Protein AF-A0A7Z9PX44-F1 (afdb_monomer)

Mean predicted aligned error: 16.2 Å

Sequence (503 aa):
MRRGNQVLIKTTQQSLFLELEQALRPFGLQAVREADWPVAGLIDFRFEVEEDLQFICPTVAVVKNSLQDRRHALERGCTLAVTEADAAALAACLAEMVINLELEPERIVIVRTKEELSPELALMNDIGWNVKHAKGIQHCLELMETFRPDLLFLDLLSEEDSNALCRVVRADPRWRKLVVVTLAESQEVEEIALEAGSDDVVRKGACAGRILQRLADRMQRFRPFRLQERDTLTGCLVRRHAAPFLDRLVRLAIRKDKTFSVGMVDIDHFKGLNDTYGHAAGDEVLARLGTVLRRAFRQEDVVARWGGEEFLIALYDSSKENAAKRLCQLADLVRKLTFDFNPDLQITFSAGVAELGADGYNLVELIQLADQALYRSKDAGRDQVSLAIAPDRNEDVVLVEDDSRLAELITKLAKMQGLTVKHYPTGEEALKSLTTSPPKVLILDYHLPGMSGLEVIQHIPRECHTKVILVSGAEPVRELRQAILHGGHHFLAKPFPVERLID

Structure (mmCIF, N/CA/C/O backbone):
data_AF-A0A7Z9PX44-F1
#
_entry.id   AF-A0A7Z9PX44-F1
#
loop_
_atom_site.group_PDB
_atom_site.id
_atom_site.type_symbol
_atom_site.label_atom_id
_atom_site.label_alt_id
_atom_site.label_comp_id
_atom_site.label_asym_id
_atom_site.label_entity_id
_atom_site.label_seq_id
_atom_site.pdbx_PDB_ins_code
_atom_site.Cartn_x
_atom_site.Cartn_y
_atom_site.Cartn_z
_atom_site.occupancy
_atom_site.B_iso_or_equiv
_atom_site.auth_seq_id
_atom_site.auth_comp_id
_atom_site.auth_asym_id
_atom_site.auth_atom_id
_atom_site.pdbx_PDB_model_num
ATOM 1 N N . MET A 1 1 ? 12.653 24.092 12.475 1.00 51.34 1 MET A N 1
ATOM 2 C CA . MET A 1 1 ? 11.310 23.701 11.966 1.00 51.34 1 MET A CA 1
ATOM 3 C C . MET A 1 1 ? 11.380 23.362 10.481 1.00 51.34 1 MET A C 1
ATOM 5 O O . MET A 1 1 ? 12.282 23.888 9.849 1.00 51.34 1 MET A O 1
ATOM 9 N N . ARG A 1 2 ? 10.492 22.528 9.906 1.00 48.19 2 ARG A N 1
ATOM 10 C CA . ARG A 1 2 ? 10.455 22.263 8.446 1.00 48.19 2 ARG A CA 1
ATOM 11 C C . ARG A 1 2 ? 9.063 22.483 7.845 1.00 48.19 2 ARG A C 1
ATOM 13 O O . ARG A 1 2 ? 8.074 22.071 8.435 1.00 48.19 2 ARG A O 1
ATOM 20 N N . ARG A 1 3 ? 9.001 23.081 6.650 1.00 50.28 3 ARG A N 1
ATOM 21 C CA . ARG A 1 3 ? 7.807 23.209 5.793 1.00 50.28 3 ARG A CA 1
ATOM 22 C C . ARG A 1 3 ? 8.244 22.964 4.348 1.00 50.28 3 ARG A C 1
ATOM 24 O O . ARG A 1 3 ? 9.026 23.735 3.803 1.00 50.28 3 ARG A O 1
ATOM 31 N N . GLY A 1 4 ? 7.796 21.877 3.720 1.00 57.38 4 GLY A N 1
ATOM 32 C CA . GLY A 1 4 ? 8.261 21.523 2.370 1.00 57.38 4 GLY A CA 1
ATOM 33 C C . GLY A 1 4 ? 9.755 21.176 2.350 1.00 57.38 4 GLY A C 1
ATOM 34 O O . GLY A 1 4 ? 10.168 20.258 3.045 1.00 57.38 4 GLY A O 1
ATOM 35 N N . ASN A 1 5 ? 10.581 21.878 1.577 1.00 60.06 5 ASN A N 1
ATOM 36 C CA . ASN A 1 5 ? 12.048 21.738 1.578 1.00 60.06 5 ASN A CA 1
ATOM 37 C C . ASN A 1 5 ? 12.758 22.756 2.492 1.00 60.06 5 ASN A C 1
ATOM 39 O O . ASN A 1 5 ? 13.983 22.770 2.552 1.00 60.06 5 ASN A O 1
ATOM 43 N N . GLN A 1 6 ? 12.015 23.605 3.199 1.00 65.81 6 GLN A N 1
ATOM 44 C CA . GLN A 1 6 ? 12.579 24.688 3.996 1.00 65.81 6 GLN A CA 1
ATOM 45 C C . GLN A 1 6 ? 12.846 24.254 5.436 1.00 65.81 6 GLN A C 1
ATOM 47 O O . GLN A 1 6 ? 11.970 23.660 6.058 1.00 65.81 6 GLN A O 1
ATOM 52 N N . VAL A 1 7 ? 14.016 24.589 5.981 1.00 67.44 7 VAL A N 1
ATOM 53 C CA . VAL A 1 7 ? 14.455 24.346 7.359 1.00 67.44 7 VAL A CA 1
ATOM 54 C C . VAL A 1 7 ? 14.663 25.692 8.050 1.00 67.44 7 VAL A C 1
ATOM 56 O O . VAL A 1 7 ? 15.586 26.429 7.722 1.00 67.44 7 VAL A O 1
ATOM 59 N N . LEU A 1 8 ? 13.818 26.019 9.025 1.00 69.06 8 LEU A N 1
ATOM 60 C CA . LEU A 1 8 ? 13.999 27.184 9.885 1.00 69.06 8 LEU A CA 1
ATOM 61 C C . LEU A 1 8 ? 15.254 27.004 10.746 1.00 69.06 8 LEU A C 1
ATOM 63 O O . LEU A 1 8 ? 15.286 26.103 11.592 1.00 69.06 8 LEU A O 1
ATOM 67 N N . ILE A 1 9 ? 16.225 27.898 10.569 1.00 72.12 9 ILE A N 1
ATOM 68 C CA . ILE A 1 9 ? 17.439 27.989 11.381 1.00 72.12 9 ILE A CA 1
ATOM 69 C C . ILE A 1 9 ? 17.395 29.296 12.164 1.00 72.12 9 ILE A C 1
ATOM 71 O O . ILE A 1 9 ? 17.465 30.387 11.595 1.00 72.12 9 ILE A O 1
ATOM 75 N N . LYS A 1 10 ? 17.314 29.181 13.490 1.00 67.38 10 LYS A N 1
ATOM 76 C CA . LYS A 1 10 ? 17.381 30.316 14.408 1.00 67.38 10 LYS A CA 1
ATOM 77 C C . LYS A 1 10 ? 18.733 30.305 15.115 1.00 67.38 10 LYS A C 1
ATOM 79 O O . LYS A 1 10 ? 18.985 29.466 15.971 1.00 67.38 10 LYS A O 1
ATOM 84 N N . THR A 1 11 ? 19.616 31.219 14.725 1.00 67.62 11 THR A N 1
ATOM 85 C CA . THR A 1 11 ? 20.958 31.378 15.301 1.00 67.62 11 THR A CA 1
ATOM 86 C C . THR A 1 11 ? 21.303 32.859 15.428 1.00 67.62 11 THR A C 1
ATOM 88 O O . THR A 1 11 ? 20.928 33.661 14.574 1.00 67.62 11 THR A O 1
ATOM 91 N N . THR A 1 12 ? 22.027 33.231 16.486 1.00 67.75 12 THR A N 1
ATOM 92 C CA . THR A 1 12 ? 22.633 34.568 16.636 1.00 67.75 12 THR A CA 1
ATOM 93 C C . THR A 1 12 ? 23.928 34.717 15.838 1.00 67.75 12 THR A C 1
ATOM 95 O O . THR A 1 12 ? 24.416 35.832 15.668 1.00 67.75 12 THR A O 1
ATOM 98 N N . GLN A 1 13 ? 24.492 33.615 15.335 1.00 73.25 13 GLN A N 1
ATOM 99 C CA . GLN A 1 13 ? 25.738 33.603 14.575 1.00 73.25 13 GLN A CA 1
ATOM 100 C C . GLN A 1 13 ? 25.456 33.581 13.072 1.00 73.25 13 GLN A C 1
ATOM 102 O O . GLN A 1 13 ? 25.065 32.562 12.503 1.00 73.25 13 GLN A O 1
ATOM 107 N N . GLN A 1 14 ? 25.700 34.715 12.414 1.00 76.94 14 GLN A N 1
ATOM 108 C CA . GLN A 1 14 ? 25.494 34.865 10.972 1.00 76.94 14 GLN A CA 1
ATOM 109 C C . GLN A 1 14 ? 26.362 33.903 10.142 1.00 76.94 14 GLN A C 1
ATOM 111 O O . GLN A 1 14 ? 25.895 33.396 9.125 1.00 76.94 14 GLN A O 1
ATOM 116 N N . SER A 1 15 ? 27.597 33.635 10.583 1.00 76.12 15 SER A N 1
ATOM 117 C CA . SER A 1 15 ? 28.515 32.687 9.935 1.00 76.12 15 SER A CA 1
ATOM 118 C C . SER A 1 15 ? 27.961 31.263 9.948 1.00 76.12 15 SER A C 1
ATOM 120 O O . SER A 1 15 ? 27.871 30.638 8.898 1.00 76.12 15 SER A O 1
ATOM 122 N N . LEU A 1 16 ? 27.474 30.800 11.103 1.00 73.38 16 LEU A N 1
ATOM 123 C CA . LEU A 1 16 ? 26.894 29.465 11.257 1.00 73.38 16 LEU A CA 1
ATOM 124 C C . LEU A 1 16 ? 25.654 29.264 10.374 1.00 73.38 16 LEU A C 1
ATOM 126 O O . LEU A 1 16 ? 25.465 28.186 9.821 1.00 73.38 16 LEU A O 1
ATOM 130 N N . PHE A 1 17 ? 24.812 30.293 10.209 1.00 81.25 17 PHE A N 1
ATOM 131 C CA . PHE A 1 17 ? 23.670 30.208 9.291 1.00 81.25 17 PHE A CA 1
ATOM 132 C C . PHE A 1 17 ? 24.128 29.948 7.852 1.00 81.25 17 PHE A C 1
ATOM 134 O O . PHE A 1 17 ? 23.575 29.077 7.190 1.00 81.25 17 PHE A O 1
ATOM 141 N N . LEU A 1 18 ? 25.126 30.697 7.373 1.00 79.69 18 LEU A N 1
ATOM 142 C CA . LEU A 1 18 ? 25.637 30.568 6.005 1.00 79.69 18 LEU A CA 1
ATOM 143 C C . LEU A 1 18 ? 26.310 29.209 5.779 1.00 79.69 18 LEU A C 1
ATOM 145 O O . LEU A 1 18 ? 26.118 28.598 4.730 1.00 79.69 18 LEU A O 1
ATOM 149 N N . GLU A 1 19 ? 27.059 28.721 6.767 1.00 77.81 19 GLU A N 1
ATOM 150 C CA . GLU A 1 19 ? 27.681 27.397 6.717 1.00 77.81 19 GLU A CA 1
ATOM 151 C C . GLU A 1 19 ? 26.627 26.281 6.678 1.00 77.81 19 GLU A C 1
ATOM 153 O O . GLU A 1 19 ? 26.715 25.378 5.847 1.00 77.81 19 GLU A O 1
ATOM 158 N N . LEU A 1 20 ? 25.582 26.369 7.509 1.00 73.19 20 LEU A N 1
ATOM 159 C CA . LEU A 1 20 ? 24.468 25.420 7.489 1.00 73.19 20 LEU A CA 1
ATOM 160 C C . LEU A 1 20 ? 23.659 25.499 6.194 1.00 73.19 20 LEU A C 1
ATOM 162 O O . LEU A 1 20 ? 23.269 24.468 5.657 1.00 73.19 20 LEU A O 1
ATOM 166 N N . GLU A 1 21 ? 23.423 26.695 5.659 1.00 81.44 21 GLU A N 1
ATOM 167 C CA . GLU A 1 21 ? 22.744 26.866 4.375 1.00 81.44 21 GLU A CA 1
ATOM 168 C C . GLU A 1 21 ? 23.511 26.166 3.247 1.00 81.44 21 GLU A C 1
ATOM 170 O O . GLU A 1 21 ? 22.908 25.448 2.450 1.00 81.44 21 GLU A O 1
ATOM 175 N N . GLN A 1 22 ? 24.837 26.325 3.190 1.00 72.12 22 GLN A N 1
ATOM 176 C CA . GLN A 1 22 ? 25.673 25.633 2.208 1.00 72.12 22 GLN A CA 1
ATOM 177 C C . GLN A 1 22 ? 25.672 24.119 2.421 1.00 72.12 22 GLN A C 1
ATOM 179 O O . GLN A 1 22 ? 25.528 23.371 1.456 1.00 72.12 22 GLN A O 1
ATOM 184 N N . ALA A 1 23 ? 25.784 23.669 3.670 1.00 68.69 23 ALA A N 1
ATOM 185 C CA . ALA A 1 23 ? 25.843 22.253 4.003 1.00 68.69 23 ALA A CA 1
ATOM 186 C C . ALA A 1 23 ? 24.495 21.522 3.830 1.00 68.69 23 ALA A C 1
ATOM 188 O O . ALA A 1 23 ? 24.482 20.309 3.643 1.00 68.69 23 ALA A O 1
ATOM 189 N N . LEU A 1 24 ? 23.363 22.236 3.838 1.00 67.00 24 LEU A N 1
ATOM 190 C CA . LEU A 1 24 ? 22.026 21.672 3.606 1.00 67.00 24 LEU A CA 1
ATOM 191 C C . LEU A 1 24 ? 21.655 21.533 2.116 1.00 67.00 24 LEU A C 1
ATOM 193 O O . LEU A 1 24 ? 20.826 20.685 1.775 1.00 67.00 24 LEU A O 1
ATOM 197 N N . ARG A 1 25 ? 22.276 22.313 1.216 1.00 69.56 25 ARG A N 1
ATOM 198 C CA . ARG A 1 25 ? 21.990 22.282 -0.236 1.00 69.56 25 ARG A CA 1
ATOM 199 C C . ARG A 1 25 ? 22.141 20.903 -0.892 1.00 69.56 25 ARG A C 1
ATOM 201 O O . ARG A 1 25 ? 21.245 20.562 -1.664 1.00 69.56 25 ARG A O 1
ATOM 208 N N . PRO A 1 26 ? 23.184 20.093 -0.607 1.00 61.16 26 PRO A N 1
ATOM 209 C CA . PRO A 1 26 ? 23.321 18.749 -1.179 1.00 61.16 26 PRO A CA 1
ATOM 210 C C . PRO A 1 26 ? 22.139 17.828 -0.847 1.00 61.16 26 PRO A C 1
ATOM 212 O O . PRO A 1 26 ? 21.815 16.925 -1.609 1.00 61.16 26 PRO A O 1
ATOM 215 N N . PHE A 1 27 ? 21.446 18.094 0.264 1.00 56.41 27 PHE A N 1
ATOM 216 C CA . PHE A 1 27 ? 20.258 17.354 0.688 1.00 56.41 27 PHE A CA 1
ATOM 217 C C . PHE A 1 27 ? 18.951 17.915 0.096 1.00 56.41 27 PHE A C 1
ATOM 219 O O . PHE A 1 27 ? 17.867 17.451 0.443 1.00 56.41 27 PHE A O 1
ATOM 226 N N . GLY A 1 28 ? 19.019 18.929 -0.776 1.00 60.91 28 GLY A N 1
ATOM 227 C CA . GLY A 1 28 ? 17.846 19.594 -1.353 1.00 60.91 28 GLY A CA 1
ATOM 228 C C . GLY A 1 28 ? 17.051 20.437 -0.349 1.00 60.91 28 GLY A C 1
ATOM 229 O O . GLY A 1 28 ? 15.884 20.746 -0.597 1.00 60.91 28 GLY A O 1
ATOM 230 N N . LEU A 1 29 ? 17.662 20.792 0.787 1.00 67.56 29 LEU A N 1
ATOM 231 C CA . LEU A 1 29 ? 17.038 21.552 1.868 1.00 67.56 29 LEU A CA 1
ATOM 232 C C . LEU A 1 29 ? 17.454 23.027 1.813 1.00 67.56 29 LEU A C 1
ATOM 234 O O . LEU A 1 29 ? 18.615 23.353 1.574 1.00 67.56 29 LEU A O 1
ATOM 238 N N . GLN A 1 30 ? 16.502 23.925 2.059 1.00 75.31 30 GLN A N 1
ATOM 239 C CA . GLN A 1 30 ? 16.707 25.371 2.063 1.00 75.31 30 GLN A CA 1
ATOM 240 C C . GLN A 1 30 ? 16.671 25.905 3.495 1.00 75.31 30 GLN A C 1
ATOM 242 O O . GLN A 1 30 ? 15.642 25.810 4.156 1.00 75.31 30 GLN A O 1
ATOM 247 N N . ALA A 1 31 ? 17.753 26.517 3.974 1.00 78.25 31 ALA A N 1
ATOM 248 C CA . ALA A 1 31 ? 17.727 27.232 5.248 1.00 78.25 31 ALA A CA 1
ATOM 249 C C . ALA A 1 31 ? 16.852 28.494 5.143 1.00 78.25 31 ALA A C 1
ATOM 251 O O . ALA A 1 31 ? 16.996 29.278 4.207 1.00 78.25 31 ALA A O 1
ATOM 252 N N . VAL A 1 32 ? 15.961 28.707 6.109 1.00 77.25 32 VAL A N 1
ATOM 253 C CA . VAL A 1 32 ? 15.087 29.887 6.186 1.00 77.25 32 VAL A CA 1
ATOM 254 C C . VAL A 1 32 ? 15.270 30.562 7.537 1.00 77.25 32 VAL A C 1
ATOM 256 O O . VAL A 1 32 ? 15.473 29.897 8.556 1.00 77.25 32 VAL A O 1
ATOM 259 N N . ARG A 1 33 ? 15.236 31.894 7.544 1.00 76.44 33 ARG A N 1
ATOM 260 C CA . ARG A 1 33 ? 15.310 32.694 8.768 1.00 76.44 33 ARG A CA 1
ATOM 261 C C . ARG A 1 33 ? 13.930 32.862 9.372 1.00 76.44 33 ARG A C 1
ATOM 263 O O . ARG A 1 33 ? 12.917 32.800 8.690 1.00 76.44 33 ARG A O 1
ATOM 270 N N . GLU A 1 34 ? 13.906 33.132 10.667 1.00 65.62 34 GLU A N 1
ATOM 271 C CA . GLU A 1 34 ? 12.668 33.363 11.410 1.00 65.62 34 GLU A CA 1
ATOM 272 C C . GLU A 1 34 ? 11.798 34.476 10.821 1.00 65.62 34 GLU A C 1
ATOM 274 O O . GLU A 1 34 ? 10.590 34.293 10.709 1.00 65.62 34 GLU A O 1
ATOM 279 N N . ALA A 1 35 ? 12.407 35.588 10.399 1.00 63.78 35 ALA A N 1
ATOM 280 C CA . ALA A 1 35 ? 11.693 36.721 9.807 1.00 63.78 35 ALA A CA 1
ATOM 281 C C . ALA A 1 35 ? 10.933 36.355 8.518 1.00 63.78 35 ALA A C 1
ATOM 283 O O . ALA A 1 35 ? 9.941 36.996 8.189 1.00 63.78 35 ALA A O 1
ATOM 284 N N . ASP A 1 36 ? 11.384 35.309 7.825 1.00 63.59 36 ASP A N 1
ATOM 285 C CA . ASP A 1 36 ? 10.837 34.844 6.551 1.00 63.59 36 ASP A CA 1
ATOM 286 C C . ASP A 1 36 ? 9.943 33.600 6.729 1.00 63.59 36 ASP A C 1
ATOM 288 O O . ASP A 1 36 ? 9.464 33.018 5.753 1.00 63.59 36 ASP A O 1
ATOM 292 N N . TRP A 1 37 ? 9.719 33.160 7.976 1.00 59.94 37 TRP A N 1
ATOM 293 C CA . TRP A 1 37 ? 8.864 32.019 8.284 1.00 59.94 37 TRP A CA 1
ATOM 294 C C . TRP A 1 37 ? 7.398 32.469 8.432 1.00 59.94 37 TRP A C 1
ATOM 296 O O . TRP A 1 37 ? 7.137 33.482 9.078 1.00 59.94 37 TRP A O 1
ATOM 306 N N . PRO A 1 38 ? 6.408 31.711 7.920 1.00 46.12 38 PRO A N 1
ATOM 307 C CA . PRO A 1 38 ? 4.994 32.121 7.888 1.00 46.12 38 PRO A CA 1
ATOM 308 C C . PRO A 1 38 ? 4.337 32.390 9.253 1.00 46.12 38 PRO A C 1
ATOM 310 O O . PRO A 1 38 ? 3.195 32.834 9.293 1.00 46.12 38 PRO A O 1
ATOM 313 N N . VAL A 1 39 ? 5.030 32.084 10.353 1.00 49.69 39 VAL A N 1
ATOM 314 C CA . VAL A 1 39 ? 4.569 32.257 11.739 1.00 49.69 39 VAL A CA 1
ATOM 315 C C . VAL A 1 39 ? 5.547 33.127 12.558 1.00 49.69 39 VAL A C 1
ATOM 317 O O . VAL A 1 39 ? 5.731 32.927 13.757 1.00 49.69 39 VAL A O 1
ATOM 320 N N . ALA A 1 40 ? 6.225 34.076 11.900 1.00 38.25 40 ALA A N 1
ATOM 321 C CA . ALA A 1 40 ? 7.174 35.003 12.521 1.00 38.25 40 ALA A CA 1
ATOM 322 C C . ALA A 1 40 ? 6.561 35.719 13.746 1.00 38.25 40 ALA A C 1
ATOM 324 O O . ALA A 1 40 ? 5.561 36.424 13.619 1.00 38.25 40 ALA A O 1
ATOM 325 N N . GLY A 1 41 ? 7.165 35.529 14.928 1.00 40.25 41 GLY A N 1
ATOM 326 C CA . GLY A 1 41 ? 6.717 36.110 16.207 1.00 40.25 41 GLY A CA 1
ATOM 327 C C . GLY A 1 41 ? 6.370 35.102 17.311 1.00 40.25 41 GLY A C 1
ATOM 328 O O . GLY A 1 41 ? 6.187 35.504 18.450 1.00 40.25 41 GLY A O 1
ATOM 329 N N . LEU A 1 42 ? 6.324 33.806 17.000 1.00 37.59 42 LEU A N 1
ATOM 330 C CA . LEU A 1 42 ? 5.941 32.736 17.937 1.00 37.59 42 LEU A CA 1
ATOM 331 C C . LEU A 1 42 ? 7.126 32.031 18.623 1.00 37.59 42 LEU A C 1
ATOM 333 O O . LEU A 1 42 ? 6.957 31.055 19.343 1.00 37.59 42 LEU A O 1
ATOM 337 N N . ILE A 1 43 ? 8.356 32.482 18.389 1.00 39.50 43 ILE A N 1
ATOM 338 C CA . ILE A 1 43 ? 9.557 31.840 18.927 1.00 39.50 43 ILE A CA 1
ATOM 339 C C . ILE A 1 43 ? 10.389 32.946 19.575 1.00 39.50 43 ILE A C 1
ATOM 341 O O . ILE A 1 43 ? 10.879 33.816 18.870 1.00 39.50 43 ILE A O 1
ATOM 345 N N . ASP A 1 44 ? 10.608 32.937 20.890 1.00 38.16 44 ASP A N 1
ATOM 346 C CA . ASP A 1 44 ? 11.513 33.897 21.548 1.00 38.16 44 ASP A CA 1
ATOM 347 C C . ASP A 1 44 ? 12.744 33.196 22.154 1.00 38.16 44 ASP A C 1
ATOM 349 O O . ASP A 1 44 ? 12.729 32.022 22.516 1.00 38.16 44 ASP A O 1
ATOM 353 N N . PHE A 1 45 ? 13.863 33.920 22.190 1.00 35.84 45 PHE A N 1
ATOM 354 C CA . PHE A 1 45 ? 15.237 33.474 22.441 1.00 35.84 45 PHE A CA 1
ATOM 355 C C . PHE A 1 45 ? 15.524 33.061 23.897 1.00 35.84 45 PHE A C 1
ATOM 357 O O . PHE A 1 45 ? 16.669 32.766 24.239 1.00 35.84 45 PHE A O 1
ATOM 364 N N . ARG A 1 46 ? 14.534 33.082 24.793 1.00 36.19 46 ARG A N 1
ATOM 365 C CA . ARG A 1 46 ? 14.771 33.040 26.243 1.00 36.19 46 ARG A CA 1
ATOM 366 C C . ARG A 1 46 ? 14.246 31.792 26.924 1.00 36.19 46 ARG A C 1
ATOM 368 O O . ARG A 1 46 ? 13.608 31.917 27.951 1.00 36.19 46 ARG A O 1
ATOM 375 N N . PHE A 1 47 ? 14.535 30.593 26.421 1.00 36.97 47 PHE A N 1
ATOM 376 C CA . PHE A 1 47 ? 14.256 29.324 27.132 1.00 36.97 47 PHE A CA 1
ATOM 377 C C . PHE A 1 47 ? 12.788 29.081 27.571 1.00 36.97 47 PHE A C 1
ATOM 379 O O . PHE A 1 47 ? 12.478 28.014 28.099 1.00 36.97 47 PHE A O 1
ATOM 386 N N . GLU A 1 48 ? 11.895 30.027 27.317 1.00 35.12 48 GLU A N 1
ATOM 387 C CA . GLU A 1 48 ? 10.449 29.981 27.373 1.00 35.12 48 GLU A CA 1
ATOM 388 C C . GLU A 1 48 ? 10.009 29.964 25.916 1.00 35.12 48 GLU A C 1
ATOM 390 O O . GLU A 1 48 ? 9.686 30.976 25.303 1.00 35.12 48 GLU A O 1
ATOM 395 N N . VAL A 1 49 ? 10.095 28.779 25.320 1.00 37.75 49 VAL A N 1
ATOM 396 C CA . VAL A 1 49 ? 9.142 28.458 24.265 1.00 37.75 49 VAL A CA 1
ATOM 397 C C . VAL A 1 49 ? 7.795 28.499 24.981 1.00 37.75 49 VAL A C 1
ATOM 399 O O . VAL A 1 49 ? 7.663 27.798 25.989 1.00 37.75 49 VAL A O 1
ATOM 402 N N . GLU A 1 50 ? 6.853 29.342 24.545 1.00 38.06 50 GLU A N 1
ATOM 403 C CA . GLU A 1 50 ? 5.469 29.248 25.029 1.00 38.06 50 GLU A CA 1
ATOM 404 C C . GLU A 1 50 ? 5.070 27.765 25.031 1.00 38.06 50 GLU A C 1
ATOM 406 O O . GLU A 1 50 ? 5.422 27.029 24.101 1.00 38.06 50 GLU A O 1
ATOM 411 N N . GLU A 1 51 ? 4.396 27.311 26.095 1.00 41.69 51 GLU A N 1
ATOM 412 C CA . GLU A 1 51 ? 4.049 25.895 26.324 1.00 41.69 51 GLU A CA 1
ATOM 413 C C . GLU A 1 51 ? 3.339 25.236 25.125 1.00 41.69 51 GLU A C 1
ATOM 415 O O . GLU A 1 51 ? 3.276 24.013 25.046 1.00 41.69 51 GLU A O 1
ATOM 420 N N . ASP A 1 52 ? 2.866 26.018 24.156 1.00 37.69 52 ASP A N 1
ATOM 421 C CA . ASP A 1 52 ? 2.141 25.566 22.977 1.00 37.69 52 ASP A CA 1
ATOM 422 C C . ASP A 1 52 ? 3.019 25.219 21.754 1.00 37.69 52 ASP A C 1
ATOM 424 O O . ASP A 1 52 ? 2.514 24.623 20.801 1.00 37.69 52 ASP A O 1
ATOM 428 N N . LEU A 1 53 ? 4.330 25.520 21.745 1.00 38.19 53 LEU A N 1
ATOM 429 C CA . LEU A 1 53 ? 5.151 25.462 20.514 1.00 38.19 53 LEU A CA 1
ATOM 430 C C . LEU A 1 53 ? 6.383 24.558 20.518 1.00 38.19 53 LEU A C 1
ATOM 432 O O . LEU A 1 53 ? 7.068 24.448 19.497 1.00 38.19 53 LEU A O 1
ATOM 436 N N . GLN A 1 54 ? 6.644 23.828 21.598 1.00 40.81 54 GLN A N 1
ATOM 437 C CA . GLN A 1 54 ? 7.749 22.858 21.631 1.00 40.81 54 GLN A CA 1
ATOM 438 C C . GLN A 1 54 ? 7.545 21.655 20.678 1.00 40.81 54 GLN A C 1
ATOM 440 O O . GLN A 1 54 ? 8.452 20.844 20.511 1.00 40.81 54 GLN A O 1
ATOM 445 N N . PHE A 1 55 ? 6.379 21.519 20.031 1.00 46.84 55 PHE A N 1
ATOM 446 C CA . PHE A 1 55 ? 5.861 20.200 19.638 1.00 46.84 55 PHE A CA 1
ATOM 447 C C . PHE A 1 55 ? 5.720 19.921 18.144 1.00 46.84 55 PHE A C 1
ATOM 449 O O . PHE A 1 55 ? 5.259 18.847 17.769 1.00 46.84 55 PHE A O 1
ATOM 456 N N . ILE A 1 56 ? 6.143 20.837 17.273 1.00 44.81 56 ILE A N 1
ATOM 457 C CA . ILE A 1 56 ? 5.873 20.702 15.830 1.00 44.81 56 ILE A CA 1
ATOM 458 C C . ILE A 1 56 ? 7.108 20.222 15.053 1.00 44.81 56 ILE A C 1
ATOM 460 O O . ILE A 1 56 ? 6.985 19.722 13.938 1.00 44.81 56 ILE A O 1
ATOM 464 N N . CYS A 1 57 ? 8.323 20.335 15.602 1.00 48.78 57 CYS A N 1
ATOM 465 C CA . CYS A 1 57 ? 9.547 20.049 14.851 1.00 48.78 57 CYS A CA 1
ATOM 466 C C . CYS A 1 57 ? 10.680 19.504 15.726 1.00 48.78 57 CYS A C 1
ATOM 468 O O . CYS A 1 57 ? 10.867 19.998 16.839 1.00 48.78 57 CYS A O 1
ATOM 470 N N . PRO A 1 58 ? 11.507 18.574 15.205 1.00 52.03 58 PRO A N 1
ATOM 471 C CA . PRO A 1 58 ? 12.707 18.171 15.904 1.00 52.03 58 PRO A CA 1
ATOM 472 C C . PRO A 1 58 ? 13.602 19.381 16.158 1.00 52.03 58 PRO A C 1
ATOM 474 O O . PRO A 1 58 ? 13.963 20.110 15.229 1.00 52.03 58 PRO A O 1
ATOM 477 N N . THR A 1 59 ? 13.927 19.596 17.427 1.00 58.38 59 THR A N 1
ATOM 478 C CA . THR A 1 59 ? 14.744 20.725 17.874 1.00 58.38 59 THR A CA 1
ATOM 479 C C . THR A 1 59 ? 16.113 20.206 18.278 1.00 58.38 59 THR A C 1
ATOM 481 O O . THR A 1 59 ? 16.219 19.289 19.093 1.00 58.38 59 THR A O 1
ATOM 484 N N . VAL A 1 60 ? 17.159 20.773 17.681 1.00 62.06 60 VAL A N 1
ATOM 485 C CA . VAL A 1 60 ? 18.548 20.407 17.954 1.00 62.06 60 VAL A CA 1
ATOM 486 C C . VAL A 1 60 ? 19.198 21.544 18.730 1.00 62.06 60 VAL A C 1
ATOM 488 O O . VAL A 1 60 ? 19.334 22.650 18.211 1.00 62.06 60 VAL A O 1
ATOM 491 N N . ALA A 1 61 ? 19.593 21.276 19.971 1.00 67.19 61 ALA A N 1
ATOM 492 C CA . ALA A 1 61 ? 20.370 22.209 20.774 1.00 67.19 61 ALA A CA 1
ATOM 493 C C . ALA A 1 61 ? 21.865 21.955 20.574 1.00 67.19 61 ALA A C 1
ATOM 495 O O . ALA A 1 61 ? 22.329 20.826 20.737 1.00 67.19 61 ALA A O 1
ATOM 496 N N . VAL A 1 62 ? 22.621 23.010 20.270 1.00 67.56 62 VAL A N 1
ATOM 497 C CA . VAL A 1 62 ? 24.088 22.985 20.304 1.00 67.56 62 VAL A CA 1
ATOM 498 C C . VAL A 1 62 ? 24.530 23.438 21.692 1.00 67.56 62 VAL A C 1
ATOM 500 O O . VAL A 1 62 ? 24.275 24.575 22.086 1.00 67.56 62 VAL A O 1
ATOM 503 N N . VAL A 1 63 ? 25.153 22.541 22.455 1.00 71.00 63 VAL A N 1
ATOM 504 C CA . VAL A 1 63 ? 25.528 22.774 23.858 1.00 71.00 63 VAL A CA 1
ATOM 505 C C . VAL A 1 63 ? 27.035 22.660 24.083 1.00 71.00 63 VAL A C 1
ATOM 507 O O . VAL A 1 63 ? 27.742 21.931 23.385 1.00 71.00 63 VAL A O 1
ATOM 510 N N . LYS A 1 64 ? 27.539 23.337 25.119 1.00 64.62 64 LYS A N 1
ATOM 511 C CA . LYS A 1 64 ? 28.963 23.358 25.493 1.00 64.62 64 LYS A CA 1
ATOM 512 C C . LYS A 1 64 ? 29.378 22.102 26.267 1.00 64.62 64 LYS A C 1
ATOM 514 O O . LYS A 1 64 ? 29.815 22.181 27.403 1.00 64.62 64 LYS A O 1
ATOM 519 N N . ASN A 1 65 ? 29.187 20.928 25.663 1.00 65.12 65 ASN A N 1
ATOM 520 C CA . ASN A 1 65 ? 29.700 19.614 26.091 1.00 65.12 65 ASN A CA 1
ATOM 521 C C . ASN A 1 65 ? 29.728 19.305 27.600 1.00 65.12 65 ASN A C 1
ATOM 523 O O . ASN A 1 65 ? 30.603 18.582 28.072 1.00 65.12 65 ASN A O 1
ATOM 527 N N . SER A 1 66 ? 28.744 19.790 28.355 1.00 69.00 66 SER A N 1
ATOM 528 C CA . SER A 1 66 ? 28.515 19.375 29.732 1.00 69.00 66 SER A CA 1
ATOM 529 C C . SER A 1 66 ? 27.264 18.498 29.795 1.00 69.00 66 SER A C 1
ATOM 531 O O . SER A 1 66 ? 26.272 18.731 29.096 1.00 69.00 66 SER A O 1
ATOM 533 N N . LEU A 1 67 ? 27.299 17.461 30.637 1.00 69.38 67 LEU A N 1
ATOM 534 C CA . LEU A 1 67 ? 26.127 16.622 30.916 1.00 69.38 67 LEU A CA 1
ATOM 535 C C . LEU A 1 67 ? 24.942 17.480 31.394 1.00 69.38 67 LEU A C 1
ATOM 537 O O . LEU A 1 67 ? 23.795 17.185 31.075 1.00 69.38 67 LEU A O 1
ATOM 541 N N . GLN A 1 68 ? 25.236 18.556 32.127 1.00 73.56 68 GLN A N 1
ATOM 542 C CA . GLN A 1 68 ? 24.251 19.473 32.683 1.00 73.56 68 GLN A CA 1
ATOM 543 C C . GLN A 1 68 ? 23.538 20.285 31.595 1.00 73.56 68 GLN A C 1
ATOM 545 O O . GLN A 1 68 ? 22.313 20.368 31.628 1.00 73.56 68 GLN A O 1
ATOM 550 N N . ASP A 1 69 ? 24.264 20.791 30.595 1.00 65.81 69 ASP A N 1
ATOM 551 C CA . ASP A 1 69 ? 23.669 21.530 29.474 1.00 65.81 69 ASP A CA 1
ATOM 552 C C . ASP A 1 69 ? 22.868 20.606 28.555 1.00 65.81 69 ASP A C 1
ATOM 554 O O . ASP A 1 69 ? 21.779 20.964 28.108 1.00 65.81 69 ASP A O 1
ATOM 558 N N . ARG A 1 70 ? 23.366 19.383 28.314 1.00 65.00 70 ARG A N 1
ATOM 559 C CA . ARG A 1 70 ? 22.622 18.355 27.568 1.00 65.00 70 ARG A CA 1
ATOM 560 C C . ARG A 1 70 ? 21.319 17.998 28.277 1.00 65.00 70 ARG A C 1
ATOM 562 O O . ARG A 1 70 ? 20.270 17.970 27.641 1.00 65.00 70 ARG A O 1
ATOM 569 N N . ARG A 1 71 ? 21.373 17.758 29.592 1.00 62.50 71 ARG A N 1
ATOM 570 C CA . ARG A 1 71 ? 20.185 17.464 30.403 1.00 62.50 71 ARG A CA 1
ATOM 571 C C . ARG A 1 71 ? 19.194 18.624 30.357 1.00 62.50 71 ARG A C 1
ATOM 573 O O . ARG A 1 71 ? 18.022 18.391 30.097 1.00 62.50 71 ARG A O 1
ATOM 580 N N . HIS A 1 72 ? 19.670 19.856 30.533 1.00 64.62 72 HIS A N 1
ATOM 581 C CA . HIS A 1 72 ? 18.825 21.047 30.506 1.00 64.62 72 HIS A CA 1
ATOM 582 C C . HIS A 1 72 ? 18.138 21.251 29.148 1.00 64.62 72 HIS A C 1
ATOM 584 O O . HIS A 1 72 ? 16.957 21.580 29.104 1.00 64.62 72 HIS A O 1
ATOM 590 N N . ALA A 1 73 ? 18.846 21.010 28.040 1.00 59.78 73 ALA A N 1
ATOM 591 C CA . ALA A 1 73 ? 18.269 21.084 26.700 1.00 59.78 73 ALA A CA 1
ATOM 592 C C . ALA A 1 73 ? 17.167 20.031 26.475 1.00 59.78 73 ALA A C 1
ATOM 594 O O . ALA A 1 73 ? 16.105 20.356 25.945 1.00 59.78 73 ALA A O 1
ATOM 595 N N . LEU A 1 74 ? 17.394 18.785 26.905 1.00 58.47 74 LEU A N 1
ATOM 596 C CA . LEU A 1 74 ? 16.418 17.696 26.772 1.00 58.47 74 LEU A CA 1
ATOM 597 C C . LEU A 1 74 ? 15.192 17.894 27.682 1.00 58.47 74 LEU A C 1
ATOM 599 O O . LEU A 1 74 ? 14.067 17.711 27.232 1.00 58.47 74 LEU A O 1
ATOM 603 N N . GLU A 1 75 ? 15.386 18.334 28.932 1.00 55.34 75 GLU A N 1
ATOM 604 C CA . GLU A 1 75 ? 14.296 18.670 29.873 1.00 55.34 75 GLU A CA 1
ATOM 605 C C . GLU A 1 75 ? 13.381 19.791 29.348 1.00 55.34 75 GLU A C 1
ATOM 607 O O . GLU A 1 75 ? 12.236 19.909 29.775 1.00 55.34 75 GLU A O 1
ATOM 612 N N . ARG A 1 76 ? 13.876 20.605 28.409 1.00 56.38 76 ARG A N 1
ATOM 613 C CA . ARG A 1 76 ? 13.152 21.706 27.755 1.00 56.38 76 ARG A CA 1
ATOM 614 C C . ARG A 1 76 ? 12.551 21.317 26.396 1.00 56.38 76 ARG A C 1
ATOM 616 O O . ARG A 1 76 ? 12.153 22.198 25.642 1.00 56.38 76 ARG A O 1
ATOM 623 N N . GLY A 1 77 ? 12.514 20.023 26.065 1.00 49.16 77 GLY A N 1
ATOM 624 C CA . GLY A 1 77 ? 11.846 19.512 24.863 1.00 49.16 77 GLY A CA 1
ATOM 625 C C . GLY A 1 77 ? 12.705 19.490 23.594 1.00 49.16 77 GLY A C 1
ATOM 626 O O . GLY A 1 77 ? 12.176 19.252 22.508 1.00 49.16 77 GLY A O 1
ATOM 627 N N . CYS A 1 78 ? 14.027 19.702 23.682 1.00 55.28 78 CYS A N 1
ATOM 628 C CA . CYS A 1 78 ? 14.894 19.472 22.524 1.00 55.28 78 CYS A CA 1
ATOM 629 C C . CYS A 1 78 ? 14.913 17.980 22.172 1.00 55.28 78 CYS A C 1
ATOM 631 O O . CYS A 1 78 ? 15.103 17.127 23.033 1.00 55.28 78 CYS A O 1
ATOM 633 N N . THR A 1 79 ? 14.774 17.662 20.889 1.00 55.50 79 THR A N 1
ATOM 634 C CA . THR A 1 79 ? 14.837 16.283 20.382 1.00 55.50 79 THR A CA 1
ATOM 635 C C . THR A 1 79 ? 16.251 15.723 20.446 1.00 55.50 79 THR A C 1
ATOM 637 O O . THR A 1 79 ? 16.440 14.528 20.651 1.00 55.50 79 THR A O 1
ATOM 640 N N . LEU A 1 80 ? 17.252 16.585 20.268 1.00 63.44 80 LEU A N 1
ATOM 641 C CA . LEU A 1 80 ? 18.654 16.209 20.335 1.00 63.44 80 LEU A CA 1
ATOM 642 C C . LEU A 1 80 ? 19.480 17.343 20.942 1.00 63.44 80 LEU A C 1
ATOM 644 O O . LEU A 1 80 ? 19.261 18.513 20.638 1.00 63.44 80 LEU A O 1
ATOM 648 N N . ALA A 1 81 ? 20.464 16.988 21.765 1.00 66.12 81 ALA A N 1
ATOM 649 C CA . ALA A 1 81 ? 21.495 17.904 22.235 1.00 66.12 81 ALA A CA 1
ATOM 650 C C . ALA A 1 81 ? 22.852 17.435 21.700 1.00 66.12 81 ALA A C 1
ATOM 652 O O . ALA A 1 81 ? 23.395 16.421 22.149 1.00 66.12 81 ALA A O 1
ATOM 653 N N . VAL A 1 82 ? 23.385 18.165 20.726 1.00 67.81 82 VAL A N 1
ATOM 654 C CA . VAL A 1 82 ? 24.713 17.939 20.149 1.00 67.81 82 VAL A CA 1
ATOM 655 C C . VAL A 1 82 ? 25.701 18.908 20.757 1.00 67.81 82 VAL A C 1
ATOM 657 O O . VAL A 1 82 ? 25.373 20.020 21.162 1.00 67.81 82 VAL A O 1
ATOM 660 N N . THR A 1 83 ? 26.937 18.464 20.856 1.00 68.00 83 THR A N 1
ATOM 661 C CA . THR A 1 83 ? 28.029 19.323 21.300 1.00 68.00 83 THR A CA 1
ATOM 662 C C . THR A 1 83 ? 28.515 20.187 20.170 1.00 68.00 83 THR A C 1
ATOM 664 O O . THR A 1 83 ? 28.225 19.842 19.031 1.00 68.00 83 THR A O 1
ATOM 667 N N . GLU A 1 84 ? 29.231 21.274 20.479 1.00 64.25 84 GLU A N 1
ATOM 668 C CA . GLU A 1 84 ? 29.934 22.082 19.473 1.00 64.25 84 GLU A CA 1
ATOM 669 C C . GLU A 1 84 ? 30.591 21.155 18.436 1.00 64.25 84 GLU A C 1
ATOM 671 O O . GLU A 1 84 ? 31.573 20.466 18.709 1.00 64.25 84 GLU A O 1
ATOM 676 N N . ALA A 1 85 ? 29.936 21.073 17.284 1.00 59.53 85 ALA A N 1
ATOM 677 C CA . ALA A 1 85 ? 30.268 20.261 16.133 1.00 59.53 85 ALA A CA 1
ATOM 678 C C . ALA A 1 85 ? 30.382 21.240 14.969 1.00 59.53 85 ALA A C 1
ATOM 680 O O . ALA A 1 85 ? 29.716 22.282 14.974 1.00 59.53 85 ALA A O 1
ATOM 681 N N . ASP A 1 86 ? 31.236 20.943 13.995 1.00 62.59 86 ASP A N 1
ATOM 682 C CA . ASP A 1 86 ? 31.305 21.779 12.804 1.00 62.59 86 ASP A CA 1
ATOM 683 C C . ASP A 1 86 ? 29.958 21.783 12.056 1.00 62.59 86 ASP A C 1
ATOM 685 O O . ASP A 1 86 ? 29.083 20.927 12.250 1.00 62.59 86 ASP A O 1
ATOM 689 N N . ALA A 1 87 ? 29.762 22.791 11.208 1.00 63.00 87 ALA A N 1
ATOM 690 C CA . ALA A 1 87 ? 28.518 22.945 10.468 1.00 63.00 87 ALA A CA 1
ATOM 691 C C . ALA A 1 87 ? 28.203 21.733 9.574 1.00 63.00 87 ALA A C 1
ATOM 693 O O . ALA A 1 87 ? 27.030 21.465 9.326 1.00 63.00 87 ALA A O 1
ATOM 694 N N . ALA A 1 88 ? 29.213 20.975 9.132 1.00 60.22 88 ALA A N 1
ATOM 695 C CA . ALA A 1 88 ? 29.032 19.782 8.311 1.00 60.22 88 ALA A CA 1
ATOM 696 C C . ALA A 1 88 ? 28.428 18.620 9.116 1.00 60.22 88 ALA A C 1
ATOM 698 O O . ALA A 1 88 ? 27.469 17.998 8.664 1.00 60.22 88 ALA A O 1
ATOM 699 N N . ALA A 1 89 ? 28.919 18.361 10.328 1.00 61.81 89 ALA A N 1
ATOM 700 C CA . ALA A 1 89 ? 28.366 17.358 11.232 1.00 61.81 89 ALA A CA 1
ATOM 701 C C . ALA A 1 89 ? 26.957 17.738 11.712 1.00 61.81 89 ALA A C 1
ATOM 703 O O . ALA A 1 89 ? 26.068 16.884 11.780 1.00 61.81 89 ALA A O 1
ATOM 704 N N . LEU A 1 90 ? 26.719 19.024 11.994 1.00 67.31 90 LEU A N 1
ATOM 705 C CA . LEU A 1 90 ? 25.387 19.517 12.343 1.00 67.31 90 LEU A CA 1
ATOM 706 C C . LEU A 1 90 ? 24.421 19.397 11.157 1.00 67.31 90 LEU A C 1
ATOM 708 O O . LEU A 1 90 ? 23.287 18.963 11.341 1.00 67.31 90 LEU A O 1
ATOM 712 N N . ALA A 1 91 ? 24.866 19.716 9.941 1.00 62.75 91 ALA A N 1
ATOM 713 C CA . ALA A 1 91 ? 24.071 19.552 8.731 1.00 62.75 91 ALA A CA 1
ATOM 714 C C . ALA A 1 91 ? 23.803 18.084 8.398 1.00 62.75 91 ALA A C 1
ATOM 716 O O . ALA A 1 91 ? 22.684 17.777 8.016 1.00 62.75 91 ALA A O 1
ATOM 717 N N . ALA A 1 92 ? 24.763 17.176 8.589 1.00 60.19 92 ALA A N 1
ATOM 718 C CA . ALA A 1 92 ? 24.558 15.739 8.415 1.00 60.19 92 ALA A CA 1
ATOM 719 C C . ALA A 1 92 ? 23.535 15.192 9.420 1.00 60.19 92 ALA A C 1
ATOM 721 O O . ALA A 1 92 ? 22.644 14.441 9.043 1.00 60.19 92 ALA A O 1
ATOM 722 N N . CYS A 1 93 ? 23.605 15.632 10.678 1.00 63.38 93 CYS A N 1
ATOM 723 C CA . CYS A 1 93 ? 22.631 15.283 11.709 1.00 63.38 93 CYS A CA 1
ATOM 724 C C . CYS A 1 93 ? 21.237 15.855 11.399 1.00 63.38 93 CYS A C 1
ATOM 726 O O . CYS A 1 93 ? 20.236 15.141 11.454 1.00 63.38 93 CYS A O 1
ATOM 728 N N . LEU A 1 94 ? 21.157 17.130 11.003 1.00 63.66 94 LEU A N 1
ATOM 729 C CA . LEU A 1 94 ? 19.910 17.750 10.559 1.00 63.66 94 LEU A CA 1
ATOM 730 C C . LEU A 1 94 ? 19.360 17.044 9.323 1.00 63.66 94 LEU A C 1
ATOM 732 O O . LEU A 1 94 ? 18.170 16.771 9.280 1.00 63.66 94 LEU A O 1
ATOM 736 N N . ALA A 1 95 ? 20.204 16.707 8.352 1.00 60.03 95 ALA A N 1
ATOM 737 C CA . ALA A 1 95 ? 19.825 15.960 7.167 1.00 60.03 95 ALA A CA 1
ATOM 738 C C . ALA A 1 95 ? 19.317 14.572 7.543 1.00 60.03 95 ALA A C 1
ATOM 740 O O . ALA A 1 95 ? 18.245 14.214 7.095 1.00 60.03 95 ALA A O 1
ATOM 741 N N . GLU A 1 96 ? 19.983 13.825 8.421 1.00 56.97 96 GLU A N 1
ATOM 742 C CA . GLU A 1 96 ? 19.507 12.526 8.901 1.00 56.97 96 GLU A CA 1
ATOM 743 C C . GLU A 1 96 ? 18.152 12.653 9.615 1.00 56.97 96 GLU A C 1
ATOM 745 O O . GLU A 1 96 ? 17.215 11.917 9.314 1.00 56.97 96 GLU A O 1
ATOM 750 N N . MET A 1 97 ? 17.986 13.631 10.510 1.00 57.19 97 MET A N 1
ATOM 751 C CA . MET A 1 97 ? 16.706 13.893 11.178 1.00 57.19 97 MET A CA 1
ATOM 752 C C . MET A 1 97 ? 15.612 14.304 10.182 1.00 57.19 97 MET A C 1
ATOM 754 O O . MET A 1 97 ? 14.464 13.879 10.312 1.00 57.19 97 MET A O 1
ATOM 758 N N . VAL A 1 98 ? 15.961 15.104 9.176 1.00 54.53 98 VAL A N 1
ATOM 759 C CA . VAL A 1 98 ? 15.051 15.628 8.153 1.00 54.53 98 VAL A CA 1
ATOM 760 C C . VAL A 1 98 ? 14.705 14.582 7.088 1.00 54.53 98 VAL A C 1
ATOM 762 O O . VAL A 1 98 ? 13.557 14.548 6.656 1.00 54.53 98 VAL A O 1
ATOM 765 N N . ILE A 1 99 ? 15.642 13.715 6.709 1.00 49.91 99 ILE A N 1
ATOM 766 C CA . ILE A 1 99 ? 15.472 12.552 5.825 1.00 49.91 99 ILE A CA 1
ATOM 767 C C . ILE A 1 99 ? 14.628 11.499 6.543 1.00 49.91 99 ILE A C 1
ATOM 769 O O . ILE A 1 99 ? 13.687 10.959 5.969 1.00 49.91 99 ILE A O 1
ATOM 773 N N . ASN A 1 100 ? 14.862 11.273 7.837 1.00 46.72 100 ASN A N 1
ATOM 774 C CA . ASN A 1 100 ? 14.009 10.399 8.636 1.00 46.72 100 ASN A CA 1
ATOM 775 C C . ASN A 1 100 ? 12.576 10.954 8.749 1.00 46.72 100 ASN A C 1
ATOM 777 O O . ASN A 1 100 ? 11.619 10.176 8.760 1.00 46.72 100 ASN A O 1
ATOM 781 N N . LEU A 1 101 ? 12.395 12.282 8.800 1.00 49.25 101 LEU A N 1
ATOM 782 C CA . LEU A 1 101 ? 11.087 12.953 8.685 1.00 49.25 101 LEU A CA 1
ATOM 783 C C . LEU A 1 101 ? 10.427 12.800 7.290 1.00 49.25 101 LEU A C 1
ATOM 785 O O . LEU A 1 101 ? 9.246 13.108 7.162 1.00 49.25 101 LEU A O 1
ATOM 789 N N . GLU A 1 102 ? 11.122 12.316 6.251 1.00 47.41 102 GLU A N 1
ATOM 790 C CA . GLU A 1 102 ? 10.561 12.106 4.897 1.00 47.41 102 GLU A CA 1
ATOM 791 C C . GLU A 1 102 ? 9.761 10.806 4.722 1.00 47.41 102 GLU A C 1
ATOM 793 O O . GLU A 1 102 ? 9.384 10.447 3.600 1.00 47.41 102 GLU A O 1
ATOM 798 N N . LEU A 1 103 ? 9.504 10.060 5.793 1.00 49.28 103 LEU A N 1
ATOM 799 C CA . LEU A 1 103 ? 8.998 8.689 5.678 1.00 49.28 103 LEU A CA 1
ATOM 800 C C . LEU A 1 103 ? 7.470 8.539 5.723 1.00 49.28 103 LEU A C 1
ATOM 802 O O . LEU A 1 103 ? 7.005 7.413 5.849 1.00 49.28 103 LEU A O 1
ATOM 806 N N . GLU A 1 104 ? 6.732 9.627 5.481 1.00 56.62 104 GLU A N 1
ATOM 807 C CA . GLU A 1 104 ? 5.266 9.814 5.578 1.00 56.62 104 GLU A CA 1
ATOM 808 C C . GLU A 1 104 ? 4.867 10.541 6.870 1.00 56.62 104 GLU A C 1
ATOM 810 O O . GLU A 1 104 ? 5.447 10.269 7.924 1.00 56.62 104 GLU A O 1
ATOM 815 N N . PRO A 1 105 ? 3.893 11.471 6.811 1.00 64.06 105 PRO A N 1
ATOM 816 C CA . PRO A 1 105 ? 3.351 12.086 8.014 1.00 64.06 105 PRO A CA 1
ATOM 817 C C . PRO A 1 105 ? 2.740 11.011 8.913 1.00 64.06 105 PRO A C 1
ATOM 819 O O . PRO A 1 105 ? 2.228 9.996 8.436 1.00 64.06 105 PRO A O 1
ATOM 822 N N . GLU A 1 106 ? 2.803 11.245 10.217 1.00 77.19 106 GLU A N 1
ATOM 823 C CA . GLU A 1 106 ? 2.269 10.327 11.214 1.00 77.19 106 GLU A CA 1
ATOM 824 C C . GLU A 1 106 ? 0.773 10.083 10.982 1.00 77.19 106 GLU A C 1
ATOM 826 O O . GLU A 1 106 ? -0.004 11.031 10.826 1.00 77.19 106 GLU A O 1
ATOM 831 N N . ARG A 1 107 ? 0.376 8.805 10.909 1.00 83.31 107 ARG A N 1
ATOM 832 C CA . ARG A 1 107 ? -1.001 8.404 10.599 1.00 83.31 107 ARG A CA 1
ATOM 833 C C . ARG A 1 107 ? -1.761 8.166 11.883 1.00 83.31 107 ARG A C 1
ATOM 835 O O . ARG A 1 107 ? -1.454 7.248 12.640 1.00 83.31 107 ARG A O 1
ATOM 842 N N . ILE A 1 108 ? -2.778 8.972 12.117 1.00 88.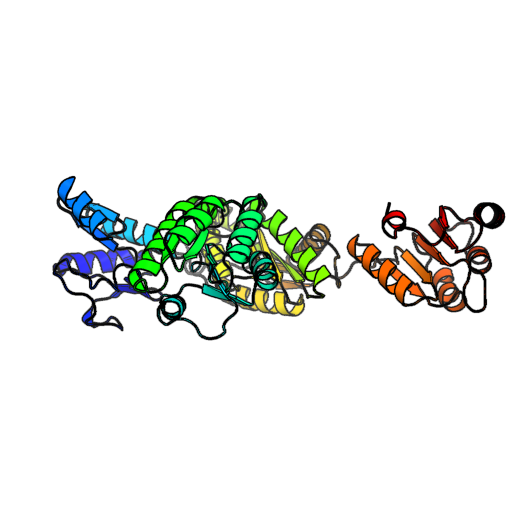50 108 ILE A N 1
ATOM 843 C CA . ILE A 1 108 ? -3.521 8.964 13.368 1.00 88.50 108 ILE A CA 1
ATOM 844 C C . ILE A 1 108 ? -4.971 8.635 13.071 1.00 88.50 108 ILE A C 1
ATOM 846 O O . ILE A 1 108 ? -5.595 9.244 12.205 1.00 88.50 108 ILE A O 1
ATOM 850 N N . VAL A 1 109 ? -5.520 7.669 13.798 1.00 91.25 109 VAL A N 1
ATOM 851 C CA . VAL A 1 109 ? -6.966 7.448 13.823 1.00 91.25 109 VAL A CA 1
ATOM 852 C C . VAL A 1 109 ? -7.496 7.972 15.144 1.00 91.25 109 VAL A C 1
ATOM 854 O O . VAL A 1 109 ? -7.100 7.497 16.203 1.00 91.25 109 VAL A O 1
ATOM 857 N N . ILE A 1 110 ? -8.403 8.941 15.073 1.00 90.00 110 ILE A N 1
ATOM 858 C CA . ILE A 1 110 ? -9.156 9.426 16.228 1.00 90.00 110 ILE A CA 1
ATOM 859 C C . ILE A 1 110 ? -10.502 8.713 16.233 1.00 90.00 110 ILE A C 1
ATOM 861 O O . ILE A 1 110 ? -11.293 8.869 15.300 1.00 90.00 110 ILE A O 1
ATOM 865 N N . VAL A 1 111 ? -10.771 7.939 17.280 1.00 89.12 111 VAL A N 1
ATOM 866 C CA . VAL A 1 111 ? -12.036 7.224 17.454 1.00 89.12 111 VAL A CA 1
ATOM 867 C C . VAL A 1 111 ? -12.951 8.044 18.335 1.00 89.12 111 VAL A C 1
ATOM 869 O O . VAL A 1 111 ? -12.653 8.252 19.505 1.00 89.12 111 VAL A O 1
ATOM 872 N N . ARG A 1 112 ? -14.065 8.499 17.763 1.00 83.75 112 ARG A N 1
ATOM 873 C CA . ARG A 1 112 ? -15.030 9.356 18.450 1.00 83.75 112 ARG A CA 1
ATOM 874 C C . ARG A 1 112 ? -16.425 9.217 17.872 1.00 83.75 112 ARG A C 1
ATOM 876 O O . ARG A 1 112 ? -16.617 8.792 16.737 1.00 83.75 112 ARG A O 1
ATOM 883 N N . THR A 1 113 ? -17.419 9.603 18.651 1.00 69.75 113 THR A N 1
ATOM 884 C CA . THR A 1 113 ? -18.839 9.506 18.267 1.00 69.75 113 THR A CA 1
ATOM 885 C C . THR A 1 113 ? -19.497 10.866 18.025 1.00 69.75 113 THR A C 1
ATOM 887 O O . THR A 1 113 ? -20.507 10.925 17.331 1.00 69.75 113 THR A O 1
ATOM 890 N N . LYS A 1 114 ? -18.941 11.968 18.550 1.00 68.38 114 LYS A N 1
ATOM 891 C CA . LYS A 1 114 ? -19.413 13.342 18.280 1.00 68.38 114 LYS A CA 1
ATOM 892 C C . LYS A 1 114 ? -18.779 13.897 17.002 1.00 68.38 114 LYS A C 1
ATOM 894 O O . LYS A 1 114 ? -17.651 13.531 16.685 1.00 68.38 114 LYS A O 1
ATOM 899 N N . GLU A 1 115 ? -19.417 14.845 16.317 1.00 59.91 115 GLU A N 1
ATOM 900 C CA . GLU A 1 115 ? -18.878 15.423 15.066 1.00 59.91 115 GLU A CA 1
ATOM 901 C C . GLU A 1 115 ? -17.934 16.627 15.269 1.00 59.91 115 GLU A C 1
ATOM 903 O O . GLU A 1 115 ? -17.018 16.807 14.475 1.00 59.91 115 GLU A O 1
ATOM 908 N N . GLU A 1 116 ? -18.063 17.398 16.355 1.00 61.19 116 GLU A N 1
ATOM 909 C CA . GLU A 1 116 ? -17.248 18.610 16.584 1.00 61.19 116 GLU A CA 1
ATOM 910 C C . GLU A 1 116 ? -15.880 18.326 17.218 1.00 61.19 116 GLU A C 1
ATOM 912 O O . GLU A 1 116 ? -15.789 17.948 18.391 1.00 61.19 116 GLU A O 1
ATOM 917 N N . LEU A 1 117 ? -14.802 18.512 16.456 1.00 59.84 117 LEU A N 1
ATOM 918 C CA . LEU A 1 117 ? -13.428 18.461 16.963 1.00 59.84 117 LEU A CA 1
ATOM 919 C C . LEU A 1 117 ? -13.259 19.399 18.162 1.00 59.84 117 LEU A C 1
ATOM 921 O O . LEU A 1 117 ? -13.650 20.563 18.100 1.00 59.84 117 LEU A O 1
ATOM 925 N N . SER A 1 118 ? -12.650 18.899 19.239 1.00 62.72 118 SER A N 1
ATOM 926 C CA . SER A 1 118 ? -12.185 19.812 20.275 1.00 62.72 118 SER A CA 1
ATOM 927 C C . SER A 1 118 ? -11.059 20.677 19.674 1.00 62.72 118 SER A C 1
ATOM 929 O O . SER A 1 118 ? -10.335 20.189 18.793 1.00 62.72 118 SER A O 1
ATOM 931 N N . PRO A 1 119 ? -10.910 21.950 20.081 1.00 60.53 119 PRO A N 1
ATOM 932 C CA . PRO A 1 119 ? -9.893 22.847 19.523 1.00 60.53 119 PRO A CA 1
ATOM 933 C C . PRO A 1 119 ? -8.480 22.245 19.551 1.00 60.53 119 PRO A C 1
ATOM 935 O O . PRO A 1 119 ? -7.686 22.461 18.640 1.00 60.53 119 PRO A O 1
ATOM 938 N N . GLU A 1 120 ? -8.191 21.423 20.560 1.00 60.53 120 GLU A N 1
ATOM 939 C CA . GLU A 1 120 ? -6.907 20.753 20.752 1.00 60.53 120 GLU A CA 1
ATOM 940 C C . GLU A 1 120 ? -6.635 19.678 19.691 1.00 60.53 120 GLU A C 1
ATOM 942 O O . GLU A 1 120 ? -5.501 19.524 19.241 1.00 60.53 120 GLU A O 1
ATOM 947 N N . LEU A 1 121 ? -7.672 18.952 19.260 1.00 62.88 121 LEU A N 1
ATOM 948 C CA . LEU A 1 121 ? -7.568 17.920 18.225 1.00 62.88 121 LEU A CA 1
ATOM 949 C C . LEU A 1 121 ? -7.593 18.519 16.814 1.00 62.88 121 LEU A C 1
ATOM 951 O O . LEU A 1 121 ? -7.048 17.920 15.888 1.00 62.88 121 LEU A O 1
ATOM 955 N N . ALA A 1 122 ? -8.198 19.700 16.636 1.00 65.50 122 ALA A N 1
ATOM 956 C CA . ALA A 1 122 ? -8.179 20.412 15.357 1.00 65.50 122 ALA A CA 1
ATOM 957 C C . ALA A 1 122 ? -6.742 20.786 14.951 1.00 65.50 122 ALA A C 1
ATOM 959 O O . ALA A 1 122 ? -6.369 20.620 13.789 1.00 65.50 122 ALA A O 1
ATOM 960 N N . LEU A 1 123 ? -5.911 21.152 15.935 1.00 63.75 123 LEU A N 1
ATOM 961 C CA . LEU A 1 123 ? -4.502 21.505 15.744 1.00 63.75 123 LEU A CA 1
ATOM 962 C C . LEU A 1 123 ? -3.660 20.353 15.160 1.00 63.75 123 LEU A C 1
ATOM 964 O O . LEU A 1 123 ? -2.647 20.599 14.512 1.00 63.75 123 LEU A O 1
ATOM 968 N N . MET A 1 124 ? -4.076 19.092 15.348 1.00 65.62 124 MET A N 1
ATOM 969 C CA . MET A 1 124 ? -3.362 17.917 14.825 1.00 65.62 124 MET A CA 1
ATOM 970 C C . MET A 1 124 ? -3.323 17.895 13.290 1.00 65.62 124 MET A C 1
ATOM 972 O O . MET A 1 124 ? -2.344 17.434 12.706 1.00 65.62 124 MET A O 1
ATOM 976 N N . ASN A 1 125 ? -4.357 18.422 12.630 1.00 62.94 125 ASN A N 1
ATOM 977 C CA . ASN A 1 125 ? -4.377 18.548 11.171 1.00 62.94 125 ASN A CA 1
ATOM 978 C C . ASN A 1 125 ? -3.457 19.677 10.683 1.00 62.94 125 ASN A C 1
ATOM 980 O O . ASN A 1 125 ? -2.818 19.550 9.637 1.00 62.94 125 ASN A O 1
ATOM 984 N N . ASP A 1 126 ? -3.342 20.754 11.461 1.00 58.25 126 ASP A N 1
ATOM 985 C CA . ASP A 1 126 ? -2.580 21.951 11.089 1.00 58.25 126 ASP A CA 1
ATOM 986 C C . ASP A 1 126 ? -1.059 21.737 11.156 1.00 58.25 126 ASP A C 1
ATOM 988 O O . ASP A 1 126 ? -0.295 22.391 10.443 1.00 58.25 126 ASP A O 1
ATOM 992 N N . ILE A 1 127 ? -0.605 20.771 11.961 1.00 59.22 127 ILE A N 1
ATOM 993 C CA . ILE A 1 127 ? 0.817 20.419 12.123 1.00 59.22 127 ILE A CA 1
ATOM 994 C C . ILE A 1 127 ? 1.322 19.398 11.091 1.00 59.22 127 ILE A C 1
ATOM 996 O O . ILE A 1 127 ? 2.475 18.968 11.152 1.00 59.22 127 ILE A O 1
ATOM 1000 N N . GLY A 1 128 ? 0.482 19.017 10.124 1.00 61.59 128 GLY A N 1
ATOM 1001 C CA . GLY A 1 128 ? 0.857 18.123 9.029 1.00 61.59 128 GLY A CA 1
ATOM 1002 C C . GLY A 1 128 ? 0.827 16.631 9.370 1.00 61.59 128 GLY A C 1
ATOM 1003 O O . GLY A 1 128 ? 1.393 15.842 8.612 1.00 61.59 128 GLY A O 1
ATOM 1004 N N . TRP A 1 129 ? 0.187 16.223 10.472 1.00 76.00 129 TRP A N 1
ATOM 1005 C CA . TRP A 1 129 ? -0.157 14.815 10.706 1.00 76.00 129 TRP A CA 1
ATOM 1006 C C . TRP A 1 129 ? -1.336 14.407 9.824 1.00 76.00 129 TRP A C 1
ATOM 1008 O O . TRP A 1 129 ? -2.196 15.226 9.502 1.00 76.00 129 TRP A O 1
ATOM 1018 N N . ASN A 1 130 ? -1.384 13.138 9.413 1.00 77.25 130 ASN A N 1
ATOM 1019 C CA . ASN A 1 130 ? -2.523 12.632 8.659 1.00 77.25 130 ASN A CA 1
ATOM 1020 C C . ASN A 1 130 ? -3.529 12.004 9.618 1.00 77.25 130 ASN A C 1
ATOM 1022 O O . ASN A 1 130 ? -3.321 10.895 10.115 1.00 77.25 130 ASN A O 1
ATOM 1026 N N . VAL A 1 131 ? -4.619 12.718 9.874 1.00 84.19 131 VAL A N 1
ATOM 1027 C CA . VAL A 1 131 ? -5.636 12.306 10.836 1.00 84.19 131 VAL A CA 1
ATOM 1028 C C . VAL A 1 131 ? -6.886 11.817 10.110 1.00 84.19 131 VAL A C 1
ATOM 1030 O O . VAL A 1 131 ? -7.455 12.510 9.267 1.00 84.19 131 VAL A O 1
ATOM 1033 N N . LYS A 1 132 ? -7.360 10.621 10.470 1.00 87.56 132 LYS A N 1
ATOM 1034 C CA . LYS A 1 132 ? -8.677 10.107 10.077 1.00 87.56 132 LYS A CA 1
ATOM 1035 C C . LYS A 1 132 ? -9.577 9.956 11.294 1.00 87.56 132 LYS A C 1
ATOM 1037 O O . LYS A 1 132 ? -9.143 9.535 12.363 1.00 87.56 132 LYS A O 1
ATOM 1042 N N . HIS A 1 133 ? -10.859 10.253 11.110 1.00 88.31 133 HIS A N 1
ATOM 1043 C CA . HIS A 1 133 ? -11.861 10.162 12.166 1.00 88.31 133 HIS A CA 1
ATOM 1044 C C . HIS A 1 133 ? -12.718 8.909 11.998 1.00 88.31 133 HIS A C 1
ATOM 1046 O O . HIS A 1 133 ? -13.452 8.765 11.017 1.00 88.31 133 HIS A O 1
ATOM 1052 N N . ALA A 1 134 ? -12.647 8.013 12.978 1.00 89.69 134 ALA A N 1
ATOM 1053 C CA . ALA 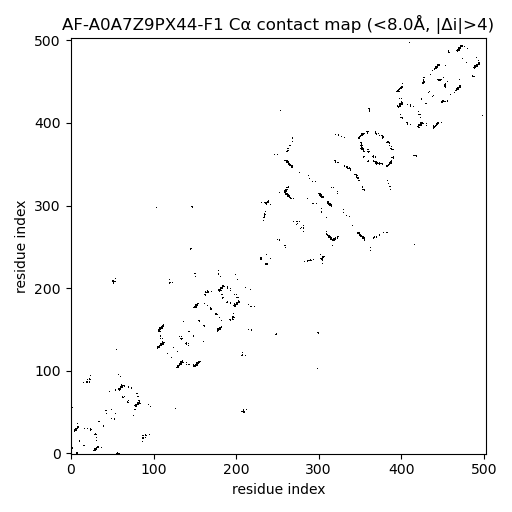A 1 134 ? -13.506 6.846 13.066 1.00 89.69 134 ALA A CA 1
ATOM 1054 C C . ALA A 1 134 ? -14.783 7.193 13.838 1.00 89.69 134 ALA A C 1
ATOM 1056 O O . ALA A 1 134 ? -14.723 7.536 15.018 1.00 89.69 134 ALA A O 1
ATOM 1057 N N . LYS A 1 135 ? -15.939 7.036 13.182 1.00 86.19 135 LYS A N 1
ATOM 1058 C CA . LYS A 1 135 ? -17.283 7.196 13.768 1.00 86.19 135 LYS A CA 1
ATOM 1059 C C . LYS A 1 135 ? -17.692 5.927 14.539 1.00 86.19 135 LYS A C 1
ATOM 1061 O O . LYS A 1 135 ? -18.637 5.243 14.160 1.00 86.19 135 LYS A O 1
ATOM 1066 N N . GLY A 1 136 ? -16.923 5.578 15.572 1.00 84.56 136 GLY A N 1
ATOM 1067 C CA . GLY A 1 136 ? -17.105 4.373 16.394 1.00 84.56 136 GLY A CA 1
ATOM 1068 C C . GLY A 1 136 ? -16.188 3.193 16.039 1.00 84.56 136 GLY A C 1
ATOM 1069 O O . GLY A 1 136 ? -15.371 3.261 15.116 1.00 84.56 136 GLY A O 1
ATOM 1070 N N . ILE A 1 137 ? -16.330 2.094 16.792 1.00 87.38 137 ILE A N 1
ATOM 1071 C CA . ILE A 1 137 ? -15.416 0.935 16.769 1.00 87.38 137 ILE A CA 1
ATOM 1072 C C . ILE A 1 137 ? -15.353 0.271 15.389 1.00 87.38 137 ILE A C 1
ATOM 1074 O O . ILE A 1 137 ? -14.266 0.022 14.877 1.00 87.38 137 ILE A O 1
ATOM 1078 N N . GLN A 1 138 ? -16.498 0.015 14.753 1.00 86.06 138 GLN A N 1
ATOM 1079 C CA . GLN A 1 138 ? -16.518 -0.707 13.478 1.00 86.06 138 GLN A CA 1
ATOM 1080 C C . GLN A 1 138 ? -15.768 0.054 12.375 1.00 86.06 138 GLN A C 1
ATOM 1082 O O . GLN A 1 138 ? -14.943 -0.523 11.671 1.00 86.06 138 GLN A O 1
ATOM 1087 N N . HIS A 1 139 ? -15.999 1.365 12.268 1.00 88.94 139 HIS A N 1
ATOM 1088 C CA . HIS A 1 139 ? -15.276 2.209 11.319 1.00 88.94 139 HIS A CA 1
ATOM 1089 C C . HIS A 1 139 ? -13.785 2.318 11.690 1.00 88.94 139 HIS A C 1
ATOM 1091 O O . HIS A 1 139 ? -12.934 2.321 10.804 1.00 88.94 139 HIS A O 1
ATOM 1097 N N . CYS A 1 140 ? -13.442 2.328 12.984 1.00 91.44 140 CYS A N 1
ATOM 1098 C CA . CYS A 1 140 ? -12.049 2.281 13.430 1.00 91.44 140 CYS A CA 1
ATOM 1099 C C . CYS A 1 140 ? -11.330 1.031 12.917 1.00 91.44 140 CYS A C 1
ATOM 1101 O O . CYS A 1 140 ? -10.252 1.149 12.344 1.00 91.44 140 CYS A O 1
ATOM 1103 N N . LEU A 1 141 ? -11.926 -0.153 13.072 1.00 88.88 141 LEU A N 1
ATOM 1104 C CA . LEU A 1 141 ? -11.327 -1.408 12.606 1.00 88.88 141 LEU A CA 1
ATOM 1105 C C . LEU A 1 141 ? -11.106 -1.411 11.081 1.00 88.88 141 LEU A C 1
ATOM 1107 O O . LEU A 1 141 ? -10.099 -1.926 10.599 1.00 88.88 141 LEU A O 1
ATOM 1111 N N . GLU A 1 142 ? -12.003 -0.789 10.316 1.00 86.19 142 GLU A N 1
ATOM 1112 C CA . GLU A 1 142 ? -11.859 -0.632 8.861 1.00 86.19 142 GLU A CA 1
ATOM 1113 C C . GLU A 1 142 ? -10.738 0.346 8.482 1.00 86.19 142 GLU A C 1
ATOM 1115 O O . GLU A 1 142 ? -9.933 0.070 7.585 1.00 86.19 142 GLU A O 1
ATOM 1120 N N . LEU A 1 143 ? -10.645 1.476 9.189 1.00 90.00 143 LEU A N 1
ATOM 1121 C CA . LEU A 1 143 ? -9.546 2.424 9.021 1.00 90.00 143 LEU A CA 1
ATOM 1122 C C . LEU A 1 143 ? -8.214 1.803 9.430 1.00 90.00 143 LEU A C 1
ATOM 1124 O O . LEU A 1 143 ? -7.214 2.046 8.765 1.00 90.00 143 LEU A O 1
ATOM 1128 N N . MET A 1 144 ? -8.181 0.957 10.458 1.00 90.69 144 MET A N 1
ATOM 1129 C CA . MET A 1 144 ? -6.960 0.255 10.836 1.00 90.69 144 MET A CA 1
ATOM 1130 C C . MET A 1 144 ? -6.412 -0.572 9.671 1.00 90.69 144 MET A C 1
ATOM 1132 O O . MET A 1 144 ? -5.240 -0.437 9.334 1.00 90.69 144 MET A O 1
ATOM 1136 N N . GLU A 1 145 ? -7.257 -1.347 8.988 1.00 86.31 145 GLU A N 1
ATOM 1137 C CA . GLU A 1 145 ? -6.820 -2.160 7.846 1.00 86.31 145 GLU A CA 1
ATOM 1138 C C . GLU A 1 145 ? -6.440 -1.319 6.616 1.00 86.31 145 GLU A C 1
ATOM 1140 O O . GLU A 1 145 ? -5.460 -1.637 5.956 1.00 86.31 145 GLU A O 1
ATOM 1145 N N . THR A 1 146 ? -7.172 -0.251 6.290 1.00 84.38 146 THR A N 1
ATOM 1146 C CA . THR A 1 146 ? -6.936 0.520 5.045 1.00 84.38 146 THR A CA 1
ATOM 1147 C C . THR A 1 146 ? -5.894 1.624 5.187 1.00 84.38 146 THR A C 1
ATOM 1149 O O . THR A 1 146 ? -5.124 1.883 4.269 1.00 84.38 146 THR A O 1
ATOM 1152 N N . PHE A 1 147 ? -5.872 2.299 6.332 1.00 86.69 147 PHE A N 1
ATOM 1153 C CA . PHE A 1 147 ? -5.023 3.458 6.591 1.00 86.69 147 PHE A CA 1
ATOM 1154 C C . PHE A 1 147 ? -3.739 3.090 7.343 1.00 86.69 147 PHE A C 1
ATOM 1156 O O . PHE A 1 147 ? -2.734 3.792 7.220 1.00 86.69 147 PHE A O 1
ATOM 1163 N N . ARG A 1 148 ? -3.753 1.971 8.086 1.00 83.69 148 ARG A N 1
ATOM 1164 C CA . ARG A 1 148 ? -2.670 1.519 8.972 1.00 83.69 148 ARG A CA 1
ATOM 1165 C C . ARG A 1 148 ? -2.198 2.655 9.894 1.00 83.69 148 ARG A C 1
ATOM 1167 O O . ARG A 1 148 ? -1.126 3.193 9.666 1.00 83.69 148 ARG A O 1
ATOM 1174 N N . PRO A 1 149 ? -2.970 3.063 10.907 1.00 89.81 149 PRO A N 1
ATOM 1175 C CA . PRO A 1 149 ? -2.516 4.094 11.826 1.00 89.81 149 PRO A CA 1
ATOM 1176 C C . PRO A 1 149 ? -1.202 3.699 12.498 1.00 89.81 149 PRO A C 1
ATOM 1178 O O . PRO A 1 149 ? -0.931 2.523 12.734 1.00 89.81 149 PRO A O 1
ATOM 1181 N N . ASP A 1 150 ? -0.417 4.711 12.819 1.00 85.56 150 ASP A N 1
ATOM 1182 C CA . ASP A 1 150 ? 0.758 4.639 13.677 1.00 85.56 150 ASP A CA 1
ATOM 1183 C C . ASP A 1 150 ? 0.371 4.967 15.134 1.00 85.56 150 ASP A C 1
ATOM 1185 O O . ASP A 1 150 ? 1.037 4.528 16.075 1.00 85.56 150 ASP A O 1
ATOM 1189 N N . LEU A 1 151 ? -0.752 5.675 15.317 1.00 91.12 151 LEU A N 1
ATOM 1190 C CA . LEU A 1 151 ? -1.375 5.952 16.606 1.00 91.12 151 LEU A CA 1
ATOM 1191 C C . LEU A 1 151 ? -2.905 5.876 16.527 1.00 91.12 151 LEU A C 1
ATOM 1193 O O . LEU A 1 151 ? -3.532 6.366 15.584 1.00 91.12 151 LEU A O 1
ATOM 1197 N N . LEU A 1 152 ? -3.502 5.294 17.561 1.00 93.00 152 LEU A N 1
ATOM 1198 C CA . LEU A 1 152 ? -4.930 5.281 17.821 1.00 93.00 152 LEU A CA 1
ATOM 1199 C C . LEU A 1 152 ? -5.238 6.179 19.020 1.00 93.00 152 LEU A C 1
ATOM 1201 O O . LEU A 1 152 ? -4.763 5.922 20.124 1.00 93.00 152 LEU A O 1
ATOM 1205 N N . PHE A 1 153 ? -6.032 7.220 18.800 1.00 91.44 153 PHE A N 1
ATOM 1206 C CA . PHE A 1 153 ? -6.478 8.134 19.843 1.00 91.44 153 PHE A CA 1
ATOM 1207 C C . PHE A 1 153 ? -7.941 7.843 20.187 1.00 91.44 153 PHE A C 1
ATOM 1209 O O . PHE A 1 153 ? -8.818 7.986 19.331 1.00 91.44 153 PHE A O 1
ATOM 1216 N N . LEU A 1 154 ? -8.208 7.399 21.413 1.00 91.06 154 LEU A N 1
ATOM 1217 C CA . LEU A 1 154 ? -9.531 6.967 21.862 1.00 91.06 154 LEU A CA 1
ATOM 1218 C C . LEU A 1 154 ? -10.246 8.098 22.614 1.00 91.06 154 LEU A C 1
ATOM 1220 O O . LEU A 1 154 ? -9.867 8.432 23.731 1.00 91.06 154 LEU A O 1
ATOM 1224 N N . ASP A 1 155 ? -11.293 8.653 22.002 1.00 86.19 155 ASP A N 1
ATOM 1225 C CA . ASP A 1 155 ? -12.208 9.672 22.548 1.00 86.19 155 ASP A CA 1
ATOM 1226 C C . ASP A 1 155 ? -13.666 9.184 22.382 1.00 86.19 155 ASP A C 1
ATOM 1228 O O . ASP A 1 155 ? -14.488 9.764 21.666 1.00 86.19 155 ASP A O 1
ATOM 1232 N N . LEU A 1 156 ? -13.974 8.016 22.961 1.00 73.88 156 LEU A N 1
ATOM 1233 C CA . LEU A 1 156 ? -15.315 7.421 22.914 1.00 73.88 156 LEU A CA 1
ATOM 1234 C C . LEU A 1 156 ? -16.208 7.931 24.053 1.00 73.88 156 LEU A C 1
ATOM 1236 O O . LEU A 1 156 ? -15.735 8.319 25.114 1.00 73.88 156 LEU A O 1
ATOM 1240 N N . LEU A 1 157 ? -17.528 7.893 23.825 1.00 63.84 157 LEU A N 1
ATOM 1241 C CA . LEU A 1 157 ? -18.543 8.313 24.807 1.00 63.84 157 LEU A CA 1
ATOM 1242 C C . LEU A 1 157 ? -18.590 7.440 26.064 1.00 63.84 157 LEU A C 1
ATOM 1244 O O . LEU A 1 157 ? -19.066 7.924 27.086 1.00 63.84 157 LEU A O 1
ATOM 1248 N N . SER A 1 158 ? -18.173 6.172 25.978 1.00 76.88 158 SER A N 1
ATOM 1249 C CA . SER A 1 158 ? -18.140 5.250 27.112 1.00 76.88 158 SER A CA 1
ATOM 1250 C C . SER A 1 158 ? -16.723 4.713 27.321 1.00 76.88 158 SER A C 1
ATOM 1252 O O . SER A 1 158 ? -16.014 4.365 26.372 1.00 76.88 158 SER A O 1
ATOM 1254 N N . GLU A 1 159 ? -16.310 4.643 28.584 1.00 75.94 159 GLU A N 1
ATOM 1255 C CA . GLU A 1 159 ? -15.017 4.085 28.987 1.00 75.94 159 GLU A CA 1
ATOM 1256 C C . GLU A 1 159 ? -14.917 2.601 28.621 1.00 75.94 159 GLU A C 1
ATOM 1258 O O . GLU A 1 159 ? -13.869 2.122 28.189 1.00 75.94 159 GLU A O 1
ATOM 1263 N N . GLU A 1 160 ? -16.027 1.873 28.747 1.00 82.94 160 GLU A N 1
ATOM 1264 C CA . GLU A 1 160 ? -16.106 0.448 28.445 1.00 82.94 160 GLU A CA 1
ATOM 1265 C C . GLU A 1 160 ? -15.776 0.159 26.976 1.00 82.94 160 GLU A C 1
ATOM 1267 O O . GLU A 1 160 ? -14.972 -0.735 26.702 1.00 82.94 160 GLU A O 1
ATOM 1272 N N . ASP A 1 161 ? -16.285 0.967 26.042 1.00 85.06 161 ASP A N 1
ATOM 1273 C CA . ASP A 1 161 ? -16.001 0.817 24.613 1.00 85.06 161 ASP A CA 1
ATOM 1274 C C . ASP A 1 161 ? -14.525 1.094 24.279 1.00 85.06 161 ASP A C 1
ATOM 1276 O O . ASP A 1 161 ? -13.907 0.330 23.529 1.00 85.06 161 ASP A O 1
ATOM 1280 N N . SER A 1 162 ? -13.929 2.150 24.854 1.00 85.69 162 SER A N 1
ATOM 1281 C CA . SER A 1 162 ? -12.494 2.460 24.686 1.00 85.69 162 SER A CA 1
ATOM 1282 C C . SER A 1 162 ? -11.623 1.315 25.181 1.00 85.69 162 SER A C 1
ATOM 1284 O O . SER A 1 162 ? -10.719 0.851 24.481 1.00 85.69 162 SER A O 1
ATOM 1286 N N . ASN A 1 163 ? -11.933 0.810 26.371 1.00 88.44 163 ASN A N 1
ATOM 1287 C CA . ASN A 1 163 ? -11.180 -0.264 26.999 1.00 88.44 163 ASN A CA 1
ATOM 1288 C C . ASN A 1 163 ? -11.364 -1.597 26.265 1.00 88.44 163 ASN A C 1
ATOM 1290 O O . ASN A 1 163 ? -10.412 -2.371 26.138 1.00 88.44 163 ASN A O 1
ATOM 1294 N N . ALA A 1 164 ? -12.564 -1.880 25.754 1.00 89.00 164 ALA A N 1
ATOM 1295 C CA . ALA A 1 164 ? -12.829 -3.051 24.925 1.00 89.00 164 ALA A CA 1
ATOM 1296 C C . ALA A 1 164 ? -12.035 -2.993 23.612 1.00 89.00 164 ALA A C 1
ATOM 1298 O O . ALA A 1 164 ? -11.348 -3.959 23.271 1.00 89.00 164 ALA A O 1
ATOM 1299 N N . LEU A 1 165 ? -12.051 -1.852 22.915 1.00 90.88 165 LEU A N 1
ATOM 1300 C CA . LEU A 1 165 ? -11.275 -1.662 21.690 1.00 90.88 165 LEU A CA 1
ATOM 1301 C C . LEU A 1 165 ? -9.771 -1.800 21.952 1.00 90.88 165 LEU A C 1
ATOM 1303 O O . LEU A 1 165 ? -9.095 -2.527 21.225 1.00 90.88 165 LEU A O 1
ATOM 1307 N N . CYS A 1 166 ? -9.250 -1.180 23.013 1.00 91.88 166 CYS A N 1
ATOM 1308 C CA . CYS A 1 166 ? -7.844 -1.316 23.388 1.00 91.88 166 CYS A CA 1
ATOM 1309 C C . CYS A 1 166 ? -7.460 -2.787 23.631 1.00 91.88 166 CYS A C 1
ATOM 1311 O O . CYS A 1 166 ? -6.471 -3.273 23.077 1.00 91.88 166 CYS A O 1
ATOM 1313 N N . ARG A 1 167 ? -8.286 -3.550 24.360 1.00 91.50 167 ARG A N 1
ATOM 1314 C CA . ARG A 1 167 ? -8.057 -4.989 24.573 1.00 91.50 167 ARG A CA 1
ATOM 1315 C C . ARG A 1 167 ? -8.052 -5.786 23.268 1.00 91.50 167 ARG A C 1
ATOM 1317 O O . ARG A 1 167 ? -7.183 -6.639 23.091 1.00 91.50 167 ARG A O 1
ATOM 1324 N N . VAL A 1 168 ? -8.960 -5.489 22.336 1.00 91.50 168 VAL A N 1
ATOM 1325 C CA . VAL A 1 168 ? -8.984 -6.115 20.999 1.00 91.50 168 VAL A CA 1
ATOM 1326 C C . VAL A 1 168 ? -7.704 -5.799 20.220 1.00 91.50 168 VAL A C 1
ATOM 1328 O O . VAL A 1 168 ? -7.077 -6.711 19.680 1.00 91.50 168 VAL A O 1
ATOM 1331 N N . VAL A 1 169 ? -7.262 -4.536 20.220 1.00 92.25 169 VAL A N 1
ATOM 1332 C CA . VAL A 1 169 ? -6.006 -4.099 19.579 1.00 92.25 169 VAL A CA 1
ATOM 1333 C C . VAL A 1 169 ? -4.800 -4.845 20.159 1.00 92.25 169 VAL A C 1
ATOM 1335 O O . VAL A 1 169 ? -3.918 -5.270 19.414 1.00 92.25 169 VAL A O 1
ATOM 1338 N N . ARG A 1 170 ? -4.763 -5.056 21.481 1.00 91.62 170 ARG A N 1
ATOM 1339 C CA . ARG A 1 170 ? -3.666 -5.763 22.166 1.00 91.62 170 ARG A CA 1
ATOM 1340 C C . ARG A 1 170 ? -3.684 -7.275 21.978 1.00 91.62 170 ARG A C 1
ATOM 1342 O O . ARG A 1 170 ? -2.613 -7.889 21.977 1.00 91.62 170 ARG A O 1
ATOM 1349 N N . ALA A 1 171 ? -4.865 -7.866 21.822 1.00 90.31 171 ALA A N 1
ATOM 1350 C CA . ALA A 1 171 ? -5.024 -9.289 21.548 1.00 90.31 171 ALA A CA 1
ATOM 1351 C C . ALA A 1 171 ? -4.591 -9.656 20.120 1.00 90.31 171 ALA A C 1
ATOM 1353 O O . ALA A 1 171 ? -4.161 -10.784 19.885 1.00 90.31 171 ALA A O 1
ATOM 1354 N N . ASP A 1 172 ? -4.661 -8.712 19.180 1.00 88.88 172 ASP A N 1
ATOM 1355 C CA . ASP A 1 17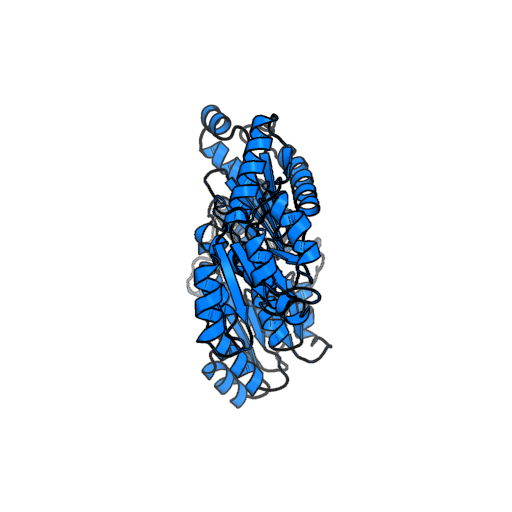2 ? -4.282 -8.930 17.791 1.00 88.88 172 ASP A CA 1
ATOM 1356 C C . ASP A 1 172 ? -2.763 -8.767 17.575 1.00 88.88 172 ASP A C 1
ATOM 1358 O O . ASP A 1 172 ? -2.243 -7.653 17.680 1.00 88.88 172 ASP A O 1
ATOM 1362 N N . PRO A 1 173 ? -2.016 -9.823 17.194 1.00 84.56 173 PRO A N 1
ATOM 1363 C CA . PRO A 1 173 ? -0.574 -9.727 16.948 1.00 84.56 173 PRO A CA 1
ATOM 1364 C C . PRO A 1 173 ? -0.183 -8.683 15.892 1.00 84.56 173 PRO A C 1
ATOM 1366 O O . PRO A 1 173 ? 0.946 -8.192 15.912 1.00 84.56 173 PRO A O 1
ATOM 1369 N N . ARG A 1 174 ? -1.101 -8.338 14.979 1.00 82.56 174 ARG A N 1
ATOM 1370 C CA . ARG A 1 174 ? -0.888 -7.348 13.914 1.00 82.56 174 ARG A CA 1
ATOM 1371 C C . ARG A 1 174 ? -0.850 -5.925 14.458 1.00 82.56 174 ARG A C 1
ATOM 1373 O O . ARG A 1 174 ? -0.080 -5.107 13.965 1.00 82.56 174 ARG A O 1
ATOM 1380 N N . TRP A 1 175 ? -1.673 -5.650 15.467 1.00 89.00 175 TRP A N 1
ATOM 1381 C CA . TRP A 1 175 ? -1.897 -4.310 16.012 1.00 89.00 175 TRP A CA 1
ATOM 1382 C C . TRP A 1 175 ? -1.384 -4.148 17.436 1.00 89.00 175 TRP A C 1
ATOM 1384 O O . TRP A 1 175 ? -1.362 -3.039 17.952 1.00 89.00 175 TRP A O 1
ATOM 1394 N N . ARG A 1 176 ? -0.883 -5.212 18.068 1.00 87.88 176 ARG A N 1
ATOM 1395 C CA . ARG A 1 176 ? -0.406 -5.176 19.453 1.00 87.88 176 ARG A CA 1
ATOM 1396 C C . ARG A 1 176 ? 0.652 -4.102 19.722 1.00 87.88 176 ARG A C 1
ATOM 1398 O O . ARG A 1 176 ? 0.739 -3.634 20.853 1.00 87.88 176 ARG A O 1
ATOM 1405 N N . LYS A 1 177 ? 1.440 -3.717 18.710 1.00 86.56 177 LYS A N 1
ATOM 1406 C CA . LYS A 1 177 ? 2.464 -2.657 18.789 1.00 86.56 177 LYS A CA 1
ATOM 1407 C C . LYS A 1 177 ? 1.963 -1.258 18.398 1.00 86.56 177 LYS A C 1
ATOM 1409 O O . LYS A 1 177 ? 2.754 -0.323 18.436 1.00 86.56 177 LYS A O 1
ATOM 1414 N N . LEU A 1 178 ? 0.705 -1.122 17.976 1.00 89.88 178 LEU A N 1
ATOM 1415 C CA . LEU A 1 178 ? 0.090 0.164 17.656 1.00 89.88 178 LEU A CA 1
ATOM 1416 C C . LEU A 1 178 ? 0.064 1.036 18.908 1.00 89.88 178 LEU A C 1
ATOM 1418 O O . LEU A 1 178 ? -0.346 0.554 19.962 1.00 89.88 178 LEU A O 1
ATOM 1422 N N . VAL A 1 179 ? 0.460 2.301 18.792 1.00 91.12 179 VAL A N 1
ATOM 1423 C CA . VAL A 1 179 ? 0.357 3.229 19.918 1.00 91.12 179 VAL A CA 1
ATOM 1424 C C . VAL A 1 179 ? -1.112 3.511 20.189 1.00 91.12 179 VAL A C 1
ATOM 1426 O O . VAL A 1 179 ? -1.813 3.961 19.289 1.00 91.12 179 VAL A O 1
ATOM 1429 N N . VAL A 1 180 ? -1.581 3.266 21.408 1.00 93.25 180 VAL A N 1
ATOM 1430 C CA . VAL A 1 180 ? -2.949 3.590 21.833 1.00 93.25 180 VAL A CA 1
ATOM 1431 C C . VAL A 1 180 ? -2.885 4.643 22.926 1.00 93.25 180 VAL A C 1
ATOM 1433 O O . VAL A 1 180 ? -2.277 4.414 23.971 1.00 93.25 180 VAL A O 1
ATOM 1436 N N . VAL A 1 181 ? -3.515 5.790 22.688 1.00 91.75 181 VAL A N 1
ATOM 1437 C CA . VAL A 1 181 ? -3.642 6.867 23.672 1.00 91.75 181 VAL A CA 1
ATOM 1438 C C . VAL A 1 181 ? -5.111 7.141 23.931 1.00 91.75 181 VAL A C 1
ATOM 1440 O O . VAL A 1 181 ? -5.874 7.366 22.996 1.00 91.75 181 VAL A O 1
ATOM 1443 N N . THR A 1 182 ? -5.502 7.126 25.199 1.00 91.19 182 THR A N 1
ATOM 1444 C CA . THR A 1 182 ? -6.904 7.289 25.606 1.00 91.19 182 THR A CA 1
ATOM 1445 C C . THR A 1 182 ? -7.135 8.670 26.202 1.00 91.19 182 THR A C 1
ATOM 1447 O O . THR A 1 182 ? -6.296 9.173 26.945 1.00 91.19 182 THR A O 1
ATOM 1450 N N . LEU A 1 183 ? -8.264 9.300 25.885 1.00 87.56 183 LEU A N 1
ATOM 1451 C CA . LEU A 1 183 ? -8.725 10.515 26.545 1.00 87.56 183 LEU A CA 1
ATOM 1452 C C . LEU A 1 183 ? -9.572 10.128 27.767 1.00 87.56 183 LEU A C 1
ATOM 1454 O O . LEU A 1 183 ? -10.565 9.420 27.632 1.00 87.56 183 LEU A O 1
ATOM 1458 N N . ALA A 1 184 ? -9.183 10.589 28.953 1.00 87.38 184 ALA A N 1
ATOM 1459 C CA . ALA A 1 184 ? -9.831 10.269 30.223 1.00 87.38 184 ALA A CA 1
ATOM 1460 C C . ALA A 1 184 ? -10.444 11.507 30.889 1.00 87.38 184 ALA A C 1
ATOM 1462 O O . ALA A 1 184 ? -9.895 12.610 30.817 1.00 87.38 184 ALA A O 1
ATOM 1463 N N . GLU A 1 185 ? -11.575 11.322 31.571 1.00 85.75 185 GLU A N 1
ATOM 1464 C CA . GLU A 1 185 ? -12.282 12.401 32.279 1.00 85.75 185 GLU A CA 1
ATOM 1465 C C . GLU A 1 185 ? -11.905 12.498 33.766 1.00 85.75 185 GLU A C 1
ATOM 1467 O O . GLU A 1 185 ? -11.989 13.578 34.351 1.00 85.75 185 GLU A O 1
ATOM 1472 N N . SER A 1 186 ? -11.442 11.404 34.377 1.00 87.19 186 SER A N 1
ATOM 1473 C CA . SER A 1 186 ? -11.032 11.353 35.783 1.00 87.19 186 SER A CA 1
ATOM 1474 C C . SER A 1 186 ? -9.793 10.470 35.973 1.00 87.19 186 SER A C 1
ATOM 1476 O O . SER A 1 186 ? -9.400 9.729 35.074 1.00 87.19 186 SER A O 1
ATOM 1478 N N . GLN A 1 187 ? -9.180 10.540 37.158 1.00 87.88 187 GLN A N 1
ATOM 1479 C CA . GLN A 1 187 ? -8.033 9.697 37.506 1.00 87.88 187 GLN A CA 1
ATOM 1480 C C . GLN A 1 187 ? -8.383 8.200 37.537 1.00 87.88 187 GLN A C 1
ATOM 1482 O O . GLN A 1 187 ? -7.569 7.380 37.131 1.00 87.88 187 GLN A O 1
ATOM 1487 N N . GLU A 1 188 ? -9.594 7.842 37.965 1.00 88.19 188 GLU A N 1
ATOM 1488 C CA . GLU A 1 188 ? -10.052 6.445 37.987 1.00 88.19 188 GLU A CA 1
ATOM 1489 C C . GLU A 1 188 ? -10.082 5.863 36.563 1.00 88.19 188 GLU A C 1
ATOM 1491 O O . GLU A 1 188 ? -9.616 4.751 36.322 1.00 88.19 188 GLU A O 1
ATOM 1496 N N . VAL A 1 189 ? -10.531 6.662 35.589 1.00 86.56 189 VAL A N 1
ATOM 1497 C CA . VAL A 1 189 ? -10.534 6.288 34.165 1.00 86.56 189 VAL A CA 1
ATOM 1498 C C . VAL A 1 189 ? -9.118 6.129 33.618 1.00 86.56 189 VAL A C 1
ATOM 1500 O O . VAL A 1 189 ? -8.873 5.247 32.795 1.00 86.56 189 VAL A O 1
ATOM 1503 N N . GLU A 1 190 ? -8.175 6.966 34.066 1.00 89.81 190 GLU A N 1
ATOM 1504 C CA . GLU A 1 190 ? -6.769 6.853 33.666 1.00 89.81 190 GLU A CA 1
ATOM 1505 C C . GLU A 1 190 ? -6.183 5.493 34.056 1.00 89.81 190 GLU A C 1
ATOM 1507 O O . GLU A 1 190 ? -5.553 4.834 33.227 1.00 89.81 190 GLU A O 1
ATOM 1512 N N . GLU A 1 191 ? -6.436 5.046 35.286 1.00 89.50 191 GLU A N 1
ATOM 1513 C CA . GLU A 1 191 ? -5.955 3.757 35.790 1.00 89.50 191 GLU A CA 1
ATOM 1514 C C . GLU A 1 191 ? -6.561 2.590 34.996 1.00 89.50 191 GLU A C 1
ATOM 1516 O O . GLU A 1 191 ? -5.825 1.747 34.474 1.00 89.50 191 GLU A O 1
ATOM 1521 N N . ILE A 1 192 ? -7.881 2.598 34.783 1.00 90.81 192 ILE A N 1
ATOM 1522 C CA . ILE A 1 192 ? -8.580 1.544 34.029 1.00 90.81 192 ILE A CA 1
ATOM 1523 C C . ILE A 1 192 ? -8.099 1.483 32.567 1.00 90.81 192 ILE A C 1
ATOM 1525 O O . ILE A 1 192 ? -7.908 0.396 32.012 1.00 90.81 192 ILE A O 1
ATOM 1529 N N . ALA A 1 193 ? -7.876 2.632 31.923 1.00 91.50 193 ALA A N 1
ATOM 1530 C CA . ALA A 1 193 ? -7.418 2.682 30.535 1.00 91.50 193 ALA A CA 1
ATOM 1531 C C . ALA A 1 193 ? -5.997 2.124 30.360 1.00 91.50 193 ALA A C 1
ATOM 1533 O O . ALA A 1 193 ? -5.710 1.453 29.359 1.00 91.50 193 ALA A O 1
ATOM 1534 N N . LEU A 1 194 ? -5.111 2.368 31.329 1.00 92.38 194 LEU A N 1
ATOM 1535 C CA . LEU A 1 194 ? -3.771 1.779 31.355 1.00 92.38 194 LEU A CA 1
ATOM 1536 C C . LEU A 1 194 ? -3.836 0.262 31.575 1.00 92.38 194 LEU A C 1
ATOM 1538 O O . LEU A 1 194 ? -3.162 -0.482 30.863 1.00 92.38 194 LEU A O 1
ATOM 1542 N N . GLU A 1 195 ? -4.695 -0.218 32.479 1.00 92.06 195 GLU A N 1
ATOM 1543 C CA . GLU A 1 195 ? -4.924 -1.655 32.698 1.00 92.06 195 GLU A CA 1
ATOM 1544 C C . GLU A 1 195 ? -5.493 -2.364 31.459 1.00 92.06 195 GLU A C 1
ATOM 1546 O O . GLU A 1 195 ? -5.140 -3.511 31.170 1.00 92.06 195 GLU A O 1
ATOM 1551 N N . ALA A 1 196 ? -6.331 -1.678 30.677 1.00 90.44 196 ALA A N 1
ATOM 1552 C CA . ALA A 1 196 ? -6.832 -2.173 29.394 1.00 90.44 196 ALA A CA 1
ATOM 1553 C C . ALA A 1 196 ? -5.745 -2.242 28.301 1.00 90.44 196 ALA A C 1
ATOM 1555 O O . ALA A 1 196 ? -5.961 -2.852 27.248 1.00 90.44 196 ALA A O 1
ATOM 1556 N N . GLY A 1 197 ? -4.573 -1.648 28.549 1.00 91.44 197 GLY A N 1
ATOM 1557 C CA . GLY A 1 197 ? -3.398 -1.705 27.688 1.00 91.44 197 GLY A CA 1
ATOM 1558 C C . GLY A 1 197 ? -3.110 -0.430 26.897 1.00 91.44 197 GLY A C 1
ATOM 1559 O O . GLY A 1 197 ? -2.369 -0.513 25.914 1.00 91.44 197 GLY A O 1
ATOM 1560 N N . SER A 1 198 ? -3.676 0.722 27.268 1.00 93.06 198 SER A N 1
ATOM 1561 C CA . SER A 1 198 ? -3.299 2.008 26.657 1.00 93.06 198 SER A CA 1
ATOM 1562 C C . SER A 1 198 ? -1.818 2.303 26.933 1.00 93.06 198 SER A C 1
ATOM 1564 O O . SER A 1 198 ? -1.326 2.041 28.028 1.00 93.06 198 SER A O 1
ATOM 1566 N N . ASP A 1 199 ? -1.090 2.842 25.953 1.00 91.81 199 ASP A N 1
ATOM 1567 C CA . ASP A 1 199 ? 0.321 3.231 26.126 1.00 91.81 199 ASP A CA 1
ATOM 1568 C C . ASP A 1 199 ? 0.472 4.568 26.862 1.00 91.81 199 ASP A C 1
ATOM 1570 O O . ASP A 1 199 ? 1.513 4.846 27.467 1.00 91.81 199 ASP A O 1
ATOM 1574 N N . ASP A 1 200 ? -0.551 5.414 26.757 1.00 91.25 200 ASP A N 1
ATOM 1575 C CA . ASP A 1 200 ? -0.669 6.673 27.476 1.00 91.25 200 ASP A CA 1
ATOM 1576 C C . ASP A 1 200 ? -2.141 7.042 27.667 1.00 91.25 200 ASP A C 1
ATOM 1578 O O . ASP A 1 200 ? -3.028 6.548 26.965 1.00 91.25 200 ASP A O 1
ATOM 1582 N N . VAL A 1 201 ? -2.385 7.959 28.594 1.00 90.19 201 VAL A N 1
ATOM 1583 C CA . VAL A 1 201 ? -3.703 8.540 28.823 1.00 90.19 201 VAL A CA 1
ATOM 1584 C C . VAL A 1 201 ? -3.565 10.048 28.941 1.00 90.19 201 VAL A C 1
ATOM 1586 O O . VAL A 1 201 ? -2.661 10.557 29.597 1.00 90.19 201 VAL A O 1
ATOM 1589 N N . VAL A 1 202 ? -4.452 10.786 28.291 1.00 87.06 202 VAL A N 1
ATOM 1590 C CA . VAL A 1 202 ? -4.517 12.245 28.322 1.00 87.06 202 VAL A CA 1
ATOM 1591 C C . VAL A 1 202 ? -5.773 12.649 29.082 1.00 87.06 202 VAL A C 1
ATOM 1593 O O . VAL A 1 202 ? -6.848 12.132 28.808 1.00 87.06 202 VAL A O 1
ATOM 1596 N N . ARG A 1 203 ? -5.663 13.586 30.028 1.00 84.31 203 ARG A N 1
ATOM 1597 C CA . ARG A 1 203 ? -6.833 14.120 30.736 1.00 84.31 203 ARG A CA 1
ATOM 1598 C C . ARG A 1 203 ? -7.572 15.128 29.855 1.00 84.31 203 ARG A C 1
ATOM 1600 O O . ARG A 1 203 ? -6.952 15.991 29.231 1.00 84.31 203 ARG A O 1
ATOM 1607 N N . LYS A 1 204 ? -8.899 15.044 29.823 1.00 81.44 204 LYS A N 1
ATOM 1608 C CA . LYS A 1 204 ? -9.765 15.990 29.115 1.00 81.44 204 LYS A CA 1
ATOM 1609 C C . LYS A 1 204 ? -9.577 17.405 29.670 1.00 81.44 204 LYS A C 1
ATOM 1611 O O . LYS A 1 204 ? -9.558 17.603 30.882 1.00 81.44 204 LYS A O 1
ATOM 1616 N N . GLY A 1 205 ? -9.400 18.379 28.777 1.00 74.69 205 GLY A N 1
ATOM 1617 C CA . GLY A 1 205 ? -9.056 19.761 29.137 1.00 74.69 205 GLY A CA 1
ATOM 1618 C C . GLY A 1 205 ? -7.556 20.029 29.318 1.00 74.69 205 GLY A C 1
ATOM 1619 O O . GLY A 1 205 ? -7.186 21.126 29.729 1.00 74.69 205 GLY A O 1
ATOM 1620 N N . ALA A 1 206 ? -6.678 19.063 29.023 1.00 73.94 206 ALA A N 1
ATOM 1621 C CA . ALA A 1 206 ? -5.249 19.338 28.874 1.00 73.94 206 ALA A CA 1
ATOM 1622 C C . ALA A 1 206 ? -4.993 20.299 27.699 1.00 73.94 206 ALA A C 1
ATOM 1624 O O . ALA A 1 206 ? -5.671 20.219 26.676 1.00 73.94 206 ALA A O 1
ATOM 1625 N N . CYS A 1 207 ? -3.989 21.175 27.825 1.00 69.00 207 CYS A N 1
ATOM 1626 C CA . CYS A 1 207 ? -3.602 22.074 26.738 1.00 69.00 207 CYS A CA 1
ATOM 1627 C C . CYS A 1 207 ? -3.130 21.289 25.504 1.00 69.00 207 CYS A C 1
ATOM 1629 O O . CYS A 1 207 ? -2.468 20.252 25.628 1.00 69.00 207 CYS A O 1
ATOM 1631 N N . ALA A 1 208 ? -3.445 21.803 24.312 1.00 65.62 208 ALA A N 1
ATOM 1632 C CA . ALA A 1 208 ? -3.157 21.146 23.037 1.00 65.62 208 ALA A CA 1
ATOM 1633 C C . ALA A 1 208 ? -1.676 20.764 22.890 1.00 65.62 208 ALA A C 1
ATOM 1635 O O . ALA A 1 208 ? -1.372 19.633 22.508 1.00 65.62 208 ALA A O 1
ATOM 1636 N N . GLY A 1 209 ? -0.756 21.656 23.282 1.00 59.28 209 GLY A N 1
ATOM 1637 C CA . GLY A 1 209 ? 0.684 21.394 23.247 1.00 59.28 209 GLY A CA 1
ATOM 1638 C C . GLY A 1 209 ? 1.081 20.136 24.027 1.00 59.28 209 GLY A C 1
ATOM 1639 O O . GLY A 1 209 ? 1.768 19.265 23.497 1.00 59.28 209 GLY A O 1
ATOM 1640 N N . ARG A 1 210 ? 0.565 19.961 25.250 1.00 67.00 210 ARG A N 1
ATOM 1641 C CA . ARG A 1 210 ? 0.860 18.781 26.080 1.00 67.00 210 ARG A CA 1
ATOM 1642 C C . ARG A 1 210 ? 0.277 17.490 25.503 1.00 67.00 210 ARG A C 1
ATOM 1644 O O . ARG A 1 210 ? 0.892 16.433 25.654 1.00 67.00 210 ARG A O 1
ATOM 1651 N N . ILE A 1 211 ? -0.886 17.553 24.850 1.00 72.12 211 ILE A N 1
ATOM 1652 C CA . ILE A 1 211 ? -1.455 16.397 24.140 1.00 72.12 211 ILE A CA 1
ATOM 1653 C C . ILE A 1 211 ? -0.512 15.999 23.006 1.00 72.12 211 ILE A C 1
ATOM 1655 O O . ILE A 1 211 ? -0.041 14.864 22.969 1.00 72.12 211 ILE A O 1
ATOM 1659 N N . LEU A 1 212 ? -0.172 16.949 22.134 1.00 71.19 212 LEU A N 1
ATOM 1660 C CA . LEU A 1 212 ? 0.716 16.725 20.995 1.00 71.19 212 LEU A CA 1
ATOM 1661 C C . LEU A 1 212 ? 2.084 16.185 21.420 1.00 71.19 212 LEU A C 1
ATOM 1663 O O . LEU A 1 212 ? 2.574 15.243 20.800 1.00 71.19 212 LEU A O 1
ATOM 1667 N N . GLN A 1 213 ? 2.657 16.707 22.508 1.00 67.06 213 GLN A N 1
ATOM 1668 C CA . GLN A 1 213 ? 3.902 16.204 23.089 1.00 67.06 213 GLN A CA 1
ATOM 1669 C C . GLN A 1 213 ? 3.820 14.718 23.412 1.00 67.06 213 GLN A C 1
ATOM 1671 O O . GLN A 1 213 ? 4.660 13.933 22.979 1.00 67.06 213 GLN A O 1
ATOM 1676 N N . ARG A 1 214 ? 2.797 14.330 24.180 1.00 75.69 214 ARG A N 1
ATOM 1677 C CA . ARG A 1 214 ? 2.628 12.942 24.607 1.00 75.69 214 ARG A CA 1
ATOM 1678 C C . ARG A 1 214 ? 2.464 12.028 23.408 1.00 75.69 214 ARG A C 1
ATOM 1680 O O . ARG A 1 214 ? 3.105 10.985 23.350 1.00 75.69 214 ARG A O 1
ATOM 1687 N N . LEU A 1 215 ? 1.660 12.433 22.428 1.00 79.94 215 LEU A N 1
ATOM 1688 C CA . LEU A 1 215 ? 1.488 11.667 21.198 1.00 79.94 215 LEU A CA 1
ATOM 1689 C C . LEU A 1 215 ? 2.824 11.514 20.459 1.00 79.94 215 LEU A C 1
ATOM 1691 O O . LEU A 1 215 ? 3.230 10.387 20.181 1.00 79.94 215 LEU A O 1
ATOM 1695 N N . ALA A 1 216 ? 3.555 12.607 20.233 1.00 72.81 216 ALA A N 1
ATOM 1696 C CA . ALA A 1 216 ? 4.850 12.584 19.559 1.00 72.81 216 ALA A CA 1
ATOM 1697 C C . ALA A 1 216 ? 5.876 11.690 20.282 1.00 72.81 216 ALA A C 1
ATOM 1699 O O . ALA A 1 216 ? 6.511 10.847 19.645 1.00 72.81 216 ALA A O 1
ATOM 1700 N N . ASP A 1 217 ? 5.997 11.809 21.607 1.00 72.00 217 ASP A N 1
ATOM 1701 C CA . ASP A 1 217 ? 6.913 11.008 22.427 1.00 72.00 217 ASP A CA 1
ATOM 1702 C C . ASP A 1 217 ? 6.599 9.513 22.331 1.00 72.00 217 ASP A C 1
ATOM 1704 O O . ASP A 1 217 ? 7.504 8.676 22.228 1.00 72.00 217 ASP A O 1
ATOM 1708 N N . ARG A 1 218 ? 5.311 9.151 22.345 1.00 81.94 218 ARG A N 1
ATOM 1709 C CA . ARG A 1 218 ? 4.898 7.754 22.188 1.00 81.94 218 ARG A CA 1
ATOM 1710 C C . ARG A 1 218 ? 5.217 7.259 20.791 1.00 81.94 218 ARG A C 1
ATOM 1712 O O . ARG A 1 218 ? 5.856 6.221 20.667 1.00 81.94 218 ARG A O 1
ATOM 1719 N N . MET A 1 219 ? 4.873 8.008 19.752 1.00 76.25 219 MET A N 1
ATOM 1720 C CA . MET A 1 219 ? 5.147 7.606 18.370 1.00 76.25 219 MET A CA 1
ATOM 1721 C C . MET A 1 219 ? 6.647 7.427 18.103 1.00 76.25 219 MET A C 1
ATOM 1723 O O . MET A 1 219 ? 7.049 6.427 17.503 1.00 76.25 219 MET A O 1
ATOM 1727 N N . GLN A 1 220 ? 7.499 8.309 18.638 1.00 72.50 220 GLN A N 1
ATOM 1728 C CA . GLN A 1 220 ? 8.956 8.181 18.522 1.00 72.50 220 GLN A CA 1
ATOM 1729 C C . GLN A 1 220 ? 9.488 6.867 19.106 1.00 72.50 220 GLN A C 1
ATOM 1731 O O . GLN A 1 220 ? 10.369 6.251 18.503 1.00 72.50 220 GLN A O 1
ATOM 1736 N N . ARG A 1 221 ? 8.936 6.392 20.230 1.00 70.12 221 ARG A N 1
ATOM 1737 C CA . ARG A 1 221 ? 9.350 5.116 20.846 1.00 70.12 221 ARG A CA 1
ATOM 1738 C C . ARG A 1 221 ? 9.072 3.908 19.955 1.00 70.12 221 ARG A C 1
ATOM 1740 O O . ARG A 1 221 ? 9.825 2.938 20.005 1.00 70.12 221 ARG A O 1
ATOM 1747 N N . PHE A 1 222 ? 8.022 3.959 19.136 1.00 68.94 222 PHE A N 1
ATOM 1748 C CA . PHE A 1 222 ? 7.624 2.845 18.268 1.00 68.94 222 PHE A CA 1
ATOM 1749 C C . PHE A 1 222 ? 8.075 3.008 16.808 1.00 68.94 222 PHE A C 1
ATOM 1751 O O . PHE A 1 222 ? 8.014 2.052 16.030 1.00 68.94 222 PHE A O 1
ATOM 1758 N N . ARG A 1 223 ? 8.641 4.167 16.449 1.00 71.12 223 ARG A N 1
ATOM 1759 C CA . ARG A 1 223 ? 9.231 4.452 15.133 1.00 71.12 223 ARG A CA 1
ATOM 1760 C C . ARG A 1 223 ? 10.266 3.419 14.654 1.00 71.12 223 ARG A C 1
ATOM 1762 O O . ARG A 1 223 ? 10.212 3.073 13.472 1.00 71.12 223 ARG A O 1
ATOM 1769 N N . PRO A 1 224 ? 11.154 2.851 15.503 1.00 68.94 224 PRO A N 1
ATOM 1770 C CA . PRO A 1 224 ? 12.108 1.831 15.059 1.00 68.94 224 PRO A CA 1
ATOM 1771 C C . PRO A 1 224 ? 11.442 0.602 14.430 1.00 68.94 224 PRO A C 1
ATOM 1773 O O . PRO A 1 224 ? 11.999 0.011 13.509 1.00 68.94 224 PRO A O 1
ATOM 1776 N N . PHE A 1 225 ? 10.235 0.232 14.871 1.00 70.19 225 PHE A N 1
ATOM 1777 C CA . PHE A 1 225 ? 9.506 -0.891 14.280 1.00 70.19 225 PHE A CA 1
ATOM 1778 C C . PHE A 1 225 ? 9.025 -0.578 12.861 1.00 70.19 225 PHE A C 1
ATOM 1780 O O . PHE A 1 225 ? 9.116 -1.447 12.000 1.00 70.19 225 PHE A O 1
ATOM 1787 N N . ARG A 1 226 ? 8.595 0.662 12.585 1.00 69.50 226 ARG A N 1
ATOM 1788 C CA . ARG A 1 226 ? 8.219 1.097 11.227 1.00 69.50 226 ARG A CA 1
ATOM 1789 C C . ARG A 1 226 ? 9.411 1.078 10.276 1.00 69.50 226 ARG A C 1
ATOM 1791 O O . ARG A 1 226 ? 9.268 0.690 9.121 1.00 69.50 226 ARG A O 1
ATOM 1798 N N . LEU A 1 227 ? 10.588 1.470 10.763 1.00 68.56 227 LEU A N 1
ATOM 1799 C CA . LEU A 1 227 ? 11.813 1.479 9.960 1.00 68.56 227 LEU A CA 1
ATOM 1800 C C . LEU A 1 227 ? 12.245 0.064 9.547 1.00 68.56 227 LEU A C 1
ATOM 1802 O O . LEU A 1 227 ? 12.752 -0.112 8.446 1.00 68.56 227 LEU A O 1
ATOM 1806 N N . GLN A 1 228 ? 11.977 -0.954 10.371 1.00 75.94 228 GLN A N 1
ATOM 1807 C CA . GLN A 1 228 ? 12.272 -2.357 10.035 1.00 75.94 228 GLN A CA 1
ATOM 1808 C C . GLN A 1 228 ? 11.391 -2.919 8.909 1.00 75.94 228 GLN A C 1
ATOM 1810 O O . GLN A 1 228 ? 11.776 -3.890 8.250 1.00 75.94 228 GLN A O 1
ATOM 1815 N N . GLU A 1 229 ? 10.216 -2.323 8.681 1.00 82.88 229 GLU A N 1
ATOM 1816 C CA . GLU A 1 229 ? 9.316 -2.712 7.592 1.00 82.88 229 GLU A CA 1
ATOM 1817 C C . GLU A 1 229 ? 9.735 -2.145 6.233 1.00 82.88 229 GLU A C 1
ATOM 1819 O O . GLU A 1 229 ? 9.178 -2.541 5.204 1.00 82.88 229 GLU A O 1
ATOM 1824 N N . ARG A 1 230 ? 10.702 -1.222 6.217 1.00 85.19 230 ARG A N 1
ATOM 1825 C CA . ARG A 1 230 ? 11.135 -0.502 5.024 1.00 85.19 230 ARG A CA 1
ATOM 1826 C C . ARG A 1 230 ? 12.508 -0.959 4.554 1.00 85.19 230 ARG A C 1
ATOM 1828 O O . ARG A 1 230 ? 13.352 -1.410 5.323 1.00 85.19 230 ARG A O 1
ATOM 1835 N N . ASP A 1 231 ? 12.701 -0.854 3.251 1.00 86.88 231 ASP A N 1
ATOM 1836 C CA . ASP A 1 231 ? 13.978 -1.057 2.593 1.00 86.88 231 ASP A CA 1
ATOM 1837 C C . ASP A 1 231 ? 14.868 0.158 2.867 1.00 86.88 231 ASP A C 1
ATOM 1839 O O . ASP A 1 231 ? 14.457 1.295 2.633 1.00 86.88 231 ASP A O 1
ATOM 1843 N N . THR A 1 232 ? 16.078 -0.070 3.373 1.00 79.62 232 THR A N 1
ATOM 1844 C CA . THR A 1 232 ? 16.976 1.009 3.817 1.00 79.62 232 THR A CA 1
ATOM 1845 C C . THR A 1 232 ? 17.457 1.898 2.675 1.00 79.62 232 THR A C 1
ATOM 1847 O O . THR A 1 232 ? 17.819 3.041 2.921 1.00 79.62 232 THR A O 1
ATOM 1850 N N . LEU A 1 233 ? 17.461 1.384 1.441 1.00 80.94 233 LEU A N 1
ATOM 1851 C CA . LEU A 1 233 ? 17.907 2.120 0.261 1.00 80.94 233 LEU A CA 1
ATOM 1852 C C . LEU A 1 233 ? 16.786 2.981 -0.335 1.00 80.94 233 LEU A C 1
ATOM 1854 O O . LEU A 1 233 ? 16.981 4.152 -0.637 1.00 80.94 233 LEU A O 1
ATOM 1858 N N . THR A 1 234 ? 15.602 2.399 -0.515 1.00 83.75 234 THR A N 1
ATOM 1859 C CA . THR A 1 234 ? 14.496 3.029 -1.262 1.00 83.75 234 THR A CA 1
ATOM 1860 C C . THR A 1 234 ? 13.446 3.688 -0.361 1.00 83.75 234 THR A C 1
ATOM 1862 O O . THR A 1 234 ? 12.648 4.520 -0.806 1.00 83.75 234 THR A O 1
ATOM 1865 N N . GLY A 1 235 ? 13.396 3.301 0.916 1.00 83.19 235 GLY A N 1
ATOM 1866 C CA . GLY A 1 235 ? 12.348 3.679 1.864 1.00 83.19 235 GLY A CA 1
ATOM 1867 C C . GLY A 1 235 ? 10.984 3.032 1.584 1.00 83.19 235 GLY A C 1
ATOM 1868 O O . GLY A 1 235 ? 10.038 3.251 2.345 1.00 83.19 235 GLY A O 1
ATOM 1869 N N . CYS A 1 236 ? 10.842 2.248 0.512 1.00 88.81 236 CYS A N 1
ATOM 1870 C CA . CYS A 1 236 ? 9.630 1.487 0.206 1.00 88.81 236 CYS A CA 1
ATOM 1871 C C . CYS A 1 236 ? 9.455 0.324 1.192 1.00 88.81 236 CYS A C 1
ATOM 1873 O O . CYS A 1 236 ? 10.410 -0.092 1.845 1.00 88.81 236 CYS A O 1
ATOM 1875 N N . LEU A 1 237 ? 8.247 -0.231 1.309 1.00 90.44 237 LEU A N 1
ATOM 1876 C CA . LEU A 1 237 ? 8.040 -1.423 2.138 1.00 90.44 237 LEU A CA 1
ATOM 1877 C C . LEU A 1 237 ? 8.841 -2.605 1.581 1.00 90.44 237 LEU A C 1
ATOM 1879 O O . LEU A 1 237 ? 8.869 -2.815 0.372 1.00 90.44 237 LEU A O 1
ATOM 1883 N N . VAL A 1 238 ? 9.448 -3.425 2.437 1.00 91.31 238 VAL A N 1
ATOM 1884 C CA . VAL A 1 238 ? 10.044 -4.680 1.955 1.00 91.31 238 VAL A CA 1
ATOM 1885 C C . VAL A 1 238 ? 8.958 -5.728 1.714 1.00 91.31 238 VAL A C 1
ATOM 1887 O O . VAL A 1 238 ? 7.987 -5.835 2.472 1.00 91.31 238 VAL A O 1
ATOM 1890 N N . ARG A 1 239 ? 9.163 -6.580 0.703 1.00 94.38 239 ARG A N 1
ATOM 1891 C CA . ARG A 1 239 ? 8.247 -7.670 0.320 1.00 94.38 239 ARG A CA 1
ATOM 1892 C C . ARG A 1 239 ? 7.670 -8.466 1.495 1.00 94.38 239 ARG A C 1
ATOM 1894 O O . ARG A 1 239 ? 6.462 -8.678 1.551 1.00 94.38 239 ARG A O 1
ATOM 1901 N N . ARG A 1 240 ? 8.508 -8.887 2.452 1.00 90.75 240 ARG A N 1
ATOM 1902 C CA . ARG A 1 240 ? 8.074 -9.703 3.609 1.00 90.75 240 ARG A CA 1
ATOM 1903 C C . ARG A 1 240 ? 7.044 -9.004 4.510 1.00 90.75 240 ARG A C 1
ATOM 1905 O O . ARG A 1 240 ? 6.243 -9.688 5.136 1.00 90.75 240 ARG A O 1
ATOM 1912 N N . HIS A 1 241 ? 7.053 -7.671 4.565 1.00 88.94 241 HIS A N 1
ATOM 1913 C CA . HIS A 1 241 ? 6.091 -6.879 5.338 1.00 88.94 241 HIS A CA 1
ATOM 1914 C C . HIS A 1 241 ? 4.891 -6.448 4.482 1.00 88.94 241 HIS A C 1
ATOM 1916 O O . HIS A 1 241 ? 3.771 -6.382 4.986 1.00 88.94 241 HIS A O 1
ATOM 1922 N N . ALA A 1 242 ? 5.092 -6.235 3.178 1.00 92.12 242 ALA A N 1
ATOM 1923 C CA . ALA A 1 242 ? 4.020 -5.893 2.249 1.00 92.12 242 ALA A CA 1
ATOM 1924 C C . ALA A 1 242 ? 3.075 -7.074 1.950 1.00 92.12 242 ALA A C 1
ATOM 1926 O O . ALA A 1 242 ? 1.861 -6.898 1.960 1.00 92.12 242 ALA A O 1
ATOM 1927 N N . ALA A 1 243 ? 3.590 -8.288 1.721 1.00 90.94 243 ALA A N 1
ATOM 1928 C CA . ALA A 1 243 ? 2.777 -9.412 1.239 1.00 90.94 243 ALA A CA 1
ATOM 1929 C C . ALA A 1 243 ? 1.615 -9.812 2.178 1.00 90.94 243 ALA A C 1
ATOM 1931 O O . ALA A 1 243 ? 0.481 -9.887 1.701 1.00 90.94 243 ALA A O 1
ATOM 1932 N N . PRO A 1 244 ? 1.816 -9.988 3.503 1.00 87.62 244 PRO A N 1
ATOM 1933 C CA . PRO A 1 244 ? 0.707 -10.304 4.407 1.00 87.62 244 PRO A CA 1
ATOM 1934 C C . PRO A 1 244 ? -0.330 -9.182 4.487 1.00 87.62 244 PRO A C 1
ATOM 1936 O O . PRO A 1 244 ? -1.487 -9.427 4.817 1.00 87.62 244 PRO A O 1
ATOM 1939 N N . PHE A 1 245 ? 0.090 -7.938 4.251 1.00 86.88 245 PHE A N 1
ATOM 1940 C CA . PHE A 1 245 ? -0.794 -6.782 4.253 1.00 86.88 245 PHE A CA 1
ATOM 1941 C C . PHE A 1 245 ? -1.653 -6.724 2.986 1.00 86.88 245 PHE A C 1
ATOM 1943 O O . PHE A 1 245 ? -2.871 -6.584 3.081 1.00 86.88 245 PHE A O 1
ATOM 1950 N N . LEU A 1 246 ? -1.043 -6.922 1.821 1.00 93.50 246 LEU A N 1
ATOM 1951 C CA . LEU A 1 246 ? -1.738 -6.987 0.538 1.00 93.50 246 LEU A CA 1
ATOM 1952 C C . LEU A 1 246 ? -2.811 -8.083 0.515 1.00 93.50 246 LEU A C 1
ATOM 1954 O O . LEU A 1 246 ? -3.913 -7.841 0.033 1.00 93.50 246 LEU A O 1
ATOM 1958 N N . ASP A 1 247 ? -2.532 -9.256 1.097 1.00 88.19 247 ASP A N 1
ATOM 1959 C CA . ASP A 1 247 ? -3.508 -10.354 1.168 1.00 88.19 247 ASP A CA 1
ATOM 1960 C C . ASP A 1 247 ? -4.769 -9.936 1.942 1.00 88.19 247 ASP A C 1
ATOM 1962 O O . ASP A 1 247 ? -5.898 -10.232 1.548 1.00 88.19 247 ASP A O 1
ATOM 1966 N N . ARG A 1 248 ? -4.594 -9.157 3.016 1.00 86.75 248 ARG A N 1
ATOM 1967 C CA . ARG A 1 248 ? -5.720 -8.607 3.780 1.00 86.75 248 ARG A CA 1
ATOM 1968 C C . ARG A 1 248 ? -6.496 -7.562 2.998 1.00 86.75 248 ARG A C 1
ATOM 1970 O O . ARG A 1 248 ? -7.723 -7.578 3.069 1.00 86.75 248 ARG A O 1
ATOM 1977 N N . LEU A 1 249 ? -5.815 -6.686 2.258 1.00 90.50 249 LEU A N 1
ATOM 1978 C CA . LEU A 1 249 ? -6.481 -5.698 1.407 1.00 90.50 249 LEU A CA 1
ATOM 1979 C C . LEU A 1 249 ? -7.308 -6.368 0.309 1.00 90.50 249 LEU A C 1
ATOM 1981 O O . LEU A 1 249 ? -8.438 -5.947 0.087 1.00 90.50 249 LEU A O 1
ATOM 1985 N N . VAL A 1 250 ? -6.811 -7.450 -0.297 1.00 87.50 250 VAL A N 1
ATOM 1986 C CA . VAL A 1 250 ? -7.586 -8.264 -1.248 1.00 87.50 250 VAL A CA 1
ATOM 1987 C C . VAL A 1 250 ? -8.846 -8.812 -0.580 1.00 87.50 250 VAL A C 1
ATOM 1989 O O . VAL A 1 250 ? -9.953 -8.576 -1.059 1.00 87.50 250 VAL A O 1
ATOM 1992 N N . ARG A 1 251 ? -8.724 -9.473 0.579 1.00 84.00 251 ARG A N 1
ATOM 1993 C CA . ARG A 1 251 ? -9.895 -9.990 1.316 1.00 84.00 251 ARG A CA 1
ATOM 1994 C C . ARG A 1 251 ? -10.868 -8.883 1.721 1.00 84.00 251 ARG A C 1
ATOM 1996 O O . ARG A 1 251 ? -12.078 -9.101 1.758 1.00 84.00 251 ARG A O 1
ATOM 2003 N N . LEU A 1 252 ? -10.361 -7.706 2.081 1.00 84.69 252 LEU A N 1
ATOM 2004 C CA . LEU A 1 252 ? -11.185 -6.549 2.408 1.00 84.69 252 LEU A CA 1
ATOM 2005 C C . LEU A 1 252 ? -11.938 -6.044 1.174 1.00 84.69 252 LEU A C 1
ATOM 2007 O O . LEU A 1 252 ? -13.145 -5.838 1.272 1.00 84.69 252 LEU A O 1
ATOM 2011 N N . ALA A 1 253 ? -11.256 -5.919 0.036 1.00 86.81 253 ALA A N 1
ATOM 2012 C CA . ALA A 1 253 ? -11.839 -5.496 -1.229 1.00 86.81 253 ALA A CA 1
ATOM 2013 C C . ALA A 1 253 ? -12.966 -6.441 -1.665 1.00 86.81 253 ALA A C 1
ATOM 2015 O O . ALA A 1 253 ? -14.068 -5.977 -1.942 1.00 86.81 253 ALA A O 1
ATOM 2016 N N . ILE A 1 254 ? -12.751 -7.761 -1.576 1.00 82.38 254 ILE A N 1
ATOM 2017 C CA . ILE A 1 254 ? -13.789 -8.771 -1.849 1.00 82.38 254 ILE A CA 1
ATOM 2018 C C . ILE A 1 254 ? -14.998 -8.589 -0.922 1.00 82.38 254 ILE A C 1
ATOM 2020 O O . ILE A 1 254 ? -16.143 -8.571 -1.369 1.00 82.38 254 ILE A O 1
ATOM 2024 N N . ARG A 1 255 ? -14.767 -8.456 0.391 1.00 82.75 255 ARG A N 1
ATOM 2025 C CA . ARG A 1 255 ? -15.861 -8.326 1.372 1.00 82.75 255 ARG A CA 1
ATOM 2026 C C . ARG A 1 255 ? -16.671 -7.044 1.200 1.00 82.75 255 ARG A C 1
ATOM 2028 O O . ARG A 1 255 ? -17.847 -7.036 1.552 1.00 82.75 255 ARG A O 1
ATOM 2035 N N . LYS A 1 256 ? -16.037 -5.971 0.729 1.00 83.81 256 LYS A N 1
ATOM 2036 C CA . LYS A 1 256 ? -16.633 -4.637 0.590 1.00 83.81 256 LYS A CA 1
ATOM 2037 C C . LYS A 1 256 ? -17.054 -4.300 -0.840 1.00 83.81 256 LYS A C 1
ATOM 2039 O O . LYS A 1 256 ? -17.489 -3.174 -1.055 1.00 83.81 256 LYS A O 1
ATOM 2044 N N . ASP A 1 257 ? -16.928 -5.247 -1.768 1.00 82.81 257 ASP A N 1
ATOM 2045 C CA . ASP A 1 257 ? -17.197 -5.050 -3.195 1.00 82.81 257 ASP A CA 1
ATOM 2046 C C . ASP A 1 257 ? -16.461 -3.819 -3.757 1.00 82.81 257 ASP A C 1
ATOM 2048 O O . ASP A 1 257 ? -17.039 -2.902 -4.339 1.00 82.81 257 ASP A O 1
ATOM 2052 N N . LYS A 1 258 ? -15.155 -3.751 -3.475 1.00 91.56 258 LYS A N 1
ATOM 2053 C CA . LYS A 1 258 ? -14.265 -2.676 -3.924 1.00 91.56 258 LYS A CA 1
ATOM 2054 C C . LYS A 1 258 ? -13.293 -3.177 -4.978 1.00 91.56 258 LYS A C 1
ATOM 2056 O O . LYS A 1 258 ? -12.837 -4.317 -4.921 1.00 91.56 258 LYS A O 1
ATOM 2061 N N . THR A 1 259 ? -12.935 -2.292 -5.905 1.00 93.12 259 THR A N 1
ATOM 2062 C CA . THR A 1 259 ? -11.886 -2.572 -6.892 1.00 93.12 259 THR A CA 1
ATOM 2063 C C . THR A 1 259 ? -10.522 -2.618 -6.208 1.00 93.12 259 THR A C 1
ATOM 2065 O O . THR A 1 259 ? -10.282 -1.951 -5.200 1.00 93.12 259 THR A O 1
ATOM 2068 N N . PHE A 1 260 ? -9.614 -3.435 -6.727 1.00 95.50 260 PHE A N 1
ATOM 2069 C CA . PHE A 1 260 ? -8.254 -3.536 -6.212 1.00 95.50 260 PHE A CA 1
ATOM 2070 C C . PHE A 1 260 ? -7.320 -3.900 -7.354 1.00 95.50 260 PHE A C 1
ATOM 2072 O O . PHE A 1 260 ? -7.573 -4.870 -8.065 1.00 95.50 260 PHE A O 1
ATOM 2079 N N . SER A 1 261 ? -6.237 -3.146 -7.512 1.00 97.88 261 SER A N 1
ATOM 2080 C CA . SER A 1 261 ? -5.288 -3.347 -8.608 1.00 97.88 261 SER A CA 1
ATOM 2081 C C . SER A 1 261 ? -3.863 -3.482 -8.107 1.00 97.88 261 SER A C 1
ATOM 2083 O O . SER A 1 261 ? -3.470 -2.814 -7.151 1.00 97.88 261 SER A O 1
ATOM 2085 N N . VAL A 1 262 ? -3.077 -4.314 -8.789 1.00 98.19 262 VAL A N 1
ATOM 2086 C CA . VAL A 1 262 ? -1.651 -4.532 -8.530 1.00 98.19 262 VAL A CA 1
ATOM 2087 C C . VAL A 1 262 ? -0.863 -4.210 -9.793 1.00 98.19 262 VAL A C 1
ATOM 2089 O O . VAL A 1 262 ? -1.167 -4.731 -10.860 1.00 98.19 262 VAL A O 1
ATOM 2092 N N . GLY A 1 263 ? 0.156 -3.366 -9.665 1.00 98.25 263 GLY A N 1
ATOM 2093 C CA . GLY A 1 263 ? 1.153 -3.076 -10.685 1.00 98.25 263 GLY A CA 1
ATOM 2094 C C . GLY A 1 263 ? 2.514 -3.647 -10.296 1.00 98.25 263 GLY A C 1
ATOM 2095 O O . GLY A 1 263 ? 3.008 -3.353 -9.208 1.00 98.25 263 GLY A O 1
ATOM 2096 N N . MET A 1 264 ? 3.125 -4.431 -11.181 1.00 98.50 264 MET A N 1
ATOM 2097 C CA . MET A 1 264 ? 4.540 -4.794 -11.105 1.00 98.50 264 MET A CA 1
ATOM 2098 C C . MET A 1 264 ? 5.345 -3.817 -11.957 1.00 98.50 264 MET A C 1
ATOM 2100 O O . MET A 1 264 ? 4.969 -3.553 -13.097 1.00 98.50 264 MET A O 1
ATOM 2104 N N . VAL A 1 265 ? 6.419 -3.273 -11.400 1.00 98.50 265 VAL A N 1
ATOM 2105 C CA . VAL A 1 265 ? 7.274 -2.247 -12.006 1.00 98.50 265 VAL A CA 1
ATOM 2106 C C . VAL A 1 265 ? 8.718 -2.721 -11.962 1.00 98.50 265 VAL A C 1
ATOM 2108 O O . VAL A 1 265 ? 9.172 -3.185 -10.921 1.00 98.50 265 VAL A O 1
ATOM 2111 N N . ASP A 1 266 ? 9.449 -2.564 -13.057 1.00 98.44 266 ASP A N 1
ATOM 2112 C CA . ASP A 1 266 ? 10.850 -2.969 -13.158 1.00 98.44 266 ASP A CA 1
ATOM 2113 C C . ASP A 1 266 ? 11.642 -1.960 -13.995 1.00 98.44 266 ASP A C 1
ATOM 2115 O O . ASP A 1 266 ? 11.163 -1.487 -15.030 1.00 98.44 266 ASP A O 1
ATOM 2119 N N . ILE A 1 267 ? 12.827 -1.589 -13.505 1.00 98.00 267 ILE A N 1
ATOM 2120 C CA . ILE A 1 267 ? 13.685 -0.586 -14.144 1.00 98.00 267 ILE A CA 1
ATOM 2121 C C . ILE A 1 267 ? 14.301 -1.157 -15.421 1.00 98.00 267 ILE A C 1
ATOM 2123 O O . ILE A 1 267 ? 15.024 -2.153 -15.407 1.00 98.00 267 ILE A O 1
ATOM 2127 N N . ASP A 1 268 ? 14.108 -0.457 -16.534 1.00 97.81 268 ASP A N 1
ATOM 2128 C CA . ASP A 1 268 ? 14.631 -0.907 -17.814 1.00 97.81 268 ASP A CA 1
ATOM 2129 C C . ASP A 1 268 ? 16.161 -0.820 -17.852 1.00 97.81 268 ASP A C 1
ATOM 2131 O O . ASP A 1 268 ? 16.767 0.183 -17.478 1.00 97.81 268 ASP A O 1
ATOM 2135 N N . HIS A 1 269 ? 16.800 -1.879 -18.356 1.00 96.50 269 HIS A N 1
ATOM 2136 C CA . HIS A 1 269 ? 18.252 -1.948 -18.555 1.00 96.50 269 HIS A CA 1
ATOM 2137 C C . HIS A 1 269 ? 19.099 -1.721 -17.283 1.00 96.50 269 HIS A C 1
ATOM 2139 O O . HIS A 1 269 ? 20.281 -1.389 -17.394 1.00 96.50 269 HIS A O 1
ATOM 2145 N N . PHE A 1 270 ? 18.558 -1.969 -16.083 1.00 97.19 270 PHE A N 1
ATOM 2146 C CA . PHE A 1 270 ? 19.250 -1.689 -14.817 1.00 97.19 270 PHE A CA 1
ATOM 2147 C C . PHE A 1 270 ? 20.593 -2.415 -14.667 1.00 97.19 270 PHE A C 1
ATOM 2149 O O . PHE A 1 270 ? 21.584 -1.826 -14.234 1.00 97.19 270 PHE A O 1
ATOM 2156 N N . LYS A 1 271 ? 20.679 -3.678 -15.103 1.00 95.31 271 LYS A N 1
ATOM 2157 C CA . LYS A 1 271 ? 21.961 -4.396 -15.154 1.00 95.31 271 LYS A CA 1
ATOM 2158 C C . LYS A 1 271 ? 22.998 -3.667 -16.017 1.00 95.31 271 LYS A C 1
ATOM 2160 O O . LYS A 1 271 ? 24.129 -3.499 -15.583 1.00 95.31 271 LYS A O 1
ATOM 2165 N N . GLY A 1 272 ? 22.609 -3.197 -17.204 1.00 96.00 272 GLY A N 1
ATOM 2166 C CA . GLY A 1 272 ? 23.508 -2.457 -18.096 1.00 96.00 272 GLY A CA 1
ATOM 2167 C C . GLY A 1 272 ? 23.948 -1.115 -17.506 1.00 96.00 272 GLY A C 1
ATOM 2168 O O . GLY A 1 272 ? 25.101 -0.718 -17.673 1.00 96.00 272 GLY A O 1
ATOM 2169 N N . LEU A 1 273 ? 23.060 -0.451 -16.761 1.00 95.81 273 LEU A N 1
ATOM 2170 C CA . LEU A 1 273 ? 23.387 0.749 -15.993 1.00 95.81 273 LEU A CA 1
ATOM 2171 C C . LEU A 1 273 ? 24.453 0.449 -14.932 1.00 95.81 273 LEU A C 1
ATOM 2173 O O . LEU A 1 273 ? 25.464 1.146 -14.885 1.00 95.81 273 LEU A O 1
ATOM 2177 N N . ASN A 1 274 ? 24.275 -0.613 -14.142 1.00 95.44 274 ASN A N 1
ATOM 2178 C CA . ASN A 1 274 ? 25.264 -1.040 -13.146 1.00 95.44 274 ASN A CA 1
ATOM 2179 C C . ASN A 1 274 ? 26.601 -1.431 -13.774 1.00 95.44 274 ASN A C 1
ATOM 2181 O O . ASN A 1 274 ? 27.649 -1.051 -13.262 1.00 95.44 274 ASN A O 1
ATOM 2185 N N . ASP A 1 275 ? 26.570 -2.159 -14.888 1.00 96.88 275 ASP A N 1
ATOM 2186 C CA . ASP A 1 275 ? 27.779 -2.582 -15.594 1.00 96.88 275 ASP A CA 1
ATOM 2187 C C . ASP A 1 275 ? 28.552 -1.371 -16.163 1.00 96.88 275 ASP A C 1
ATOM 2189 O O . ASP A 1 275 ? 29.775 -1.422 -16.283 1.00 96.88 275 ASP A O 1
ATOM 2193 N N . THR A 1 276 ? 27.859 -0.267 -16.476 1.00 96.69 276 THR A N 1
ATOM 2194 C CA . THR A 1 276 ? 28.456 0.951 -17.058 1.00 96.69 276 THR A CA 1
ATOM 2195 C C . THR A 1 276 ? 28.929 1.954 -16.003 1.00 96.69 276 THR A C 1
ATOM 2197 O O . THR A 1 276 ? 30.024 2.500 -16.122 1.00 96.69 276 THR A O 1
ATOM 2200 N N . TYR A 1 277 ? 28.112 2.219 -14.981 1.00 94.94 277 TYR A N 1
ATOM 2201 C CA . TYR A 1 277 ? 28.335 3.293 -13.999 1.00 94.94 277 TYR A CA 1
ATOM 2202 C C . TYR A 1 277 ? 28.671 2.779 -12.590 1.00 94.94 277 TYR A C 1
ATOM 2204 O O . TYR A 1 277 ? 28.980 3.566 -11.695 1.00 94.94 277 TYR A O 1
ATOM 2212 N N . GLY A 1 278 ? 28.657 1.461 -12.388 1.00 94.06 278 GLY A N 1
ATOM 2213 C CA . GLY A 1 278 ? 28.920 0.810 -11.110 1.00 94.06 278 GLY A CA 1
ATOM 2214 C C . GLY A 1 278 ? 27.694 0.730 -10.198 1.00 94.06 278 GLY A C 1
ATOM 2215 O O . GLY A 1 278 ? 26.705 1.444 -10.356 1.00 94.06 278 GLY A O 1
ATOM 2216 N N . HIS A 1 279 ? 27.778 -0.136 -9.187 1.00 91.44 279 HIS A N 1
ATOM 2217 C CA . HIS A 1 279 ? 26.669 -0.394 -8.261 1.00 91.44 279 HIS A CA 1
ATOM 2218 C C . HIS A 1 279 ? 26.238 0.830 -7.442 1.00 91.44 279 HIS A C 1
ATOM 2220 O O . HIS A 1 279 ? 25.055 0.977 -7.166 1.00 91.44 279 HIS A O 1
ATOM 2226 N N . ALA A 1 280 ? 27.162 1.735 -7.102 1.00 83.69 280 ALA A N 1
ATOM 2227 C CA . ALA A 1 280 ? 26.820 2.957 -6.368 1.00 83.69 280 ALA A CA 1
ATOM 2228 C C . ALA A 1 280 ? 25.855 3.861 -7.162 1.00 83.69 280 ALA A C 1
ATOM 2230 O O . ALA A 1 280 ? 24.945 4.450 -6.584 1.00 83.69 280 ALA A O 1
ATOM 2231 N N . ALA A 1 281 ? 26.015 3.921 -8.489 1.00 87.62 281 ALA A N 1
ATOM 2232 C CA . ALA A 1 281 ? 25.104 4.644 -9.371 1.00 87.62 281 ALA A CA 1
ATOM 2233 C C . ALA A 1 281 ? 23.726 3.964 -9.443 1.00 87.62 281 ALA A C 1
ATOM 2235 O O . ALA A 1 281 ? 22.696 4.635 -9.394 1.00 87.62 281 ALA A O 1
ATOM 2236 N N . GLY A 1 282 ? 23.690 2.627 -9.498 1.00 91.19 282 GLY A N 1
ATOM 2237 C CA . GLY A 1 282 ? 22.438 1.872 -9.413 1.00 91.19 282 GLY A CA 1
ATOM 2238 C C . GLY A 1 282 ? 21.705 2.071 -8.088 1.00 91.19 282 GLY A C 1
ATOM 2239 O O . GLY A 1 282 ? 20.483 2.217 -8.077 1.00 91.19 282 GLY A O 1
ATOM 2240 N N . ASP A 1 283 ? 22.437 2.135 -6.978 1.00 85.44 283 ASP A N 1
ATOM 2241 C CA . ASP A 1 283 ? 21.870 2.415 -5.660 1.00 85.44 283 ASP A CA 1
ATOM 2242 C C . ASP A 1 283 ? 21.259 3.824 -5.594 1.00 85.44 283 ASP A C 1
ATOM 2244 O O . ASP A 1 283 ? 20.140 3.983 -5.098 1.00 85.44 283 ASP A O 1
ATOM 2248 N N . GLU A 1 284 ? 21.928 4.837 -6.158 1.00 86.12 284 GLU A N 1
ATOM 2249 C CA . GLU A 1 284 ? 21.373 6.194 -6.276 1.00 86.12 284 GLU A CA 1
ATOM 2250 C C . GLU A 1 284 ? 20.075 6.200 -7.100 1.00 86.12 284 GLU A C 1
ATOM 2252 O O . GLU A 1 284 ? 19.071 6.788 -6.684 1.00 86.12 284 GLU A O 1
ATOM 2257 N N . VAL A 1 285 ? 20.058 5.488 -8.230 1.00 90.19 285 VAL A N 1
ATOM 2258 C CA . VAL A 1 285 ? 18.871 5.325 -9.083 1.00 90.19 285 VAL A CA 1
ATOM 2259 C C . VAL A 1 285 ? 17.707 4.707 -8.311 1.00 90.19 285 VAL A C 1
ATOM 2261 O O . VAL A 1 285 ? 16.598 5.249 -8.325 1.00 90.19 285 VAL A O 1
ATOM 2264 N N . LEU A 1 286 ? 17.953 3.615 -7.586 1.00 91.25 286 LEU A N 1
ATOM 2265 C CA . LEU A 1 286 ? 16.942 2.948 -6.766 1.00 91.25 286 LEU A CA 1
ATOM 2266 C C . LEU A 1 286 ? 16.412 3.868 -5.661 1.00 91.25 286 LEU A C 1
ATOM 2268 O O . LEU A 1 286 ? 15.198 3.950 -5.458 1.00 91.25 286 LEU A O 1
ATOM 2272 N N . ALA A 1 287 ? 17.294 4.587 -4.965 1.00 83.06 287 ALA A N 1
ATOM 2273 C CA . ALA A 1 287 ? 16.918 5.513 -3.899 1.00 83.06 287 ALA A CA 1
ATOM 2274 C C . ALA A 1 287 ? 16.043 6.672 -4.416 1.00 83.06 287 ALA A C 1
ATOM 2276 O O . ALA A 1 287 ? 15.010 7.011 -3.817 1.00 83.06 287 ALA A O 1
ATOM 2277 N N . ARG A 1 288 ? 16.409 7.258 -5.565 1.00 82.31 288 ARG A N 1
ATOM 2278 C CA . ARG A 1 288 ? 15.629 8.317 -6.222 1.00 82.31 288 ARG A CA 1
ATOM 2279 C C . ARG A 1 288 ? 14.273 7.796 -6.684 1.00 82.31 288 ARG A C 1
ATOM 2281 O O . ARG A 1 288 ? 13.257 8.422 -6.374 1.00 82.31 288 ARG A O 1
ATOM 2288 N N . LEU A 1 289 ? 14.234 6.636 -7.340 1.00 87.19 289 LEU A N 1
ATOM 2289 C CA . LEU A 1 289 ? 12.983 6.024 -7.785 1.00 87.19 289 LEU A CA 1
ATOM 2290 C C . LEU A 1 289 ? 12.057 5.711 -6.605 1.00 87.19 289 LEU A C 1
ATOM 2292 O O . LEU A 1 289 ? 10.886 6.084 -6.637 1.00 87.19 289 LEU A O 1
ATOM 2296 N N . GLY A 1 290 ? 12.577 5.103 -5.535 1.00 84.31 290 GLY A N 1
ATOM 2297 C CA . GLY A 1 290 ? 11.808 4.819 -4.321 1.00 84.31 290 GLY A CA 1
ATOM 2298 C C . GLY A 1 290 ? 11.181 6.077 -3.714 1.00 84.31 290 GLY A C 1
ATOM 2299 O O . GLY A 1 290 ? 10.025 6.067 -3.286 1.00 84.31 290 GLY A O 1
ATOM 2300 N N . THR A 1 291 ? 11.902 7.199 -3.747 1.00 81.44 291 THR A N 1
ATOM 2301 C CA . THR A 1 291 ? 11.386 8.499 -3.297 1.00 81.44 291 THR A CA 1
ATOM 2302 C C . THR A 1 291 ? 10.263 9.023 -4.192 1.00 81.44 291 THR A C 1
ATOM 2304 O O . THR A 1 291 ? 9.238 9.473 -3.675 1.00 81.44 291 THR A O 1
ATOM 2307 N N . VAL A 1 292 ? 10.416 8.954 -5.519 1.00 82.50 292 VAL A N 1
ATOM 2308 C CA . VAL A 1 292 ? 9.367 9.380 -6.463 1.00 82.50 292 VAL A CA 1
ATOM 2309 C C . VAL A 1 292 ? 8.123 8.507 -6.319 1.00 82.50 292 VAL A C 1
ATOM 2311 O O . VAL A 1 292 ? 7.021 9.040 -6.205 1.00 82.50 292 VAL A O 1
ATOM 2314 N N . LEU A 1 293 ? 8.294 7.185 -6.243 1.00 85.00 293 LEU A N 1
ATOM 2315 C CA . LEU A 1 293 ? 7.206 6.231 -6.045 1.00 85.00 293 LEU A CA 1
ATOM 2316 C C . LEU A 1 293 ? 6.398 6.572 -4.789 1.00 85.00 293 LEU A C 1
ATOM 2318 O O . LEU A 1 293 ? 5.193 6.789 -4.870 1.00 85.00 293 LEU A O 1
ATOM 2322 N N . ARG A 1 294 ? 7.051 6.715 -3.632 1.00 85.81 294 ARG A N 1
ATOM 2323 C CA . ARG A 1 294 ? 6.353 7.041 -2.375 1.00 85.81 294 ARG A CA 1
ATOM 2324 C C . ARG A 1 294 ? 5.589 8.367 -2.422 1.00 85.81 294 ARG A C 1
ATOM 2326 O O . ARG A 1 294 ? 4.608 8.514 -1.706 1.00 85.81 294 ARG A O 1
ATOM 2333 N N . ARG A 1 295 ? 6.025 9.331 -3.240 1.00 81.00 295 ARG A N 1
ATOM 2334 C CA . ARG A 1 295 ? 5.367 10.643 -3.384 1.00 81.00 295 ARG A CA 1
ATOM 2335 C C . ARG A 1 295 ? 4.245 10.653 -4.425 1.00 81.00 295 ARG A C 1
ATOM 2337 O O . ARG A 1 295 ? 3.346 11.480 -4.326 1.00 81.00 295 ARG A O 1
ATOM 2344 N N . ALA A 1 296 ? 4.302 9.772 -5.423 1.00 81.19 296 ALA A N 1
ATOM 2345 C CA . ALA A 1 296 ? 3.303 9.684 -6.490 1.00 81.19 296 ALA A CA 1
ATOM 2346 C C . ALA A 1 296 ? 2.012 8.968 -6.047 1.00 81.19 296 ALA A C 1
ATOM 2348 O O . ALA A 1 296 ? 0.937 9.171 -6.631 1.00 81.19 296 ALA A O 1
ATOM 2349 N N . PHE A 1 297 ? 2.113 8.123 -5.018 1.00 84.00 297 PHE A N 1
ATOM 2350 C CA . PHE A 1 297 ? 1.001 7.332 -4.508 1.00 84.00 297 PHE A CA 1
ATOM 2351 C C . PHE A 1 297 ? 0.397 7.896 -3.217 1.00 84.00 297 PHE A C 1
ATOM 2353 O O . PHE A 1 297 ? 1.018 8.688 -2.511 1.00 84.00 297 PHE A O 1
ATOM 2360 N N . ARG A 1 298 ? -0.873 7.560 -2.958 1.00 79.25 298 ARG A N 1
ATOM 2361 C CA . ARG A 1 298 ? -1.571 7.971 -1.733 1.00 79.25 298 ARG A CA 1
ATOM 2362 C C . ARG A 1 298 ? -1.039 7.150 -0.561 1.00 79.25 298 ARG A C 1
ATOM 2364 O O . ARG A 1 298 ? -0.411 6.119 -0.759 1.00 79.25 298 ARG A O 1
ATOM 2371 N N . GLN A 1 299 ? -1.326 7.564 0.668 1.00 69.00 299 GLN A N 1
ATOM 2372 C CA . GLN A 1 299 ? -0.859 6.818 1.844 1.00 69.00 299 GLN A CA 1
ATOM 2373 C C . GLN A 1 299 ? -1.577 5.482 2.053 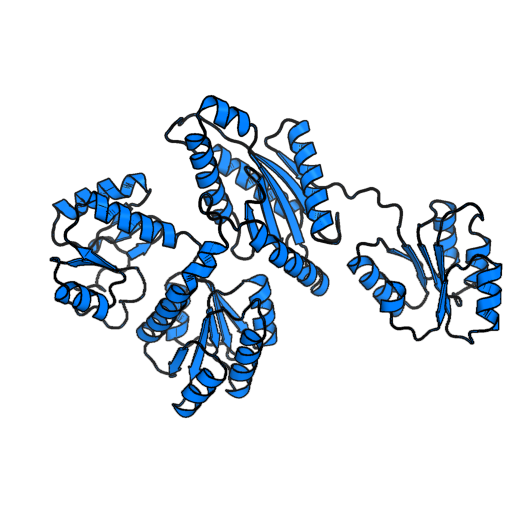1.00 69.00 299 GLN A C 1
ATOM 2375 O O . GLN A 1 299 ? -1.013 4.580 2.665 1.00 69.00 299 GLN A O 1
ATOM 2380 N N . GLU A 1 300 ? -2.817 5.357 1.576 1.00 75.56 300 GLU A N 1
ATOM 2381 C CA . GLU A 1 300 ? -3.534 4.078 1.532 1.00 75.56 300 GLU A CA 1
ATOM 2382 C C . GLU A 1 300 ? -3.025 3.124 0.436 1.00 75.56 300 GLU A C 1
ATOM 2384 O O . GLU A 1 300 ? -3.327 1.931 0.482 1.00 75.56 300 GLU A O 1
ATOM 2389 N N . ASP A 1 301 ? -2.251 3.626 -0.531 1.00 87.88 301 ASP A N 1
ATOM 2390 C CA . ASP A 1 301 ? -1.648 2.804 -1.576 1.00 87.88 301 ASP A CA 1
ATOM 2391 C C . ASP A 1 301 ? -0.398 2.101 -1.025 1.00 87.88 301 ASP A C 1
ATOM 2393 O O . ASP A 1 301 ? 0.364 2.644 -0.222 1.00 87.88 301 ASP A O 1
ATOM 2397 N N . VAL A 1 302 ? -0.147 0.877 -1.484 1.00 91.94 302 VAL A N 1
ATOM 2398 C CA . VAL A 1 302 ? 1.024 0.105 -1.062 1.00 91.94 302 VAL A CA 1
ATOM 2399 C C . VAL A 1 302 ? 2.121 0.265 -2.093 1.00 91.94 302 VAL A C 1
ATOM 2401 O O . VAL A 1 302 ? 1.934 -0.119 -3.240 1.00 91.94 302 VAL A O 1
ATOM 2404 N N . VAL A 1 303 ? 3.283 0.766 -1.675 1.00 94.06 303 VAL A N 1
ATOM 2405 C CA . VAL A 1 303 ? 4.499 0.805 -2.498 1.00 94.06 303 VAL A CA 1
ATOM 2406 C C . VAL A 1 303 ? 5.571 -0.044 -1.825 1.00 94.06 303 VAL A C 1
ATOM 2408 O O . VAL A 1 303 ? 6.049 0.280 -0.731 1.00 94.06 303 VAL A O 1
ATOM 2411 N N . ALA A 1 304 ? 5.957 -1.136 -2.477 1.00 96.31 304 ALA A N 1
ATOM 2412 C CA . ALA A 1 304 ? 6.906 -2.101 -1.947 1.00 96.31 304 ALA A CA 1
ATOM 2413 C C . ALA A 1 304 ? 8.063 -2.354 -2.914 1.00 96.31 304 ALA A C 1
ATOM 2415 O O . ALA A 1 304 ? 7.855 -2.470 -4.116 1.00 96.31 304 ALA A O 1
ATOM 2416 N N . ARG A 1 305 ? 9.276 -2.513 -2.381 1.00 96.69 305 ARG A N 1
ATOM 2417 C CA . ARG A 1 305 ? 10.397 -3.099 -3.116 1.00 96.69 305 ARG A CA 1
ATOM 2418 C C . ARG A 1 305 ? 10.228 -4.617 -3.090 1.00 96.69 305 ARG A C 1
ATOM 2420 O O . ARG A 1 305 ? 10.292 -5.245 -2.025 1.00 96.69 305 ARG A O 1
ATOM 2427 N N . TRP A 1 306 ? 9.915 -5.187 -4.249 1.00 96.56 306 TRP A N 1
ATOM 2428 C CA . TRP A 1 306 ? 9.547 -6.594 -4.396 1.00 96.56 306 TRP A CA 1
ATOM 2429 C C . TRP A 1 306 ? 10.759 -7.491 -4.661 1.00 96.56 306 TRP A C 1
ATOM 2431 O O . TRP A 1 306 ? 10.822 -8.611 -4.141 1.00 96.56 306 TRP A O 1
ATOM 2441 N N . GLY A 1 307 ? 11.734 -6.952 -5.394 1.00 92.19 307 GLY A N 1
ATOM 2442 C CA . GLY A 1 307 ? 12.990 -7.589 -5.779 1.00 92.19 307 GLY A CA 1
ATOM 2443 C C . GLY A 1 307 ? 14.141 -6.580 -5.846 1.00 92.19 307 GLY A C 1
ATOM 2444 O O . GLY A 1 307 ? 14.061 -5.492 -5.274 1.00 92.19 307 GLY A O 1
ATOM 2445 N N . GLY A 1 308 ? 15.235 -6.945 -6.520 1.00 92.19 308 GLY A N 1
ATOM 2446 C CA . GLY A 1 308 ? 16.426 -6.091 -6.639 1.00 92.19 308 GLY A CA 1
ATOM 2447 C C . GLY A 1 308 ? 16.109 -4.737 -7.281 1.00 92.19 308 GLY A C 1
ATOM 2448 O O . GLY A 1 308 ? 16.287 -3.702 -6.638 1.00 92.19 308 GLY A O 1
ATOM 2449 N N . GLU A 1 309 ? 15.577 -4.772 -8.501 1.00 95.06 309 GLU A N 1
ATOM 2450 C CA . GLU A 1 309 ? 15.143 -3.612 -9.304 1.00 95.06 309 GLU A CA 1
ATOM 2451 C C . GLU A 1 309 ? 13.617 -3.550 -9.503 1.00 95.06 309 GLU A C 1
ATOM 2453 O O . GLU A 1 309 ? 13.110 -2.708 -10.242 1.00 95.06 309 GLU A O 1
ATOM 2458 N N . GLU A 1 310 ? 12.886 -4.432 -8.818 1.00 97.25 310 GLU A N 1
ATOM 2459 C CA . GLU A 1 310 ? 11.443 -4.619 -8.968 1.00 97.25 310 GLU A CA 1
ATOM 2460 C C . GLU A 1 310 ? 10.666 -3.970 -7.819 1.00 97.25 310 GLU A C 1
ATOM 2462 O O . GLU A 1 310 ? 10.981 -4.154 -6.634 1.00 97.25 310 GLU A O 1
ATOM 2467 N N . PHE A 1 311 ? 9.581 -3.286 -8.163 1.00 98.44 311 PHE A N 1
ATOM 2468 C CA . PHE A 1 311 ? 8.653 -2.656 -7.237 1.00 98.44 311 PHE A CA 1
ATOM 2469 C C . PHE A 1 311 ? 7.233 -3.161 -7.482 1.00 98.44 311 PHE A C 1
ATOM 2471 O O . PHE A 1 311 ? 6.795 -3.320 -8.617 1.00 98.44 311 PHE A O 1
ATOM 2478 N N . LEU A 1 312 ? 6.490 -3.371 -6.399 1.00 98.38 312 LEU A N 1
ATOM 2479 C CA . LEU A 1 312 ? 5.069 -3.679 -6.437 1.00 98.38 312 LEU A CA 1
ATOM 2480 C C . LEU A 1 312 ? 4.284 -2.485 -5.912 1.00 98.38 312 LEU A C 1
ATOM 2482 O O . LEU A 1 312 ? 4.578 -1.950 -4.840 1.00 98.38 312 LEU A O 1
ATOM 2486 N N . ILE A 1 313 ? 3.255 -2.110 -6.660 1.00 97.94 313 ILE A N 1
ATOM 2487 C CA . ILE A 1 313 ? 2.329 -1.039 -6.316 1.00 97.94 313 ILE A CA 1
ATOM 2488 C C . ILE A 1 313 ? 0.934 -1.637 -6.221 1.00 97.94 313 ILE A C 1
ATOM 2490 O O . ILE A 1 313 ? 0.498 -2.306 -7.151 1.00 97.94 313 ILE A O 1
ATOM 2494 N N . ALA A 1 314 ? 0.219 -1.414 -5.123 1.00 97.00 314 ALA A N 1
ATOM 2495 C CA . ALA A 1 314 ? -1.163 -1.859 -4.993 1.00 97.00 314 ALA A CA 1
ATOM 2496 C C . ALA A 1 314 ? -2.084 -0.710 -4.609 1.00 97.00 314 ALA A C 1
ATOM 2498 O O . ALA A 1 314 ? -1.783 0.051 -3.690 1.00 97.00 314 ALA A O 1
ATOM 2499 N N . LEU A 1 315 ? -3.207 -0.610 -5.313 1.00 95.19 315 LEU A N 1
ATOM 2500 C CA . LEU A 1 315 ? -4.173 0.472 -5.174 1.00 95.19 315 LEU A CA 1
ATOM 2501 C C . LEU A 1 315 ? -5.518 -0.111 -4.739 1.00 95.19 315 LEU A C 1
ATOM 2503 O O . LEU A 1 315 ? -6.122 -0.904 -5.465 1.00 95.19 315 LEU A O 1
ATOM 2507 N N . TYR A 1 316 ? -5.976 0.285 -3.554 1.00 92.69 316 TYR A N 1
ATOM 2508 C CA . TYR A 1 316 ? -7.297 -0.070 -3.038 1.00 92.69 316 TYR A CA 1
ATOM 2509 C C . TYR A 1 316 ? -8.358 0.901 -3.567 1.00 92.69 316 TYR A C 1
ATOM 2511 O O . TYR A 1 316 ? -8.121 2.105 -3.622 1.00 92.69 316 TYR A O 1
ATOM 2519 N N . ASP 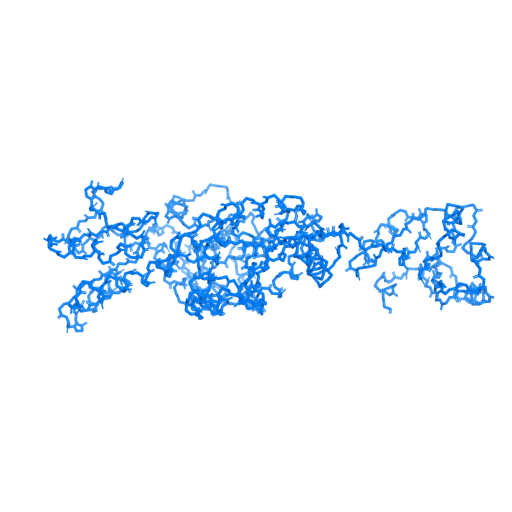A 1 317 ? -9.531 0.382 -3.931 1.00 92.94 317 ASP A N 1
ATOM 2520 C CA . ASP A 1 317 ? -10.618 1.132 -4.575 1.00 92.94 317 ASP A CA 1
ATOM 2521 C C . ASP A 1 317 ? -10.167 1.824 -5.879 1.00 92.94 317 ASP A C 1
ATOM 2523 O O . ASP A 1 317 ? -10.470 2.990 -6.144 1.00 92.94 317 ASP A O 1
ATOM 2527 N N . SER A 1 318 ? -9.380 1.103 -6.687 1.00 93.94 318 SER A N 1
ATOM 2528 C CA . SER A 1 318 ? -8.924 1.545 -8.007 1.00 93.94 318 SER A CA 1
ATOM 2529 C C . SER A 1 318 ? -8.926 0.403 -9.025 1.00 93.94 318 SER A C 1
ATOM 2531 O O . SER A 1 318 ? -8.412 -0.683 -8.745 1.00 93.94 318 SER A O 1
ATOM 2533 N N . SER A 1 319 ? -9.406 0.693 -10.240 1.00 96.12 319 SER A N 1
ATOM 2534 C CA . SER A 1 319 ? -9.323 -0.206 -11.403 1.00 96.12 319 SER A CA 1
ATOM 2535 C C . SER A 1 319 ? -7.917 -0.249 -12.016 1.00 96.12 319 SER A C 1
ATOM 2537 O O . SER A 1 319 ? -7.097 0.653 -11.762 1.00 96.12 319 SER A O 1
ATOM 2539 N N . LYS A 1 320 ? -7.640 -1.255 -12.856 1.00 96.50 320 LYS A N 1
ATOM 2540 C CA . LYS A 1 320 ? -6.348 -1.406 -13.544 1.00 96.50 320 LYS A CA 1
ATOM 2541 C C . LYS A 1 320 ? -6.090 -0.293 -14.542 1.00 96.50 320 LYS A C 1
ATOM 2543 O O . LYS A 1 320 ? -4.945 0.118 -14.697 1.00 96.50 320 LYS A O 1
ATOM 2548 N N . GLU A 1 321 ? -7.119 0.257 -15.182 1.00 97.38 321 GLU A N 1
ATOM 2549 C CA . GLU A 1 321 ? -6.968 1.382 -16.110 1.00 97.38 321 GLU A CA 1
ATOM 2550 C C . GLU A 1 321 ? -6.521 2.638 -15.362 1.00 97.38 321 GLU A C 1
ATOM 2552 O O . GLU A 1 321 ? -5.648 3.370 -15.829 1.00 97.38 321 GLU A O 1
ATOM 2557 N N . ASN A 1 322 ? -7.089 2.888 -14.180 1.00 95.69 322 ASN A N 1
ATOM 2558 C CA . ASN A 1 322 ? -6.666 4.002 -13.336 1.00 95.69 322 ASN A CA 1
ATOM 2559 C C . ASN A 1 322 ? -5.256 3.778 -12.781 1.00 95.69 322 ASN A C 1
ATOM 2561 O O . ASN A 1 322 ? -4.445 4.706 -12.793 1.00 95.69 322 ASN A O 1
ATOM 2565 N N . ALA A 1 323 ? -4.933 2.554 -12.359 1.00 96.31 323 ALA A N 1
ATOM 2566 C CA . ALA A 1 323 ? -3.588 2.193 -11.926 1.00 96.31 323 ALA A CA 1
ATOM 2567 C C . ALA A 1 323 ? -2.552 2.401 -13.045 1.00 96.31 323 ALA A C 1
ATOM 2569 O O . ALA A 1 323 ? -1.523 3.040 -12.823 1.00 96.31 323 ALA A O 1
ATOM 2570 N N . ALA A 1 324 ? -2.861 1.957 -14.266 1.00 97.50 324 ALA A N 1
ATOM 2571 C CA . ALA A 1 324 ? -2.010 2.146 -15.434 1.00 97.50 324 ALA A CA 1
ATOM 2572 C C . ALA A 1 324 ? -1.823 3.626 -15.784 1.00 97.50 324 ALA A C 1
ATOM 2574 O O . ALA A 1 324 ? -0.697 4.054 -16.011 1.00 97.50 324 ALA A O 1
ATOM 2575 N N . LYS A 1 325 ? -2.883 4.447 -15.738 1.00 95.50 325 LYS A N 1
ATOM 2576 C CA . LYS A 1 325 ? -2.763 5.904 -15.935 1.00 95.50 325 LYS A CA 1
ATOM 2577 C C . LYS A 1 325 ? -1.796 6.545 -14.938 1.00 95.50 325 LYS A C 1
ATOM 2579 O O . LYS A 1 325 ? -0.973 7.365 -15.340 1.00 95.50 325 LYS A O 1
ATOM 2584 N N . ARG A 1 326 ? -1.872 6.173 -13.655 1.00 94.06 326 ARG A N 1
ATOM 2585 C CA . ARG A 1 326 ? -0.961 6.686 -12.614 1.00 94.06 326 ARG A CA 1
ATOM 2586 C C . ARG A 1 326 ? 0.480 6.234 -12.845 1.00 94.06 326 ARG A C 1
ATOM 2588 O O . ARG A 1 326 ? 1.398 7.024 -12.654 1.00 94.06 326 ARG A O 1
ATOM 2595 N N . LEU A 1 327 ? 0.680 4.998 -13.298 1.00 95.38 327 LEU A N 1
ATOM 2596 C CA . LEU A 1 327 ? 1.994 4.486 -13.691 1.00 95.38 327 LEU A CA 1
ATOM 2597 C C . LEU A 1 327 ? 2.559 5.209 -14.922 1.00 95.38 327 LEU A C 1
ATOM 2599 O O . LEU A 1 327 ? 3.732 5.558 -14.923 1.00 95.38 327 LEU A O 1
ATOM 2603 N N . CYS A 1 328 ? 1.745 5.524 -15.930 1.00 94.50 328 CYS A N 1
ATOM 2604 C CA . CYS A 1 328 ? 2.202 6.326 -17.069 1.00 94.50 328 CYS A CA 1
ATOM 2605 C C . CYS A 1 328 ? 2.627 7.740 -16.635 1.00 94.50 328 CYS A C 1
ATOM 2607 O O . CYS A 1 328 ? 3.678 8.222 -17.044 1.00 94.50 328 CYS A O 1
ATOM 2609 N N . GLN A 1 329 ? 1.859 8.386 -15.750 1.00 90.50 329 GLN A N 1
ATOM 2610 C CA . GLN A 1 329 ? 2.236 9.689 -15.178 1.00 90.50 329 GLN A CA 1
ATOM 2611 C C . GLN A 1 329 ? 3.542 9.610 -14.378 1.00 90.50 329 GLN A C 1
ATOM 2613 O O . GLN A 1 329 ? 4.364 10.524 -14.420 1.00 90.50 329 GLN A O 1
ATOM 2618 N N . LEU A 1 330 ? 3.745 8.513 -13.648 1.00 90.94 330 LEU A N 1
ATOM 2619 C CA . LEU A 1 330 ? 4.990 8.243 -12.944 1.00 90.94 330 LEU A CA 1
ATOM 2620 C C . LEU A 1 330 ? 6.164 8.078 -13.920 1.00 90.94 330 LEU A C 1
ATOM 2622 O O . LEU A 1 330 ? 7.237 8.605 -13.639 1.00 90.94 330 LEU A O 1
ATOM 2626 N N . ALA A 1 331 ? 5.978 7.404 -15.059 1.00 92.56 331 ALA A N 1
ATOM 2627 C CA . ALA A 1 331 ? 7.021 7.260 -16.076 1.00 92.56 331 ALA A CA 1
ATOM 2628 C C . ALA A 1 331 ? 7.528 8.630 -16.556 1.00 92.56 331 ALA A C 1
ATOM 2630 O O . ALA A 1 331 ? 8.736 8.858 -16.613 1.00 92.56 331 ALA A O 1
ATOM 2631 N N . ASP A 1 332 ? 6.628 9.595 -16.768 1.00 88.25 332 ASP A N 1
ATOM 2632 C CA . ASP A 1 332 ? 7.002 10.971 -17.127 1.00 88.25 332 ASP A CA 1
ATOM 2633 C C . ASP A 1 332 ? 7.809 11.696 -16.040 1.00 88.25 332 ASP A C 1
ATOM 2635 O O . ASP A 1 332 ? 8.631 12.559 -16.355 1.00 88.25 332 ASP A O 1
ATOM 2639 N N . LEU A 1 333 ? 7.572 11.389 -14.760 1.00 87.00 333 LEU A N 1
ATOM 2640 C CA . LEU A 1 333 ? 8.354 11.934 -13.645 1.00 87.00 333 LEU A CA 1
ATOM 2641 C C . LEU A 1 333 ? 9.733 11.280 -13.561 1.00 87.00 333 LEU A C 1
ATOM 2643 O O . LEU A 1 333 ? 10.723 11.971 -13.332 1.00 87.00 333 LEU A O 1
ATOM 2647 N N . VAL A 1 334 ? 9.799 9.966 -13.769 1.00 88.25 334 VAL A N 1
ATOM 2648 C CA . VAL A 1 334 ? 11.041 9.188 -13.709 1.00 88.25 334 VAL A CA 1
ATOM 2649 C C . VAL A 1 334 ? 12.005 9.591 -14.828 1.00 88.25 334 VAL A C 1
ATOM 2651 O O . VAL A 1 334 ? 13.182 9.801 -14.548 1.00 88.25 334 VAL A O 1
ATOM 2654 N N . ARG A 1 335 ? 11.513 9.840 -16.051 1.00 90.75 335 ARG A N 1
ATOM 2655 C CA . ARG A 1 335 ? 12.339 10.334 -17.175 1.00 90.75 335 ARG A CA 1
ATOM 2656 C C . ARG A 1 335 ? 12.982 11.705 -16.928 1.00 90.75 335 ARG A C 1
ATOM 2658 O O . ARG A 1 335 ? 13.922 12.072 -17.624 1.00 90.75 335 ARG A O 1
ATOM 2665 N N . LYS A 1 336 ? 12.459 12.481 -15.973 1.00 88.44 336 LYS A N 1
ATOM 2666 C CA . LYS A 1 336 ? 12.963 13.817 -15.606 1.00 88.44 336 LYS A CA 1
ATOM 2667 C C . LYS A 1 336 ? 13.943 13.784 -14.433 1.00 88.44 336 LYS A C 1
ATOM 2669 O O . LYS A 1 336 ? 14.386 14.846 -13.998 1.00 88.44 336 LYS A O 1
ATOM 2674 N N . LEU A 1 337 ? 14.234 12.607 -13.881 1.00 83.88 337 LEU A N 1
ATOM 2675 C CA . LEU A 1 337 ? 15.241 12.474 -12.838 1.00 83.88 337 LEU A CA 1
ATOM 2676 C C . LEU A 1 337 ? 16.625 12.779 -13.406 1.00 83.88 337 LEU A C 1
ATOM 2678 O O . LEU A 1 337 ? 16.965 12.350 -14.501 1.00 83.88 337 LEU A O 1
ATOM 2682 N N . THR A 1 338 ? 17.410 13.514 -12.628 1.00 82.56 338 THR A N 1
ATOM 2683 C CA . THR A 1 338 ? 18.809 13.828 -12.918 1.00 82.56 338 THR A CA 1
ATOM 2684 C C . THR A 1 338 ? 19.690 13.172 -11.869 1.00 82.56 338 THR A C 1
ATOM 2686 O O . THR A 1 338 ? 19.316 13.142 -10.691 1.00 82.56 338 THR A O 1
ATOM 2689 N N . PHE A 1 339 ? 20.862 12.704 -12.284 1.00 83.06 339 PHE A N 1
ATOM 2690 C CA . PHE A 1 339 ? 21.812 12.014 -11.416 1.00 83.06 339 PHE A CA 1
ATOM 2691 C C . PHE A 1 339 ? 23.155 12.732 -11.409 1.00 83.06 339 PHE A C 1
ATOM 2693 O O . PHE A 1 339 ? 23.615 13.195 -12.453 1.00 83.06 339 PHE A O 1
ATOM 2700 N N . ASP A 1 340 ? 23.804 12.801 -10.248 1.00 82.12 340 ASP A N 1
ATOM 2701 C CA . ASP A 1 340 ? 25.050 13.565 -10.105 1.00 82.12 340 ASP A CA 1
ATOM 2702 C C . ASP A 1 340 ? 26.196 12.937 -10.916 1.00 82.12 340 ASP A C 1
ATOM 2704 O O . ASP A 1 340 ? 27.035 13.642 -11.477 1.00 82.12 340 ASP A O 1
ATOM 2708 N N . PHE A 1 341 ? 26.206 11.605 -11.034 1.00 83.06 341 PHE A N 1
ATOM 2709 C CA . PHE A 1 341 ? 27.203 10.875 -11.822 1.00 83.06 341 PHE A CA 1
ATOM 2710 C C . PHE A 1 341 ? 26.997 11.003 -13.340 1.00 83.06 341 PHE A C 1
ATOM 2712 O O . PHE A 1 341 ? 27.944 10.803 -14.102 1.00 83.06 341 PHE A O 1
ATOM 2719 N N . ASN A 1 342 ? 25.774 11.305 -13.789 1.00 89.31 342 ASN A N 1
ATOM 2720 C CA . ASN A 1 342 ? 25.455 11.562 -15.189 1.00 89.31 342 ASN A CA 1
ATOM 2721 C C . ASN A 1 342 ? 24.144 12.372 -15.310 1.00 89.31 342 ASN A C 1
ATOM 2723 O O . ASN A 1 342 ? 23.059 11.783 -15.291 1.00 89.31 342 ASN A O 1
ATOM 2727 N N . PRO A 1 343 ? 24.230 13.705 -15.484 1.00 87.00 343 PRO A N 1
ATOM 2728 C 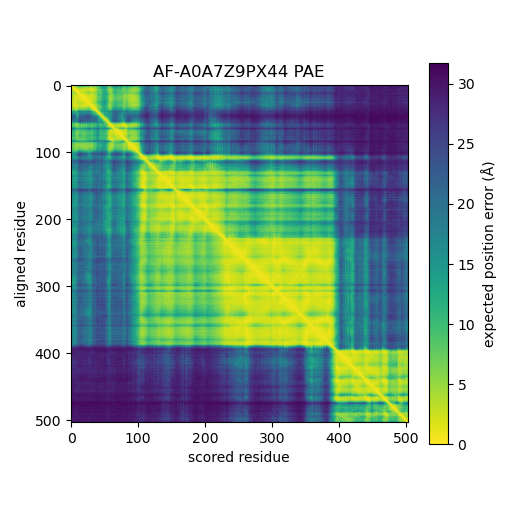CA . PRO A 1 343 ? 23.052 14.568 -15.591 1.00 87.00 343 PRO A CA 1
ATOM 2729 C C . PRO A 1 343 ? 22.180 14.311 -16.826 1.00 87.00 343 PRO A C 1
ATOM 2731 O O . PRO A 1 343 ? 20.993 14.628 -16.798 1.00 87.00 343 PRO A O 1
ATOM 2734 N N . ASP A 1 344 ? 22.754 13.734 -17.887 1.00 90.62 344 ASP A N 1
ATOM 2735 C CA . ASP A 1 344 ? 22.064 13.450 -19.150 1.00 90.62 344 ASP A CA 1
ATOM 2736 C C . ASP A 1 344 ? 21.435 12.045 -19.178 1.00 90.62 344 ASP A C 1
ATOM 2738 O O . ASP A 1 344 ? 20.748 11.684 -20.138 1.00 90.62 344 ASP A O 1
ATOM 2742 N N . LEU A 1 345 ? 21.669 11.225 -18.145 1.00 92.38 345 LEU A N 1
ATOM 2743 C CA . LEU A 1 345 ? 21.103 9.884 -18.065 1.00 92.38 345 LEU A CA 1
ATOM 2744 C C . LEU A 1 345 ? 19.588 9.957 -17.874 1.00 92.38 345 LEU A C 1
ATOM 2746 O O . LEU A 1 345 ? 19.098 10.418 -16.846 1.00 92.38 345 LEU A O 1
ATOM 2750 N N . GLN A 1 346 ? 18.856 9.390 -18.827 1.00 93.81 346 GLN A N 1
ATOM 2751 C CA . GLN A 1 346 ? 17.433 9.121 -18.676 1.00 93.81 346 GLN A CA 1
ATOM 2752 C C . GLN A 1 346 ? 17.222 7.655 -18.325 1.00 93.81 346 GLN A C 1
ATOM 2754 O O . GLN A 1 346 ? 17.707 6.762 -19.019 1.00 93.81 346 GLN A O 1
ATOM 2759 N N . ILE A 1 347 ? 16.475 7.422 -17.251 1.00 95.62 347 ILE A N 1
ATOM 2760 C CA . ILE A 1 347 ? 16.017 6.089 -16.870 1.00 95.62 347 ILE A CA 1
ATOM 2761 C C . ILE A 1 347 ? 14.536 5.930 -17.210 1.00 95.62 347 ILE A C 1
ATOM 2763 O O . ILE A 1 347 ? 13.753 6.880 -17.122 1.00 95.62 347 ILE A O 1
ATOM 2767 N N . THR A 1 348 ? 14.154 4.712 -17.575 1.00 97.88 348 THR A N 1
ATOM 2768 C CA . THR A 1 348 ? 12.766 4.315 -17.828 1.00 97.88 348 THR A CA 1
ATOM 2769 C C . THR A 1 348 ? 12.429 3.081 -17.000 1.00 97.88 348 THR A C 1
ATOM 2771 O O . THR A 1 348 ? 13.306 2.434 -16.420 1.00 97.88 348 THR A O 1
ATOM 2774 N N . PHE A 1 349 ? 11.144 2.759 -16.911 1.00 98.12 349 PHE A N 1
ATOM 2775 C CA . PHE A 1 349 ? 10.696 1.495 -16.350 1.00 98.12 349 PHE A CA 1
ATOM 2776 C C . PHE A 1 349 ? 9.580 0.917 -17.208 1.00 98.12 349 PHE A C 1
ATOM 2778 O O . PHE A 1 349 ? 8.792 1.642 -17.820 1.00 98.12 349 PHE A O 1
ATOM 2785 N N . SER A 1 350 ? 9.470 -0.402 -17.166 1.00 98.56 350 SER A N 1
ATOM 2786 C CA . SER A 1 350 ? 8.323 -1.127 -17.690 1.00 98.56 350 SER A CA 1
ATOM 2787 C C . SER A 1 350 ? 7.396 -1.510 -16.545 1.00 98.56 350 SER A C 1
ATOM 2789 O O . SER A 1 350 ? 7.845 -1.756 -15.422 1.00 98.56 350 SER A O 1
ATOM 2791 N N . ALA A 1 351 ? 6.092 -1.573 -16.815 1.00 98.62 351 ALA A N 1
ATOM 2792 C CA . ALA A 1 351 ? 5.120 -2.026 -15.828 1.00 98.62 351 ALA A CA 1
ATOM 2793 C C . ALA A 1 351 ? 4.044 -2.943 -16.415 1.00 98.62 351 ALA A C 1
ATOM 2795 O O . ALA A 1 351 ? 3.711 -2.874 -17.602 1.00 98.62 351 ALA A O 1
ATOM 2796 N N . GLY A 1 352 ? 3.480 -3.785 -15.555 1.00 98.50 352 GLY A N 1
ATOM 2797 C CA . GLY A 1 352 ? 2.335 -4.639 -15.841 1.00 98.50 352 GLY A CA 1
ATOM 2798 C C . GLY A 1 352 ? 1.288 -4.540 -14.740 1.00 98.50 352 GLY A C 1
ATOM 2799 O O . GLY A 1 352 ? 1.651 -4.517 -13.569 1.00 98.50 352 GLY A O 1
ATOM 2800 N N . VAL A 1 353 ? 0.002 -4.456 -15.090 1.00 98.62 353 VAL A N 1
ATOM 2801 C CA . VAL A 1 353 ? -1.077 -4.167 -14.125 1.00 98.62 353 VAL A CA 1
ATOM 2802 C C . VAL A 1 353 ? -2.199 -5.194 -14.202 1.00 98.62 353 VAL A C 1
ATOM 2804 O O . VAL A 1 353 ? -2.723 -5.421 -15.285 1.00 98.62 353 VAL A O 1
ATOM 2807 N N . ALA A 1 354 ? -2.625 -5.749 -13.069 1.00 97.50 354 ALA A N 1
ATOM 2808 C CA . ALA A 1 354 ? -3.765 -6.662 -12.961 1.00 97.50 354 ALA A CA 1
ATOM 2809 C C . ALA A 1 354 ? -4.819 -6.151 -11.970 1.00 97.50 354 ALA A C 1
ATOM 2811 O O . ALA A 1 354 ? -4.477 -5.509 -10.974 1.00 97.50 354 ALA A O 1
ATOM 2812 N N . GLU A 1 355 ? -6.088 -6.475 -12.218 1.00 96.50 355 GLU A N 1
ATOM 2813 C CA . GLU A 1 355 ? -7.222 -6.121 -11.356 1.00 96.50 355 GLU A CA 1
ATOM 2814 C C . GLU A 1 355 ? -7.915 -7.347 -10.749 1.00 96.50 355 GLU A C 1
ATOM 2816 O O . GLU A 1 355 ? -8.141 -8.371 -11.403 1.00 96.50 355 GLU A O 1
ATOM 2821 N N . LEU A 1 356 ? -8.281 -7.213 -9.473 1.00 90.50 356 LEU A N 1
ATOM 2822 C CA . LEU A 1 356 ? -9.063 -8.178 -8.712 1.00 90.50 356 LEU A CA 1
ATOM 2823 C C . LEU A 1 356 ? -10.471 -8.334 -9.292 1.00 90.50 356 LEU A C 1
ATOM 2825 O O . LEU A 1 356 ? -11.188 -7.358 -9.477 1.00 90.50 356 LEU A O 1
ATOM 2829 N N . GLY A 1 357 ? -10.887 -9.574 -9.530 1.00 83.12 357 GLY A N 1
ATOM 2830 C CA . GLY A 1 357 ? -12.194 -9.922 -10.085 1.00 83.12 357 GLY A CA 1
ATOM 2831 C C . GLY A 1 357 ? -12.246 -9.885 -11.613 1.00 83.12 357 GLY A C 1
ATOM 2832 O O . GLY A 1 357 ? -12.960 -10.702 -12.196 1.00 83.12 357 GLY A O 1
ATOM 2833 N N . ALA A 1 358 ? -11.471 -9.000 -12.249 1.00 83.44 358 ALA A N 1
ATOM 2834 C CA . ALA A 1 358 ? -11.359 -8.912 -13.704 1.00 83.44 358 ALA A CA 1
ATOM 2835 C C . ALA A 1 358 ? -10.298 -9.868 -14.276 1.00 83.44 358 ALA A C 1
ATOM 2837 O O . ALA A 1 358 ? -10.568 -10.565 -15.250 1.00 83.44 358 ALA A O 1
ATOM 2838 N N . ASP A 1 359 ? -9.108 -9.922 -13.667 1.00 86.00 359 ASP A N 1
ATOM 2839 C CA . ASP A 1 359 ? -7.983 -10.727 -14.162 1.00 86.00 359 ASP A CA 1
ATOM 2840 C C . ASP A 1 359 ? -7.661 -11.903 -13.225 1.00 86.00 359 ASP A C 1
ATOM 2842 O O . ASP A 1 359 ? -7.469 -13.039 -13.674 1.00 86.00 359 ASP A O 1
ATOM 2846 N N . GLY A 1 360 ? -7.623 -11.642 -11.913 1.00 81.31 360 GLY A N 1
ATOM 2847 C CA . GLY A 1 360 ? -7.294 -12.614 -10.862 1.00 81.31 360 GLY A CA 1
ATOM 2848 C C . GLY A 1 360 ? -8.198 -12.490 -9.638 1.00 81.31 360 GLY A C 1
ATOM 2849 O O . GLY A 1 360 ? -8.808 -11.447 -9.428 1.00 81.31 360 GLY A O 1
ATOM 2850 N N . TYR A 1 361 ? -8.283 -13.535 -8.811 1.00 81.94 361 TYR A N 1
ATOM 2851 C CA . TYR A 1 361 ? -9.190 -13.557 -7.643 1.00 81.94 361 TYR A CA 1
ATOM 2852 C C . TYR A 1 361 ? -8.488 -13.567 -6.283 1.00 81.94 361 TYR A C 1
ATOM 2854 O O . TYR A 1 361 ? -9.122 -13.386 -5.245 1.00 81.94 361 TYR A O 1
ATOM 2862 N N . ASN A 1 362 ? -7.175 -13.762 -6.271 1.00 82.75 362 ASN A N 1
ATOM 2863 C CA . ASN A 1 362 ? -6.354 -13.718 -5.069 1.00 82.75 362 ASN A CA 1
ATOM 2864 C C . ASN A 1 362 ? -5.039 -12.984 -5.362 1.00 82.75 362 ASN A C 1
ATOM 2866 O O . ASN A 1 362 ? -4.678 -12.758 -6.518 1.00 82.75 362 ASN A O 1
ATOM 2870 N N . LEU A 1 363 ? -4.312 -12.607 -4.308 1.00 87.31 363 LEU A N 1
ATOM 2871 C CA . LEU A 1 363 ? -3.081 -11.828 -4.449 1.00 87.31 363 LEU A CA 1
ATOM 2872 C C . LEU A 1 363 ? -2.025 -12.537 -5.313 1.00 87.31 363 LEU A C 1
ATOM 2874 O O . LEU A 1 363 ? -1.324 -11.879 -6.076 1.00 87.31 363 LEU A O 1
ATOM 2878 N N . VAL A 1 364 ? -1.904 -13.862 -5.190 1.00 86.19 364 VAL A N 1
ATOM 2879 C CA . VAL A 1 364 ? -0.893 -14.643 -5.917 1.00 86.19 364 VAL A CA 1
ATOM 2880 C C . VAL A 1 364 ? -1.151 -14.579 -7.421 1.00 86.19 364 VAL A C 1
ATOM 2882 O O . VAL A 1 364 ? -0.236 -14.254 -8.175 1.00 86.19 364 VAL A O 1
ATOM 2885 N N . GLU A 1 365 ? -2.395 -14.805 -7.845 1.00 85.06 365 GLU A N 1
ATOM 2886 C CA . GLU A 1 365 ? -2.805 -14.682 -9.248 1.00 85.06 365 GLU A CA 1
ATOM 2887 C C . GLU A 1 365 ? -2.598 -13.265 -9.783 1.00 85.06 365 GLU A C 1
ATOM 2889 O O . GLU A 1 365 ? -2.061 -13.096 -10.874 1.00 85.06 365 GLU A O 1
ATOM 2894 N N . LEU A 1 366 ? -2.982 -12.240 -9.016 1.00 92.56 366 LEU A N 1
ATOM 2895 C CA . LEU A 1 366 ? -2.816 -10.849 -9.443 1.00 92.56 366 LEU A CA 1
ATOM 2896 C C . LEU A 1 366 ? -1.352 -10.498 -9.692 1.00 92.56 366 LEU A C 1
ATOM 2898 O O . LEU A 1 366 ? -1.038 -9.875 -10.702 1.00 92.56 366 LEU A O 1
ATOM 2902 N N . ILE A 1 367 ? -0.454 -10.928 -8.805 1.00 95.00 367 ILE A N 1
ATOM 2903 C CA . ILE A 1 367 ? 0.984 -10.708 -8.973 1.00 95.00 367 ILE A CA 1
ATOM 2904 C C . ILE A 1 367 ? 1.498 -11.441 -10.213 1.00 95.00 367 ILE A C 1
ATOM 2906 O O . ILE A 1 367 ? 2.224 -10.844 -10.999 1.00 95.00 367 ILE A O 1
ATOM 2910 N N . GLN A 1 368 ? 1.100 -12.700 -10.424 1.00 91.38 368 GLN A N 1
ATOM 2911 C CA . GLN A 1 368 ? 1.507 -13.475 -11.603 1.00 91.38 368 GLN A CA 1
ATOM 2912 C C . GLN A 1 368 ? 1.027 -12.838 -12.914 1.00 91.38 368 GLN A C 1
ATOM 2914 O O . GLN A 1 368 ? 1.773 -12.776 -13.887 1.00 91.38 368 GLN A O 1
ATOM 2919 N N . LEU A 1 369 ? -0.210 -12.345 -12.952 1.00 93.12 369 LEU A N 1
ATOM 2920 C CA . LEU A 1 369 ? -0.791 -11.721 -14.142 1.00 93.12 369 LEU A CA 1
ATOM 2921 C C . LEU A 1 369 ? -0.203 -10.333 -14.415 1.00 93.12 369 LEU A C 1
ATOM 2923 O O . LEU A 1 369 ? 0.024 -9.979 -15.575 1.00 93.12 369 LEU A O 1
ATOM 2927 N N . ALA A 1 370 ? 0.088 -9.566 -13.362 1.00 97.69 370 ALA A N 1
ATOM 2928 C CA . ALA A 1 370 ? 0.822 -8.310 -13.465 1.00 97.69 370 ALA A CA 1
ATOM 2929 C C . ALA A 1 370 ? 2.251 -8.548 -13.982 1.00 97.69 370 ALA A C 1
ATOM 2931 O O . ALA A 1 370 ? 2.707 -7.821 -14.859 1.00 97.69 370 ALA A O 1
ATOM 2932 N N . ASP A 1 371 ? 2.926 -9.601 -13.519 1.00 97.00 371 ASP A N 1
ATOM 2933 C CA . ASP A 1 371 ? 4.266 -9.979 -13.979 1.00 97.00 371 ASP A CA 1
ATOM 2934 C C . ASP A 1 371 ? 4.277 -10.409 -15.458 1.00 97.00 371 ASP A C 1
ATOM 2936 O O . ASP A 1 371 ? 5.086 -9.939 -16.255 1.00 97.00 371 ASP A O 1
ATOM 2940 N N . GLN A 1 372 ? 3.291 -11.200 -15.893 1.00 94.06 372 GLN A N 1
ATOM 2941 C CA . GLN A 1 372 ? 3.119 -11.530 -17.314 1.00 94.06 372 GLN A CA 1
ATOM 2942 C C . GLN A 1 372 ? 2.860 -10.287 -18.177 1.00 94.06 372 GLN A C 1
ATOM 2944 O O . GLN A 1 372 ? 3.327 -10.206 -19.315 1.00 94.06 372 GLN A O 1
ATOM 2949 N N . ALA A 1 373 ? 2.102 -9.315 -17.665 1.00 97.38 373 ALA A N 1
ATOM 2950 C CA . ALA A 1 373 ? 1.900 -8.041 -18.346 1.00 97.38 373 ALA A CA 1
ATOM 2951 C C . ALA A 1 373 ? 3.194 -7.217 -18.410 1.00 97.38 373 ALA A C 1
ATOM 2953 O O . ALA A 1 373 ? 3.496 -6.648 -19.457 1.00 97.38 373 ALA A O 1
ATOM 2954 N N . LEU A 1 374 ? 3.992 -7.211 -17.343 1.00 98.00 374 LEU A N 1
ATOM 2955 C CA . LEU A 1 374 ? 5.299 -6.560 -17.309 1.00 98.00 374 LEU A CA 1
ATOM 2956 C C . LEU A 1 374 ? 6.246 -7.182 -18.342 1.00 98.00 374 LEU A C 1
ATOM 2958 O O . LEU A 1 374 ? 6.908 -6.458 -19.084 1.00 98.00 374 LEU A O 1
ATOM 2962 N N . TYR A 1 375 ? 6.267 -8.512 -18.439 1.00 96.00 375 TYR A N 1
ATOM 2963 C CA . TYR A 1 375 ? 7.049 -9.219 -19.448 1.00 96.00 375 TYR A CA 1
ATOM 2964 C C . TYR A 1 375 ? 6.669 -8.781 -20.871 1.00 96.00 375 TYR A C 1
ATOM 2966 O O . TYR A 1 375 ? 7.546 -8.452 -21.668 1.00 96.00 375 TYR A O 1
ATOM 2974 N N . ARG A 1 376 ? 5.365 -8.646 -21.168 1.00 96.81 376 ARG A N 1
ATOM 2975 C CA . ARG A 1 376 ? 4.898 -8.098 -22.457 1.00 96.81 376 ARG A CA 1
ATOM 2976 C C . ARG A 1 376 ? 5.382 -6.671 -22.700 1.00 96.81 376 ARG A C 1
ATOM 2978 O O . ARG A 1 376 ? 5.802 -6.372 -23.814 1.00 96.81 376 ARG A O 1
ATOM 2985 N N . SER A 1 377 ? 5.369 -5.807 -21.684 1.00 97.56 377 SER A N 1
ATOM 2986 C CA . SER A 1 377 ? 5.926 -4.452 -21.803 1.00 97.56 377 SER A CA 1
ATOM 2987 C C . SER A 1 377 ? 7.412 -4.484 -22.170 1.00 97.56 377 SER A C 1
ATOM 2989 O O . SER A 1 377 ? 7.835 -3.723 -23.043 1.00 97.56 377 SER A O 1
ATOM 2991 N N . LYS A 1 378 ? 8.194 -5.391 -21.566 1.00 94.88 378 LYS A N 1
ATOM 2992 C CA . LYS A 1 378 ? 9.625 -5.548 -21.866 1.00 94.88 378 LYS A CA 1
ATOM 2993 C C . LYS A 1 378 ? 9.878 -6.049 -23.292 1.00 94.88 378 LYS A C 1
ATOM 2995 O O . LYS A 1 378 ? 10.780 -5.535 -23.957 1.00 94.88 378 LYS A O 1
ATOM 3000 N N . ASP A 1 379 ? 9.081 -7.000 -23.770 1.00 95.25 379 ASP A N 1
ATOM 3001 C CA . ASP A 1 379 ? 9.208 -7.563 -25.122 1.00 95.25 379 ASP A CA 1
ATOM 3002 C C . ASP A 1 379 ? 8.745 -6.595 -26.215 1.00 95.25 379 ASP A C 1
ATOM 3004 O O . ASP A 1 379 ? 9.342 -6.533 -27.289 1.00 95.25 379 ASP A O 1
ATOM 3008 N N . ALA A 1 380 ? 7.723 -5.785 -25.939 1.00 94.38 380 ALA A N 1
ATOM 3009 C CA . ALA A 1 380 ? 7.200 -4.799 -26.880 1.00 94.38 380 ALA A CA 1
ATOM 3010 C C . ALA A 1 380 ? 7.995 -3.475 -26.896 1.00 94.38 380 ALA A C 1
ATOM 3012 O O . ALA A 1 380 ? 7.486 -2.468 -27.382 1.00 94.38 380 ALA A O 1
ATOM 3013 N N . GLY A 1 381 ? 9.234 -3.466 -26.391 1.00 94.69 381 GLY A N 1
ATOM 3014 C CA . GLY A 1 381 ? 10.158 -2.334 -26.527 1.00 94.69 381 GLY A CA 1
ATOM 3015 C C . GLY A 1 381 ? 10.464 -1.546 -25.252 1.00 94.69 381 GLY A C 1
ATOM 3016 O O . GLY A 1 381 ? 11.237 -0.598 -25.348 1.00 94.69 381 GLY A O 1
ATOM 3017 N N . ARG A 1 382 ? 9.960 -1.974 -24.082 1.00 97.56 382 ARG A N 1
ATOM 3018 C CA . ARG A 1 382 ? 10.146 -1.311 -22.772 1.00 97.56 382 ARG A CA 1
ATOM 3019 C C . ARG A 1 382 ? 9.516 0.089 -22.687 1.00 97.56 382 ARG A C 1
ATOM 3021 O O . ARG A 1 382 ? 8.760 0.468 -23.575 1.00 97.56 382 ARG A O 1
ATOM 3028 N N . ASP A 1 383 ? 9.747 0.804 -21.579 1.00 97.38 383 ASP A N 1
ATOM 3029 C CA . ASP A 1 383 ? 9.226 2.155 -21.307 1.00 97.38 383 ASP A CA 1
ATOM 3030 C C . ASP A 1 383 ? 7.701 2.290 -21.488 1.00 97.38 383 ASP A C 1
ATOM 3032 O O . ASP A 1 383 ? 7.184 3.266 -22.038 1.00 97.38 383 ASP A O 1
ATOM 3036 N N . GLN A 1 384 ? 6.960 1.269 -21.053 1.00 97.31 384 GLN A N 1
ATOM 3037 C CA . GLN A 1 384 ? 5.512 1.214 -21.224 1.00 97.31 384 GLN A CA 1
ATOM 3038 C C . GLN A 1 384 ? 4.805 0.400 -20.143 1.00 97.31 384 GLN A C 1
ATOM 3040 O O . GLN A 1 384 ? 5.393 -0.425 -19.437 1.00 97.31 384 GLN A O 1
ATOM 3045 N N . VAL A 1 385 ? 3.497 0.629 -20.047 1.00 98.19 385 VAL A N 1
ATOM 3046 C CA . VAL A 1 385 ? 2.607 -0.037 -19.100 1.00 98.19 385 VAL A CA 1
ATOM 3047 C C . VAL A 1 385 ? 1.631 -0.919 -19.869 1.00 98.19 385 VAL A C 1
ATOM 3049 O O . VAL A 1 385 ? 0.871 -0.423 -20.699 1.00 98.19 385 VAL A O 1
ATOM 3052 N N . SER A 1 386 ? 1.614 -2.213 -19.561 1.00 98.06 386 SER A N 1
ATOM 3053 C CA . SER A 1 386 ? 0.669 -3.170 -20.142 1.00 98.06 386 SER A CA 1
ATOM 3054 C C . SER A 1 386 ? -0.370 -3.594 -19.114 1.00 98.06 386 SER A C 1
ATOM 3056 O O . SER A 1 386 ? -0.068 -3.789 -17.937 1.00 98.06 386 SER A O 1
ATOM 3058 N N . LEU A 1 387 ? -1.603 -3.798 -19.566 1.00 98.00 387 LEU A N 1
ATOM 3059 C CA . LEU A 1 387 ? -2.645 -4.404 -18.742 1.00 98.00 387 LEU A CA 1
ATOM 3060 C C . LEU A 1 387 ? -2.556 -5.931 -18.818 1.00 98.00 387 LEU A C 1
ATOM 3062 O O . LEU A 1 387 ? -2.200 -6.510 -19.852 1.00 98.00 387 LEU A O 1
ATOM 3066 N N . ALA A 1 388 ? -2.893 -6.587 -17.714 1.00 94.31 388 ALA A N 1
ATOM 3067 C CA . ALA A 1 388 ? -3.153 -8.007 -17.670 1.00 94.31 388 ALA A CA 1
ATOM 3068 C C . ALA A 1 388 ? -4.325 -8.323 -18.597 1.00 94.31 388 ALA A C 1
ATOM 3070 O O . ALA A 1 388 ? -5.321 -7.595 -18.675 1.00 94.31 388 ALA A O 1
ATOM 3071 N N . ILE A 1 389 ? -4.143 -9.412 -19.328 1.00 83.12 389 ILE A N 1
ATOM 3072 C CA . ILE A 1 389 ? -5.179 -10.025 -20.134 1.00 83.12 389 ILE A CA 1
ATOM 3073 C C . ILE A 1 389 ? -5.659 -11.175 -19.270 1.00 83.12 389 ILE A C 1
ATOM 3075 O O . ILE A 1 389 ? -4.844 -12.025 -18.898 1.00 83.12 389 ILE A O 1
ATOM 3079 N N . ALA A 1 390 ? -6.939 -11.159 -18.906 1.00 69.12 390 ALA A N 1
ATOM 3080 C CA . ALA A 1 390 ? -7.539 -12.272 -18.196 1.00 69.12 390 ALA A CA 1
ATOM 3081 C C . ALA A 1 390 ? -7.208 -13.561 -18.968 1.00 69.12 390 ALA A C 1
ATOM 3083 O O . ALA A 1 390 ? -7.397 -13.594 -20.189 1.00 69.12 390 ALA A O 1
ATOM 3084 N N . PRO A 1 391 ? -6.658 -14.595 -18.307 1.00 61.31 391 PRO A N 1
ATOM 3085 C CA . PRO A 1 391 ? -6.454 -15.866 -18.977 1.00 61.31 391 PRO A CA 1
ATOM 3086 C C . PRO A 1 391 ? -7.804 -16.338 -19.520 1.00 61.31 391 PRO A C 1
ATOM 3088 O O . PRO A 1 391 ? -8.840 -16.061 -18.913 1.00 61.31 391 PRO A O 1
ATOM 3091 N N . ASP A 1 392 ? -7.795 -17.025 -20.660 1.00 54.25 392 ASP A N 1
ATOM 3092 C CA . ASP A 1 392 ? -9.000 -17.641 -21.213 1.00 54.25 392 ASP A CA 1
ATOM 3093 C C . ASP A 1 392 ? -9.427 -18.767 -20.258 1.00 54.25 392 ASP A C 1
ATOM 3095 O O . ASP A 1 392 ? -8.951 -19.904 -20.318 1.00 54.25 392 ASP A O 1
ATOM 3099 N N . ARG A 1 393 ? -10.200 -18.398 -19.231 1.00 55.69 393 ARG A N 1
ATOM 3100 C CA . ARG A 1 393 ? -10.637 -19.305 -18.176 1.00 55.69 393 ARG A CA 1
ATOM 3101 C C . ARG A 1 393 ? -11.836 -20.057 -18.726 1.00 55.69 393 ARG A C 1
ATOM 3103 O O . ARG A 1 393 ? -12.972 -19.615 -18.581 1.00 55.69 393 ARG A O 1
ATOM 3110 N N . ASN A 1 394 ? -11.570 -21.199 -19.358 1.00 54.19 394 ASN A N 1
ATOM 3111 C CA . ASN A 1 394 ? -12.594 -22.219 -19.554 1.00 54.19 394 ASN A CA 1
ATOM 3112 C C . ASN A 1 394 ? -13.275 -22.454 -18.195 1.00 54.19 394 ASN A C 1
ATOM 3114 O O . ASN A 1 394 ? -12.577 -22.728 -17.217 1.00 54.19 394 ASN A O 1
ATOM 3118 N N . GLU A 1 395 ? -14.595 -22.275 -18.142 1.00 65.12 395 GLU A N 1
ATOM 3119 C CA . GLU A 1 395 ? -15.406 -22.231 -16.919 1.00 65.12 395 GLU A CA 1
ATOM 3120 C C . GLU A 1 395 ? -15.026 -23.377 -15.959 1.00 65.12 395 GLU A C 1
ATOM 3122 O O . GLU A 1 395 ? -15.214 -24.560 -16.263 1.00 65.12 395 GLU A O 1
ATOM 3127 N N . ASP A 1 396 ? -14.447 -23.038 -14.799 1.00 69.50 396 ASP A N 1
ATOM 3128 C CA . ASP A 1 396 ? -14.025 -24.049 -13.822 1.00 69.50 396 ASP A CA 1
ATOM 3129 C C . ASP A 1 396 ? -15.246 -24.757 -13.230 1.00 69.50 396 ASP A C 1
ATOM 3131 O O . ASP A 1 396 ? -15.213 -25.965 -12.989 1.00 69.50 396 ASP A O 1
ATOM 3135 N N . VAL A 1 397 ? -16.330 -24.004 -13.026 1.00 84.81 397 VAL A N 1
ATOM 3136 C CA . VAL A 1 397 ? -17.568 -24.473 -12.418 1.00 84.81 397 VAL A CA 1
ATOM 3137 C C . VAL A 1 397 ? -18.776 -23.953 -13.198 1.00 84.81 397 VAL A C 1
ATOM 3139 O O . VAL A 1 397 ? -18.943 -22.749 -13.392 1.00 84.81 397 VAL A O 1
ATOM 3142 N N . VAL A 1 398 ? -19.679 -24.848 -13.579 1.00 90.38 398 VAL A N 1
ATOM 3143 C CA . VAL A 1 398 ? -21.051 -24.481 -13.950 1.00 90.38 398 VAL A CA 1
ATOM 3144 C C . VAL A 1 398 ? -21.958 -24.809 -12.774 1.00 90.38 398 VAL A C 1
ATOM 3146 O O . VAL A 1 398 ? -21.893 -25.907 -1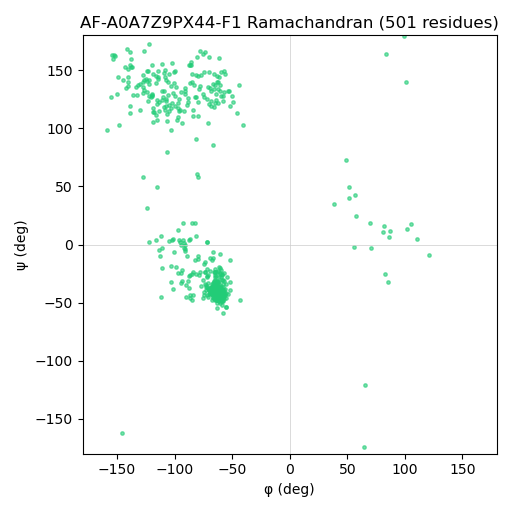2.230 1.00 90.38 398 VAL A O 1
ATOM 3149 N N . LEU A 1 399 ? -22.788 -23.851 -12.375 1.00 91.94 399 LEU A N 1
ATOM 3150 C CA . LEU A 1 399 ? -23.800 -23.995 -11.338 1.00 91.94 399 LEU A CA 1
ATOM 3151 C C . LEU A 1 399 ? -25.183 -23.936 -11.983 1.00 91.94 399 LEU A C 1
ATOM 3153 O O . LEU A 1 399 ? -25.511 -22.953 -12.643 1.00 91.94 399 LEU A O 1
ATOM 3157 N N . VAL A 1 400 ? -26.003 -24.957 -11.764 1.00 93.56 400 VAL A N 1
ATOM 3158 C CA . VAL A 1 400 ? -27.389 -24.999 -12.234 1.00 93.56 400 VAL A CA 1
ATOM 3159 C C . VAL A 1 400 ? -28.298 -25.098 -11.017 1.00 93.56 400 VAL A C 1
ATOM 3161 O O . VAL A 1 400 ? -28.344 -26.136 -10.362 1.00 93.56 400 VAL A O 1
ATOM 3164 N N . GLU A 1 401 ? -28.955 -23.992 -10.685 1.00 92.06 401 GLU A N 1
ATOM 3165 C CA . GLU A 1 401 ? -29.719 -23.808 -9.445 1.00 92.06 401 GLU A CA 1
ATOM 3166 C C . GLU A 1 401 ? -30.782 -22.733 -9.686 1.00 92.06 401 GLU A C 1
ATOM 3168 O O . GLU A 1 401 ? -30.455 -21.637 -10.142 1.00 92.06 401 GLU A O 1
ATOM 3173 N N . ASP A 1 402 ? -32.048 -23.022 -9.404 1.00 92.50 402 ASP A N 1
ATOM 3174 C CA . ASP A 1 402 ? -33.152 -22.090 -9.645 1.00 92.50 402 ASP A CA 1
ATOM 3175 C C . ASP A 1 402 ? -33.351 -21.092 -8.494 1.00 92.50 402 ASP A C 1
ATOM 3177 O O . ASP A 1 402 ? -33.802 -19.962 -8.722 1.00 92.50 402 ASP A O 1
ATOM 3181 N N . ASP A 1 403 ? -32.942 -21.443 -7.271 1.00 90.06 403 ASP A N 1
ATOM 3182 C CA . ASP A 1 403 ? -32.917 -20.505 -6.152 1.00 90.06 403 ASP A CA 1
ATOM 3183 C C . ASP A 1 403 ? -31.799 -19.466 -6.335 1.00 90.06 403 ASP A C 1
ATOM 3185 O O . ASP A 1 403 ? -30.612 -19.706 -6.092 1.00 90.06 403 ASP A O 1
ATOM 3189 N N . SER A 1 404 ? -32.198 -18.248 -6.707 1.00 87.94 404 SER A N 1
ATOM 3190 C CA . SER A 1 404 ? -31.271 -17.136 -6.941 1.00 87.94 404 SER A CA 1
ATOM 3191 C C . SER A 1 404 ? -30.424 -16.777 -5.713 1.00 87.94 404 SER A C 1
ATOM 3193 O O . SER A 1 404 ? -29.287 -16.342 -5.875 1.00 87.94 404 SER A O 1
ATOM 3195 N N . ARG A 1 405 ? -30.934 -16.962 -4.485 1.00 87.06 405 ARG A N 1
ATOM 3196 C CA . ARG A 1 405 ? -30.191 -16.632 -3.255 1.00 87.06 405 ARG A CA 1
ATOM 3197 C C . ARG A 1 405 ? -29.100 -17.656 -2.984 1.00 87.06 405 ARG A C 1
ATOM 3199 O O . ARG A 1 405 ? -27.981 -17.285 -2.630 1.00 87.06 405 ARG A O 1
ATOM 3206 N N . LEU A 1 406 ? -29.420 -18.940 -3.142 1.00 84.94 406 LEU A N 1
ATOM 3207 C CA . LEU A 1 406 ? -28.439 -20.011 -2.986 1.00 84.94 406 LEU A CA 1
ATOM 3208 C C . LEU A 1 406 ? -27.389 -19.950 -4.101 1.00 84.94 406 LEU A C 1
ATOM 3210 O O . LEU A 1 406 ? -26.193 -20.067 -3.824 1.00 84.94 406 LEU A O 1
ATOM 3214 N N . ALA A 1 407 ? -27.820 -19.678 -5.334 1.00 88.88 407 ALA A N 1
ATOM 3215 C CA . ALA A 1 407 ? -26.930 -19.492 -6.470 1.00 88.88 407 ALA A CA 1
ATOM 3216 C C . ALA A 1 407 ? -25.940 -18.338 -6.257 1.00 88.88 407 ALA A C 1
ATOM 3218 O O . ALA A 1 407 ? -24.739 -18.498 -6.496 1.00 88.88 407 ALA A O 1
ATOM 3219 N N . GLU A 1 408 ? -26.417 -17.193 -5.756 1.00 85.75 408 GLU A N 1
ATOM 3220 C CA . GLU A 1 408 ? -25.574 -16.042 -5.426 1.00 85.75 408 GLU A CA 1
ATOM 3221 C C . GLU A 1 408 ? -24.548 -16.392 -4.337 1.00 85.75 408 GLU A C 1
ATOM 3223 O O . GLU A 1 408 ? -23.362 -16.074 -4.471 1.00 85.75 408 GLU A O 1
ATOM 3228 N N . LEU A 1 409 ? -24.971 -17.112 -3.293 1.00 82.62 409 LEU A N 1
ATOM 3229 C CA . LEU A 1 409 ? -24.100 -17.542 -2.200 1.00 82.62 409 LEU A CA 1
ATOM 3230 C C . LEU A 1 409 ? -22.991 -18.496 -2.676 1.00 82.62 409 LEU A C 1
ATOM 3232 O O . LEU A 1 409 ? -21.816 -18.247 -2.400 1.00 82.62 409 LEU A O 1
ATOM 3236 N N . ILE A 1 410 ? -23.342 -19.553 -3.417 1.00 83.81 410 ILE A N 1
ATOM 3237 C CA . ILE A 1 410 ? -22.376 -20.524 -3.961 1.00 83.81 410 ILE A CA 1
ATOM 3238 C C . ILE A 1 410 ? -21.408 -19.824 -4.921 1.00 83.81 410 ILE A C 1
ATOM 3240 O O . ILE A 1 410 ? -20.194 -19.993 -4.809 1.00 83.81 410 ILE A O 1
ATOM 3244 N N . THR A 1 411 ? -21.928 -18.982 -5.819 1.00 85.12 411 THR A N 1
ATOM 3245 C CA . THR A 1 411 ? -21.119 -18.214 -6.776 1.00 85.12 411 THR A CA 1
ATOM 3246 C C . THR A 1 411 ? -20.107 -17.327 -6.059 1.00 85.12 411 THR A C 1
ATOM 3248 O O . THR A 1 411 ? -18.934 -17.295 -6.432 1.00 85.12 411 THR A O 1
ATOM 3251 N N . LYS A 1 412 ? -20.533 -16.615 -5.010 1.00 79.56 412 LYS A N 1
ATOM 3252 C CA . LYS A 1 412 ? -19.654 -15.738 -4.232 1.00 79.56 412 LYS A CA 1
ATOM 3253 C C . LYS A 1 412 ? -18.546 -16.525 -3.537 1.00 79.56 412 LYS A C 1
ATOM 3255 O O . LYS A 1 412 ? -17.388 -16.123 -3.604 1.00 79.56 412 LYS A O 1
ATOM 3260 N N . LEU A 1 413 ? -18.883 -17.650 -2.911 1.00 76.12 413 LEU A N 1
ATOM 3261 C CA . LEU A 1 413 ? -17.915 -18.484 -2.200 1.00 76.12 413 LEU A CA 1
ATOM 3262 C C . LEU A 1 413 ? -16.904 -19.151 -3.138 1.00 76.12 413 LEU A C 1
ATOM 3264 O O . LEU A 1 413 ? -15.709 -19.129 -2.860 1.00 76.12 413 LEU A O 1
ATOM 3268 N N . ALA A 1 414 ? -17.349 -19.679 -4.275 1.00 77.56 414 ALA A N 1
ATOM 3269 C CA . ALA A 1 414 ? -16.455 -20.253 -5.276 1.00 77.56 414 ALA A CA 1
ATOM 3270 C C . ALA A 1 414 ? -15.514 -19.193 -5.880 1.00 77.56 414 ALA A C 1
ATOM 3272 O O . ALA A 1 414 ? -14.309 -19.426 -5.984 1.00 77.56 414 ALA A O 1
ATOM 3273 N N . LYS A 1 415 ? -16.023 -17.984 -6.167 1.00 74.19 415 LYS A N 1
ATOM 3274 C CA . LYS A 1 415 ? -15.190 -16.846 -6.598 1.00 74.19 415 LYS A CA 1
ATOM 3275 C C . LYS A 1 415 ? -14.157 -16.443 -5.544 1.00 74.19 415 LYS A C 1
ATOM 3277 O O . LYS A 1 415 ? -13.031 -16.108 -5.900 1.00 74.19 415 LYS A O 1
ATOM 3282 N N . MET A 1 416 ? -14.493 -16.519 -4.252 1.00 68.81 416 MET A N 1
ATOM 3283 C CA . MET A 1 416 ? -13.536 -16.278 -3.159 1.00 68.81 416 MET A CA 1
ATOM 3284 C C . MET A 1 416 ? -12.376 -17.285 -3.133 1.00 68.81 416 MET A C 1
ATOM 3286 O O . MET A 1 416 ? -11.312 -16.956 -2.617 1.00 68.81 416 MET A O 1
ATOM 3290 N N . GLN A 1 417 ? -12.566 -18.481 -3.696 1.00 69.44 417 GLN A N 1
ATOM 3291 C CA . GLN A 1 417 ? -11.535 -19.519 -3.835 1.00 69.44 417 GLN A CA 1
ATOM 3292 C C . GLN A 1 417 ? -10.788 -19.447 -5.175 1.00 69.44 417 GLN A C 1
ATOM 3294 O O . GLN A 1 417 ? -9.946 -20.290 -5.467 1.00 69.44 417 GLN A O 1
ATOM 3299 N N . GLY A 1 418 ? -11.090 -18.440 -5.997 1.00 64.62 418 GLY A N 1
ATOM 3300 C CA . GLY A 1 418 ? -10.494 -18.242 -7.315 1.00 64.62 418 GLY A CA 1
ATOM 3301 C C . GLY A 1 418 ? -11.087 -19.076 -8.443 1.00 64.62 418 GLY A C 1
ATOM 3302 O O . GLY A 1 418 ? -10.541 -19.072 -9.546 1.00 64.62 418 GLY A O 1
ATOM 3303 N N . LEU A 1 419 ? -12.219 -19.742 -8.200 1.00 74.38 419 LEU A N 1
ATOM 3304 C CA . LEU A 1 419 ? -12.944 -20.489 -9.222 1.00 74.38 419 LEU A CA 1
ATOM 3305 C C . LEU A 1 419 ? -13.854 -19.560 -10.030 1.00 74.38 419 LEU A C 1
ATOM 3307 O O . LEU A 1 419 ? -14.572 -18.719 -9.482 1.00 74.38 419 LEU A O 1
ATOM 3311 N N . THR A 1 420 ? -13.869 -19.756 -11.346 1.00 75.00 420 THR A N 1
ATOM 3312 C CA . THR A 1 420 ? -14.867 -19.131 -12.220 1.00 75.00 420 THR A CA 1
ATOM 3313 C C . THR A 1 420 ? -16.168 -19.925 -12.183 1.00 75.00 420 THR A C 1
ATOM 3315 O O . THR A 1 420 ? -16.164 -21.136 -12.397 1.00 75.00 420 THR A O 1
ATOM 3318 N N . VAL A 1 421 ? -17.286 -19.247 -11.900 1.00 85.25 421 VAL A N 1
ATOM 3319 C CA . VAL A 1 421 ? -18.618 -19.868 -11.866 1.00 85.25 421 VAL A CA 1
ATOM 3320 C C . VAL A 1 421 ? -19.528 -19.223 -12.891 1.00 85.25 421 VAL A C 1
ATOM 3322 O O . VAL A 1 421 ? -19.705 -18.000 -12.872 1.00 85.25 421 VAL A O 1
ATOM 3325 N N . LYS A 1 422 ? -20.158 -20.049 -13.725 1.00 88.56 422 LYS A N 1
ATOM 3326 C CA . LYS A 1 422 ? -21.289 -19.640 -14.555 1.00 88.56 422 LYS A CA 1
ATOM 3327 C C . LYS A 1 422 ? -22.573 -20.246 -14.024 1.00 88.56 422 LYS A C 1
ATOM 3329 O O . LYS A 1 422 ? -22.668 -21.458 -13.863 1.00 88.56 422 LYS A O 1
ATOM 3334 N N . HIS A 1 423 ? -23.537 -19.385 -13.731 1.00 91.75 423 HIS A N 1
ATOM 3335 C CA . HIS A 1 423 ? -24.824 -19.779 -13.179 1.00 91.75 423 HIS A CA 1
ATOM 3336 C C . HIS A 1 423 ? -25.890 -19.852 -14.274 1.00 91.75 423 HIS A C 1
ATOM 3338 O O . HIS A 1 423 ? -25.987 -18.946 -15.102 1.00 91.75 423 HIS A O 1
ATOM 3344 N N . TYR A 1 424 ? -26.689 -20.917 -14.237 1.00 93.69 424 TYR A N 1
ATOM 3345 C CA . TYR A 1 424 ? -27.914 -21.074 -15.009 1.00 93.69 424 TYR A CA 1
ATOM 3346 C C . TYR A 1 424 ? -29.095 -21.353 -14.068 1.00 93.69 424 TYR A C 1
ATOM 3348 O O . TYR A 1 424 ? -29.000 -22.252 -13.231 1.00 93.69 424 TYR A O 1
ATOM 3356 N N . PRO A 1 425 ? -30.223 -20.639 -14.211 1.00 90.50 425 PRO A N 1
ATOM 3357 C CA . PRO A 1 425 ? -31.420 -20.876 -13.409 1.00 90.50 425 PRO A CA 1
ATOM 3358 C C . PRO A 1 425 ? -32.185 -22.142 -13.823 1.00 90.50 425 PRO A C 1
ATOM 3360 O O . PRO A 1 425 ? -33.036 -22.617 -13.079 1.00 90.50 425 PRO A O 1
ATOM 3363 N N . THR A 1 426 ? -31.927 -22.683 -15.018 1.00 92.31 426 THR A N 1
ATOM 3364 C CA . THR A 1 426 ? -32.639 -23.850 -15.555 1.00 92.31 426 THR A CA 1
ATOM 3365 C C . THR A 1 426 ? -31.688 -24.826 -16.241 1.00 92.31 426 THR A C 1
ATOM 3367 O O . THR A 1 426 ? -30.639 -24.446 -16.772 1.00 92.31 426 THR A O 1
ATOM 3370 N N . GLY A 1 427 ? -32.073 -26.105 -16.266 1.00 90.56 427 GLY A N 1
ATOM 3371 C CA . GLY A 1 427 ? -31.304 -27.143 -16.955 1.00 90.56 427 GLY A CA 1
ATOM 3372 C C . GLY A 1 427 ? -31.242 -26.934 -18.473 1.00 90.56 427 GLY A C 1
ATOM 3373 O O . GLY A 1 427 ? -30.196 -27.158 -19.075 1.00 90.56 427 GLY A O 1
ATOM 3374 N N . GLU A 1 428 ? -32.313 -26.428 -19.095 1.00 90.25 428 GLU A N 1
ATOM 3375 C CA . GLU A 1 428 ? -32.355 -26.161 -20.541 1.00 90.25 428 GLU A CA 1
ATOM 3376 C C . GLU A 1 428 ? -31.340 -25.096 -20.976 1.00 90.25 428 GLU A C 1
ATOM 3378 O O . GLU A 1 428 ? -30.705 -25.220 -22.028 1.00 90.25 428 GLU A O 1
ATOM 3383 N N . GLU A 1 429 ? -31.173 -24.042 -20.174 1.00 89.50 429 GLU A N 1
ATOM 3384 C CA . GLU A 1 429 ? -30.167 -23.011 -20.429 1.00 89.50 429 GLU A CA 1
ATOM 3385 C C . GLU A 1 429 ? -28.751 -23.561 -20.259 1.00 89.50 429 GLU A C 1
ATOM 3387 O O . GLU A 1 429 ? -27.892 -23.312 -21.109 1.00 89.50 429 GLU A O 1
ATOM 3392 N N . ALA A 1 430 ? -28.532 -24.371 -19.219 1.00 89.38 430 ALA A N 1
ATOM 3393 C CA . ALA A 1 430 ? -27.248 -25.012 -18.977 1.00 89.38 430 ALA A CA 1
ATOM 3394 C C . ALA A 1 430 ? -26.850 -25.941 -20.133 1.00 89.38 430 ALA A C 1
ATOM 3396 O O . ALA A 1 430 ? -25.715 -25.879 -20.609 1.00 89.38 430 ALA A O 1
ATOM 3397 N N . LEU A 1 431 ? -27.782 -26.755 -20.643 1.00 88.00 431 LEU A N 1
ATOM 3398 C CA . LEU A 1 431 ? -27.515 -27.721 -21.713 1.00 88.00 431 LEU A CA 1
ATOM 3399 C C . LEU A 1 431 ? -26.950 -27.080 -22.981 1.00 88.00 431 LEU A C 1
ATOM 3401 O O . LEU A 1 431 ? -26.022 -27.634 -23.566 1.00 88.00 431 LEU A O 1
ATOM 3405 N N . LYS A 1 432 ? -27.435 -25.891 -23.365 1.00 84.56 432 LYS A N 1
ATOM 3406 C CA . LYS A 1 432 ? -26.916 -25.154 -24.533 1.00 84.56 432 LYS A CA 1
ATOM 3407 C C . LYS A 1 432 ? -25.418 -24.863 -24.409 1.00 84.56 432 LYS A C 1
ATOM 3409 O O . LYS A 1 432 ? -24.703 -24.918 -25.404 1.00 84.56 432 LYS A O 1
ATOM 3414 N N . SER A 1 433 ? -24.952 -24.569 -23.194 1.00 80.25 433 SER A N 1
ATOM 3415 C CA . SER A 1 433 ? -23.546 -24.272 -22.906 1.00 80.25 433 SER A CA 1
ATOM 3416 C C . SER A 1 433 ? -22.711 -25.531 -22.704 1.00 80.25 433 SER A C 1
ATOM 3418 O O . SER A 1 433 ? -21.608 -25.623 -23.243 1.00 80.25 433 SER A O 1
ATOM 3420 N N . LEU A 1 434 ? -23.240 -26.514 -21.966 1.00 79.75 434 LEU A N 1
ATOM 3421 C CA . LEU A 1 434 ? -22.543 -27.760 -21.631 1.00 79.75 434 LEU A CA 1
ATOM 3422 C C . LEU A 1 434 ? -22.184 -28.580 -22.878 1.00 79.75 434 LEU A C 1
ATOM 3424 O O . LEU A 1 434 ? -21.148 -29.242 -22.895 1.00 79.75 434 LEU A O 1
ATOM 3428 N N . THR A 1 435 ? -22.994 -28.508 -23.941 1.00 70.81 435 THR A N 1
ATOM 3429 C CA . THR A 1 435 ? -22.690 -29.171 -25.220 1.00 70.81 435 THR A CA 1
ATOM 3430 C C . THR A 1 435 ? -21.550 -28.514 -25.995 1.00 70.81 435 THR A C 1
ATOM 3432 O O . THR A 1 435 ? -20.880 -29.184 -26.776 1.00 70.81 435 THR A O 1
ATOM 3435 N N . THR A 1 436 ? -21.334 -27.209 -25.810 1.00 70.69 436 THR A N 1
ATOM 3436 C CA . THR A 1 436 ? -20.313 -26.439 -26.540 1.00 70.69 436 THR A CA 1
ATOM 3437 C C . THR A 1 436 ? -18.993 -26.321 -25.786 1.00 70.69 436 THR A C 1
ATOM 3439 O O . THR A 1 436 ? -17.941 -26.282 -26.417 1.00 70.69 436 THR A O 1
ATOM 3442 N N . SER A 1 437 ? -19.037 -26.265 -24.453 1.00 72.25 437 SER A N 1
ATOM 3443 C CA . SER A 1 437 ? -17.859 -26.158 -23.592 1.00 72.25 437 SER A CA 1
ATOM 3444 C C . SER A 1 437 ? -18.125 -26.881 -22.264 1.00 72.25 437 SER A C 1
ATOM 3446 O O . SER A 1 437 ? -18.875 -26.366 -21.431 1.00 72.25 437 SER A O 1
ATOM 3448 N N . PRO A 1 438 ? -17.583 -28.098 -22.063 1.00 69.12 438 PRO A N 1
ATOM 3449 C CA . PRO A 1 438 ? -17.775 -28.836 -20.820 1.00 69.12 438 PRO A CA 1
ATOM 3450 C C . PRO A 1 438 ? -16.899 -28.248 -19.693 1.00 69.12 438 PRO A C 1
ATOM 3452 O O . PRO A 1 438 ? -15.689 -28.090 -19.882 1.00 69.12 438 PRO A O 1
ATOM 3455 N N . PRO A 1 439 ? -17.467 -27.957 -18.508 1.00 81.75 439 PRO A N 1
ATOM 3456 C CA . PRO A 1 439 ? -16.726 -27.382 -17.389 1.00 81.75 439 PRO A CA 1
ATOM 3457 C C . PRO A 1 439 ? -15.893 -28.437 -16.660 1.00 81.75 439 PRO A C 1
ATOM 3459 O O . PRO A 1 439 ? -16.112 -29.644 -16.808 1.00 81.75 439 PRO A O 1
ATOM 3462 N N . LYS A 1 440 ? -14.966 -28.002 -15.800 1.00 81.44 440 LYS A N 1
ATOM 3463 C CA . LYS A 1 440 ? -14.235 -28.936 -14.919 1.00 81.44 440 LYS A CA 1
ATOM 3464 C C . LYS A 1 440 ? -15.147 -29.511 -13.833 1.00 81.44 440 LYS A C 1
ATOM 3466 O O . LYS A 1 440 ? -15.039 -30.694 -13.508 1.00 81.44 440 LYS A O 1
ATOM 3471 N N . VAL A 1 441 ? -16.044 -28.688 -13.290 1.00 85.62 441 VAL A N 1
ATOM 3472 C CA . VAL A 1 441 ? -17.023 -29.061 -12.265 1.00 85.62 441 VAL A CA 1
ATOM 3473 C C . VAL A 1 441 ? -18.418 -28.595 -12.684 1.00 85.62 441 VAL A C 1
ATOM 3475 O O . VAL A 1 441 ? -18.596 -27.483 -13.167 1.00 85.62 441 VAL A O 1
ATOM 3478 N N . LEU A 1 442 ? -19.421 -29.440 -12.480 1.00 89.00 442 LEU A N 1
ATOM 3479 C CA . LEU A 1 442 ? -20.833 -29.108 -12.621 1.00 89.00 442 LEU A CA 1
ATOM 3480 C C . LEU A 1 442 ? -21.515 -29.310 -11.267 1.00 89.00 442 LEU A C 1
ATOM 3482 O O . LEU A 1 442 ? -21.603 -30.440 -10.792 1.00 89.00 442 LEU A O 1
ATOM 3486 N N . ILE A 1 443 ? -21.994 -28.231 -10.657 1.00 89.69 443 ILE A N 1
ATOM 3487 C CA . ILE A 1 443 ? -22.859 -28.263 -9.475 1.00 89.69 443 ILE A CA 1
ATOM 3488 C C . ILE A 1 443 ? -24.295 -28.151 -9.967 1.00 89.69 443 ILE A C 1
ATOM 3490 O O . ILE A 1 443 ? -24.628 -27.225 -10.705 1.00 89.69 443 ILE A O 1
ATOM 3494 N N . LEU A 1 444 ? -25.136 -29.097 -9.579 1.00 90.25 444 LEU A N 1
ATOM 3495 C CA . LEU A 1 444 ? -26.434 -29.286 -10.202 1.00 90.25 444 LEU A CA 1
ATOM 3496 C C . LEU A 1 444 ? -27.498 -29.575 -9.153 1.00 90.25 444 LEU A C 1
ATOM 3498 O O . LEU A 1 444 ? -27.402 -30.588 -8.457 1.00 90.25 444 LEU A O 1
ATOM 3502 N N . ASP A 1 445 ? -28.516 -28.720 -9.067 1.00 90.12 445 ASP A N 1
ATOM 3503 C CA . ASP A 1 445 ? -29.718 -29.057 -8.311 1.00 90.12 445 ASP A CA 1
ATOM 3504 C C . ASP A 1 445 ? -30.426 -30.249 -8.969 1.00 90.12 445 ASP A C 1
ATOM 3506 O O . ASP A 1 445 ? -30.541 -30.364 -10.194 1.00 90.12 445 ASP A O 1
ATOM 3510 N N . TYR A 1 446 ? -30.884 -31.173 -8.137 1.00 86.38 446 TYR A N 1
ATOM 3511 C CA . TYR A 1 446 ? -31.729 -32.276 -8.543 1.00 86.38 446 TYR A CA 1
ATOM 3512 C C . TYR A 1 446 ? -33.102 -31.801 -9.034 1.00 86.38 446 TYR A C 1
ATOM 3514 O O . TYR A 1 446 ? -33.613 -32.338 -10.023 1.00 86.38 446 TYR A O 1
ATOM 3522 N N . HIS A 1 447 ? -33.689 -30.802 -8.373 1.00 86.88 447 HIS A N 1
ATOM 3523 C CA . HIS A 1 447 ? -35.003 -30.262 -8.700 1.00 86.88 447 HIS A CA 1
ATOM 3524 C C . HIS A 1 447 ? -34.856 -28.936 -9.440 1.00 86.88 447 HIS A C 1
ATOM 3526 O O . HIS A 1 447 ? -34.697 -27.898 -8.816 1.00 86.88 447 HIS A O 1
ATOM 3532 N N . LEU A 1 448 ? -34.948 -28.968 -10.772 1.00 88.12 448 LEU A N 1
ATOM 3533 C CA . LEU A 1 448 ? -34.943 -27.757 -11.589 1.00 88.12 448 LEU A CA 1
ATOM 3534 C C . LEU A 1 448 ? -36.323 -27.522 -12.223 1.00 88.12 448 LEU A C 1
ATOM 3536 O O . LEU A 1 448 ? -37.094 -28.463 -12.449 1.00 88.12 448 LEU A O 1
ATOM 3540 N N . PRO A 1 449 ? -36.658 -26.270 -12.566 1.00 87.19 449 PRO A N 1
ATOM 3541 C CA . PRO A 1 449 ? -37.823 -25.970 -13.379 1.00 87.19 449 PRO A CA 1
ATOM 3542 C C . PRO A 1 449 ? -37.724 -26.655 -14.747 1.00 87.19 449 PRO A C 1
ATOM 3544 O O . PRO A 1 449 ? -36.734 -26.510 -15.462 1.00 87.19 449 PRO A O 1
ATOM 3547 N N . GLY A 1 450 ? -38.771 -27.393 -15.121 1.00 87.94 450 GLY A N 1
ATOM 3548 C CA . GLY A 1 450 ? -38.911 -28.018 -16.442 1.00 87.94 450 GLY A CA 1
ATOM 3549 C C . GLY A 1 450 ? -38.199 -29.363 -16.622 1.00 87.94 450 GLY A C 1
ATOM 3550 O O . GLY A 1 450 ? -38.666 -30.167 -17.424 1.00 87.94 450 GLY A O 1
ATOM 3551 N N . MET A 1 451 ? -37.138 -29.650 -15.862 1.00 88.81 451 MET A N 1
ATOM 3552 C CA . MET A 1 451 ? -36.415 -30.925 -15.929 1.00 88.81 451 MET A CA 1
ATOM 3553 C C . MET A 1 451 ? -35.693 -31.259 -14.622 1.00 88.81 451 MET A C 1
ATOM 3555 O O . MET A 1 451 ? -35.458 -30.399 -13.787 1.00 88.81 451 MET A O 1
ATOM 3559 N N . SER A 1 452 ? -35.302 -32.511 -14.438 1.00 86.69 452 SER A N 1
ATOM 3560 C CA . SER A 1 452 ? -34.482 -32.949 -13.308 1.00 86.69 452 SER A CA 1
ATOM 3561 C C . SER A 1 452 ? -32.985 -32.799 -13.589 1.00 86.69 452 SER A C 1
ATOM 3563 O O . SER A 1 452 ? -32.529 -32.905 -14.730 1.00 86.69 452 SER A O 1
ATOM 3565 N N . GLY A 1 453 ? -32.182 -32.656 -12.533 1.00 84.44 453 GLY A N 1
ATOM 3566 C CA . GLY A 1 453 ? -30.721 -32.692 -12.652 1.00 84.44 453 GLY A CA 1
ATOM 3567 C C . GLY A 1 453 ? -30.209 -34.000 -13.279 1.00 84.44 453 GLY A C 1
ATOM 3568 O O . GLY A 1 453 ? -29.234 -34.008 -14.025 1.00 84.44 453 GLY A O 1
ATOM 3569 N N . LEU A 1 454 ? -30.905 -35.125 -13.080 1.00 82.44 454 LEU A N 1
ATOM 3570 C CA . LEU A 1 454 ? -30.552 -36.387 -13.746 1.00 82.44 454 LEU A CA 1
ATOM 3571 C C . LEU A 1 454 ? -30.682 -36.305 -15.270 1.00 82.44 454 LEU A C 1
ATOM 3573 O O . LEU A 1 454 ? -29.834 -36.843 -15.981 1.00 82.44 454 LEU A O 1
ATOM 3577 N N . GLU A 1 455 ? -31.711 -35.626 -15.775 1.00 85.38 455 GLU A N 1
ATOM 3578 C CA . GLU A 1 455 ? -31.890 -35.426 -17.215 1.00 85.38 455 GLU A CA 1
ATOM 3579 C C . GLU A 1 455 ? -30.776 -34.553 -17.793 1.00 85.38 455 GLU A C 1
ATOM 3581 O O . GLU A 1 455 ? -30.287 -34.844 -18.882 1.00 85.38 455 GLU A O 1
ATOM 3586 N N . VAL A 1 456 ? -30.291 -33.550 -17.054 1.00 86.75 456 VAL A N 1
ATOM 3587 C CA . VAL A 1 456 ? -29.126 -32.751 -17.470 1.00 86.75 456 VAL A CA 1
ATOM 3588 C C . VAL A 1 456 ? -27.870 -33.625 -17.565 1.00 86.75 456 VAL A C 1
ATOM 3590 O O . VAL A 1 456 ? -27.166 -33.571 -18.571 1.00 86.75 456 VAL A O 1
ATOM 3593 N N . ILE A 1 457 ? -27.621 -34.494 -16.576 1.00 83.88 457 ILE A N 1
ATOM 3594 C CA . ILE A 1 457 ? -26.458 -35.401 -16.568 1.00 83.88 457 ILE A CA 1
ATOM 3595 C C . ILE A 1 457 ? -26.472 -36.358 -17.769 1.00 83.88 457 ILE A C 1
ATOM 3597 O O . ILE A 1 457 ? -25.425 -36.623 -18.354 1.00 83.88 457 ILE A O 1
ATOM 3601 N N . GLN A 1 458 ? -27.642 -36.858 -18.178 1.00 81.88 458 GLN A N 1
ATOM 3602 C CA . GLN A 1 458 ? -27.757 -37.786 -19.314 1.00 81.88 458 GLN A CA 1
ATOM 3603 C C . GLN A 1 458 ? -27.306 -37.188 -20.656 1.00 81.88 458 GLN A C 1
ATOM 3605 O O . GLN A 1 458 ? -26.938 -37.938 -21.559 1.00 81.88 458 GLN A O 1
ATOM 3610 N N . HIS A 1 459 ? -27.316 -35.861 -20.785 1.00 81.06 459 HIS A N 1
ATOM 3611 C CA . HIS A 1 459 ? -26.887 -35.152 -21.991 1.00 81.06 459 HIS A CA 1
ATOM 3612 C C . HIS A 1 459 ? -25.399 -34.779 -21.974 1.00 81.06 459 HIS A C 1
ATOM 3614 O O . HIS A 1 459 ? -24.883 -34.254 -22.962 1.00 81.06 459 HIS A O 1
ATOM 3620 N N . ILE A 1 460 ? -24.695 -35.056 -20.875 1.00 75.31 460 ILE A N 1
ATOM 3621 C CA . ILE A 1 460 ? -23.259 -34.823 -20.761 1.00 75.31 460 ILE A CA 1
ATOM 3622 C C . ILE A 1 460 ? -22.517 -36.005 -21.411 1.00 75.31 460 ILE A C 1
ATOM 3624 O O . ILE A 1 460 ? -22.770 -37.161 -21.053 1.00 75.31 460 ILE A O 1
ATOM 3628 N N . PRO A 1 461 ? -21.589 -35.766 -22.359 1.00 68.31 461 PRO A N 1
ATOM 3629 C CA . PRO A 1 461 ? -20.831 -36.840 -22.993 1.00 68.31 461 PRO A CA 1
ATOM 3630 C C . PRO A 1 461 ? -20.069 -37.682 -21.963 1.00 68.31 461 PRO A C 1
ATOM 3632 O O . PRO A 1 461 ? -19.329 -37.148 -21.140 1.00 68.31 461 PRO A O 1
ATOM 3635 N N . ARG A 1 462 ? -20.180 -39.014 -22.045 1.00 61.38 462 ARG A N 1
ATOM 3636 C CA . ARG A 1 462 ? -19.505 -39.944 -21.113 1.00 61.38 462 ARG A CA 1
ATOM 3637 C C . ARG A 1 462 ? -17.976 -39.836 -21.112 1.00 61.38 462 ARG A C 1
ATOM 3639 O O . ARG A 1 462 ? -17.340 -40.289 -20.169 1.00 61.38 462 ARG A O 1
ATOM 3646 N N . GLU A 1 463 ? -17.401 -39.269 -22.166 1.00 59.34 463 GLU A N 1
ATOM 3647 C CA . GLU A 1 463 ? -15.956 -39.093 -22.346 1.00 59.34 463 GLU A CA 1
ATOM 3648 C C . GLU A 1 463 ? -15.439 -37.749 -21.800 1.00 59.34 463 GLU A C 1
ATOM 3650 O O . GLU A 1 463 ? -14.242 -37.480 -21.875 1.00 59.34 463 GLU A O 1
ATOM 3655 N N . CYS A 1 464 ? -16.305 -36.892 -21.243 1.00 65.56 464 CYS A N 1
ATOM 3656 C CA . CYS A 1 464 ? -15.863 -35.631 -20.650 1.00 65.56 464 CYS A CA 1
ATOM 3657 C C . CYS A 1 464 ? -15.314 -35.831 -19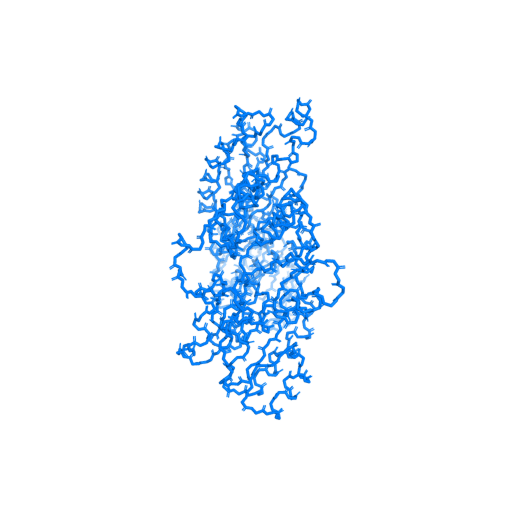.224 1.00 65.56 464 CYS A C 1
ATOM 3659 O O . CYS A 1 464 ? -15.796 -36.657 -18.450 1.00 65.56 464 CYS A O 1
ATOM 3661 N N . HIS A 1 465 ? -14.305 -35.041 -18.853 1.00 72.44 465 HIS A N 1
ATOM 3662 C CA . HIS A 1 465 ? -13.698 -35.062 -17.515 1.00 72.44 465 HIS A CA 1
ATOM 3663 C C . HIS A 1 465 ? -14.438 -34.182 -16.490 1.00 72.44 465 HIS A C 1
ATOM 3665 O O . HIS A 1 465 ? -13.865 -33.817 -15.462 1.00 72.44 465 HIS A O 1
ATOM 3671 N N . THR A 1 466 ? -15.695 -33.820 -16.759 1.00 79.31 466 THR A N 1
ATOM 3672 C CA . THR A 1 466 ? -16.501 -32.979 -15.870 1.00 79.31 466 THR A CA 1
ATOM 3673 C C . THR A 1 466 ? -16.872 -33.740 -14.598 1.00 79.31 466 THR A C 1
ATOM 3675 O O . THR A 1 466 ? -17.551 -34.766 -14.641 1.00 79.31 466 THR A O 1
ATOM 3678 N N . LYS A 1 467 ? -16.471 -33.212 -13.438 1.00 82.12 467 LYS A N 1
ATOM 3679 C CA . LYS A 1 467 ? -16.917 -33.716 -12.133 1.00 82.12 467 LYS A CA 1
ATOM 3680 C C . LYS A 1 467 ? -18.309 -33.178 -11.817 1.00 82.12 467 LYS A C 1
ATOM 3682 O O . LYS A 1 467 ? -18.489 -31.970 -11.740 1.00 82.12 467 LYS A O 1
ATOM 3687 N N . VAL A 1 468 ? -19.277 -34.059 -11.582 1.00 84.88 468 VAL A N 1
ATOM 3688 C CA . VAL A 1 468 ? -20.666 -33.667 -11.278 1.00 84.88 468 VAL A CA 1
ATOM 3689 C C . VAL A 1 468 ? -20.944 -33.785 -9.776 1.00 84.88 468 VAL A C 1
ATOM 3691 O O . VAL A 1 468 ? -20.819 -34.873 -9.209 1.00 84.88 468 VAL A O 1
ATOM 3694 N N . ILE A 1 469 ? -21.347 -32.679 -9.150 1.00 86.31 469 ILE A N 1
ATOM 3695 C CA . ILE A 1 469 ? -21.831 -32.588 -7.770 1.00 86.31 469 ILE A CA 1
ATOM 3696 C C . ILE A 1 469 ? -23.342 -32.365 -7.822 1.00 86.31 469 ILE A C 1
ATOM 3698 O O . ILE A 1 469 ? -23.803 -31.311 -8.256 1.00 86.31 469 ILE A O 1
ATOM 3702 N N . LEU A 1 470 ? -24.112 -33.357 -7.383 1.00 85.25 470 LEU A N 1
ATOM 3703 C CA . LEU A 1 470 ? -25.565 -33.253 -7.312 1.00 85.25 470 LEU A CA 1
ATOM 3704 C C . LEU A 1 470 ? -25.985 -32.732 -5.934 1.00 85.25 470 LEU A C 1
ATOM 3706 O O . LEU A 1 470 ? -25.537 -33.251 -4.908 1.00 85.25 470 LEU A O 1
ATOM 3710 N N . VAL A 1 471 ? -26.870 -31.743 -5.916 1.00 85.38 471 VAL A N 1
ATOM 3711 C CA . VAL A 1 471 ? -27.407 -31.126 -4.706 1.00 85.38 471 VAL A CA 1
ATOM 3712 C C . VAL A 1 471 ? -28.912 -31.407 -4.632 1.00 85.38 471 VAL A C 1
ATOM 3714 O O . VAL A 1 471 ? -29.623 -31.102 -5.576 1.00 85.38 471 VAL A O 1
ATOM 3717 N N . SER A 1 472 ? -29.418 -32.007 -3.548 1.00 80.19 472 SER A N 1
ATOM 3718 C CA . SER A 1 472 ? -30.848 -32.374 -3.425 1.00 80.19 472 SER A CA 1
ATOM 3719 C C . SER A 1 472 ? -31.410 -32.123 -2.026 1.00 80.19 472 SER A C 1
ATOM 3721 O O . SER A 1 472 ? -30.677 -32.209 -1.047 1.00 80.19 472 SER A O 1
ATOM 3723 N N . GLY A 1 473 ? -32.712 -31.844 -1.914 1.00 69.81 473 GLY A N 1
ATOM 3724 C CA . GLY A 1 473 ? -33.432 -31.671 -0.644 1.00 69.81 473 GLY A CA 1
ATOM 3725 C C . GLY A 1 473 ? -34.098 -32.924 -0.055 1.00 69.81 473 GLY A C 1
ATOM 3726 O O . GLY A 1 473 ? -34.733 -32.800 0.991 1.00 69.81 473 GLY A O 1
ATOM 3727 N N . ALA A 1 474 ? -33.990 -34.102 -0.687 1.00 61.81 474 ALA A N 1
ATOM 3728 C CA . ALA A 1 474 ? -34.743 -35.309 -0.306 1.00 61.81 474 ALA A CA 1
ATOM 3729 C C . ALA A 1 474 ? -33.874 -36.546 0.046 1.00 61.81 474 ALA A C 1
ATOM 3731 O O . ALA A 1 474 ? -32.646 -36.525 -0.029 1.00 61.81 474 ALA A O 1
ATOM 3732 N N . GLU A 1 475 ? -34.528 -37.611 0.547 1.00 57.59 475 GLU A N 1
ATOM 3733 C CA . GLU A 1 475 ? -33.924 -38.719 1.310 1.00 57.59 475 GLU A CA 1
ATOM 3734 C C . GLU A 1 475 ? -32.727 -39.436 0.625 1.00 57.59 475 GLU A C 1
ATOM 3736 O O . GLU A 1 475 ? -32.829 -39.924 -0.507 1.00 57.59 475 GLU A O 1
ATOM 3741 N N . PRO A 1 476 ? -31.614 -39.652 1.358 1.00 56.78 476 PRO A N 1
ATOM 3742 C CA . PRO A 1 476 ? -30.294 -39.977 0.804 1.00 56.78 476 PRO A CA 1
ATOM 3743 C C . PRO A 1 476 ? -30.111 -41.383 0.206 1.00 56.78 476 PRO A C 1
ATOM 3745 O O . PRO A 1 476 ? -29.004 -41.710 -0.202 1.00 56.78 476 PRO A O 1
ATOM 3748 N N . VAL A 1 477 ? -31.119 -42.261 0.143 1.00 54.16 477 VAL A N 1
ATOM 3749 C CA . VAL A 1 477 ? -30.891 -43.668 -0.271 1.00 54.16 477 VAL A CA 1
ATOM 3750 C C . VAL A 1 477 ? -31.299 -43.950 -1.720 1.00 54.16 477 VAL A C 1
ATOM 3752 O O . VAL A 1 477 ? -30.610 -44.693 -2.424 1.00 54.16 477 VAL A O 1
ATOM 3755 N N . ARG A 1 478 ? -32.404 -43.370 -2.205 1.00 59.16 478 ARG A N 1
ATOM 3756 C CA . ARG A 1 478 ? -32.919 -43.670 -3.555 1.00 59.16 478 ARG A CA 1
ATOM 3757 C C . ARG A 1 478 ? -32.270 -42.797 -4.627 1.00 59.16 478 ARG A C 1
ATOM 3759 O O . ARG A 1 478 ? -31.863 -43.316 -5.666 1.00 59.16 478 ARG A O 1
ATOM 3766 N N . GLU A 1 479 ? -32.122 -41.507 -4.342 1.00 60.28 479 GLU A N 1
ATOM 3767 C CA . GLU A 1 479 ? -31.516 -40.527 -5.251 1.00 60.28 479 GLU A CA 1
ATOM 3768 C C . GLU A 1 479 ? -30.008 -40.732 -5.384 1.00 60.28 479 GLU A C 1
ATOM 3770 O O . GLU A 1 479 ? -29.474 -40.696 -6.487 1.00 60.28 479 GLU A O 1
ATOM 3775 N N . LEU A 1 480 ? -29.332 -41.085 -4.290 1.00 58.97 480 LEU A N 1
ATOM 3776 C CA . LEU A 1 480 ? -27.887 -41.324 -4.259 1.00 58.97 480 LEU A CA 1
ATOM 3777 C C . LEU A 1 480 ? -27.498 -42.548 -5.109 1.00 58.97 480 LEU A C 1
ATOM 3779 O O . LEU A 1 480 ? -26.513 -42.517 -5.847 1.00 58.97 480 LEU A O 1
ATOM 3783 N N . ARG A 1 481 ? -28.336 -43.597 -5.112 1.00 59.44 481 ARG A N 1
ATOM 3784 C CA . ARG A 1 481 ? -28.160 -44.759 -6.000 1.00 59.44 481 ARG A CA 1
ATOM 3785 C C . ARG A 1 481 ? -28.351 -44.388 -7.474 1.00 59.44 481 ARG A C 1
ATOM 3787 O O . ARG A 1 481 ? -27.618 -44.897 -8.316 1.00 59.44 481 ARG A O 1
ATOM 3794 N N . GLN A 1 482 ? -29.311 -43.520 -7.799 1.00 60.28 482 GLN A N 1
ATOM 3795 C CA . GLN A 1 482 ? -29.520 -43.066 -9.177 1.00 60.28 482 GLN A CA 1
ATOM 3796 C C . GLN A 1 482 ? -28.423 -42.106 -9.647 1.00 60.28 482 GLN A C 1
ATOM 3798 O O . GLN A 1 482 ? -27.971 -42.243 -10.780 1.00 60.28 482 GLN A O 1
ATOM 3803 N N . ALA A 1 483 ? -27.950 -41.205 -8.788 1.00 59.28 483 ALA A N 1
ATOM 3804 C CA . ALA A 1 483 ? -26.881 -40.262 -9.098 1.00 59.28 483 ALA A CA 1
ATOM 3805 C C . ALA A 1 483 ? -25.574 -40.988 -9.449 1.00 59.28 483 ALA A C 1
ATOM 3807 O O . ALA A 1 483 ? -24.997 -40.726 -10.502 1.00 59.28 483 ALA A O 1
ATOM 3808 N N . ILE A 1 484 ? -25.164 -41.976 -8.643 1.00 60.72 484 ILE A N 1
ATOM 3809 C CA . ILE A 1 484 ? -23.968 -42.792 -8.921 1.00 60.72 484 ILE A CA 1
ATOM 3810 C C . ILE A 1 484 ? -24.111 -43.551 -10.250 1.00 60.72 484 ILE A C 1
ATOM 3812 O O . ILE A 1 484 ? -23.175 -43.589 -11.045 1.00 60.72 484 ILE A O 1
ATOM 3816 N N . LEU A 1 485 ? -25.286 -44.131 -10.525 1.00 59.19 485 LEU A N 1
ATOM 3817 C CA . LEU A 1 485 ? -25.529 -44.897 -11.756 1.00 59.19 485 LEU A CA 1
ATOM 3818 C C . LEU A 1 485 ? -25.468 -44.048 -13.037 1.00 59.19 485 LEU A C 1
ATOM 3820 O O . LEU A 1 485 ? -25.211 -44.603 -14.104 1.00 59.19 485 LEU A O 1
ATOM 3824 N N . HIS A 1 486 ? -25.699 -42.736 -12.944 1.00 59.12 486 HIS A N 1
ATOM 3825 C CA . HIS A 1 486 ? -25.736 -41.830 -14.096 1.00 59.12 486 HIS A CA 1
ATOM 3826 C C . HIS A 1 486 ? -24.490 -40.941 -14.230 1.00 59.12 486 HIS A C 1
ATOM 3828 O O . HIS A 1 486 ? -24.435 -40.149 -15.160 1.00 59.12 486 HIS A O 1
ATOM 3834 N N . GLY A 1 487 ? -23.475 -41.085 -13.368 1.00 58.44 487 GLY A N 1
ATOM 3835 C CA . GLY A 1 487 ? -22.216 -40.324 -13.469 1.00 58.44 487 GLY A CA 1
ATOM 3836 C C . GLY A 1 487 ? -22.077 -39.147 -12.493 1.00 58.44 487 GLY A C 1
ATOM 3837 O O . GLY A 1 487 ? -21.167 -38.329 -12.634 1.00 58.44 487 GLY A O 1
ATOM 3838 N N . GLY A 1 488 ? -22.940 -39.060 -11.478 1.00 58.88 488 GLY A N 1
ATOM 3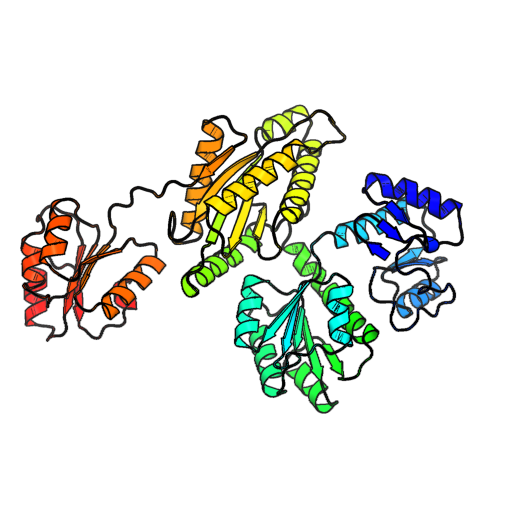839 C CA . GLY A 1 488 ? -22.746 -38.180 -10.327 1.00 58.88 488 GLY A CA 1
ATOM 3840 C C . GLY A 1 488 ? -21.517 -38.611 -9.525 1.00 58.88 488 GLY A C 1
ATOM 3841 O O . GLY A 1 488 ? -21.436 -39.752 -9.071 1.00 58.88 488 GLY A O 1
ATOM 3842 N N . HIS A 1 489 ? -20.556 -37.703 -9.362 1.00 65.12 489 HIS A N 1
ATOM 3843 C CA . HIS A 1 489 ? -19.302 -37.967 -8.654 1.00 65.12 489 HIS A CA 1
ATOM 3844 C C . HIS A 1 489 ? -19.426 -37.686 -7.153 1.00 65.12 489 HIS A C 1
ATOM 3846 O O . HIS A 1 489 ? -18.763 -38.332 -6.342 1.00 65.12 489 HIS A O 1
ATOM 3852 N N . HIS A 1 490 ? -20.269 -36.722 -6.784 1.00 72.31 490 HIS A N 1
ATOM 3853 C CA . HIS A 1 490 ? -20.515 -36.343 -5.399 1.00 72.31 490 HIS A CA 1
ATOM 3854 C C . HIS A 1 490 ? -21.988 -35.986 -5.177 1.00 72.31 490 HIS A C 1
ATOM 3856 O O . HIS A 1 490 ? -22.674 -35.565 -6.110 1.00 72.31 490 HIS A O 1
ATOM 3862 N N . PHE A 1 491 ? -22.471 -36.161 -3.946 1.00 74.81 491 PHE A N 1
ATOM 3863 C CA . PHE A 1 491 ? -23.856 -35.886 -3.559 1.00 74.81 491 PHE A CA 1
ATOM 3864 C C . PHE A 1 491 ? -23.894 -35.074 -2.261 1.00 74.81 491 PHE A C 1
ATOM 3866 O O . PHE A 1 491 ? -23.287 -35.477 -1.268 1.00 74.81 491 PHE A O 1
ATOM 3873 N N . LEU A 1 492 ? -24.634 -33.963 -2.262 1.00 75.56 492 LEU A N 1
ATOM 3874 C CA . LEU A 1 492 ? -24.840 -33.092 -1.105 1.00 75.56 492 LEU A CA 1
ATOM 3875 C C . LEU A 1 492 ? -26.338 -32.947 -0.804 1.00 75.56 492 LEU A C 1
ATOM 3877 O O . LEU A 1 492 ? -27.119 -32.516 -1.649 1.00 75.56 492 LEU A O 1
ATOM 3881 N N . ALA A 1 493 ? -26.731 -33.285 0.424 1.00 74.81 493 ALA A N 1
ATOM 3882 C CA . ALA A 1 493 ? -28.107 -33.143 0.898 1.00 74.81 493 ALA A CA 1
ATOM 3883 C C . ALA A 1 493 ? -28.338 -31.745 1.506 1.00 74.81 493 ALA A C 1
ATOM 3885 O O . ALA A 1 493 ? -27.617 -31.343 2.419 1.00 74.81 493 ALA A O 1
ATOM 3886 N N . LYS A 1 494 ? -29.353 -31.016 1.024 1.00 75.56 494 LYS A N 1
ATOM 3887 C CA . LYS A 1 494 ? -29.864 -29.767 1.609 1.00 75.56 494 LYS A CA 1
ATOM 3888 C C . LYS A 1 494 ? -30.604 -30.098 2.926 1.00 75.56 494 LYS A C 1
ATOM 3890 O O . LYS A 1 494 ? -31.402 -31.035 2.946 1.00 75.56 494 LYS A O 1
ATOM 3895 N N . PRO A 1 495 ? -30.391 -29.334 4.015 1.00 69.44 495 PRO A N 1
ATOM 3896 C CA . PRO A 1 495 ? -29.440 -28.230 4.133 1.00 69.44 495 PRO A CA 1
ATOM 3897 C C . PRO A 1 495 ? -28.002 -28.738 4.346 1.00 69.44 495 PRO A C 1
ATOM 3899 O O . PRO A 1 495 ? -27.755 -29.582 5.206 1.00 69.44 495 PRO A O 1
ATOM 3902 N N . PHE A 1 496 ? -27.043 -28.170 3.613 1.00 66.44 496 PHE A N 1
ATOM 3903 C CA . PHE A 1 496 ? -25.611 -28.408 3.809 1.00 66.44 496 PHE A CA 1
ATOM 3904 C C . PHE A 1 496 ? -24.903 -27.093 4.170 1.00 66.44 496 PHE A C 1
ATOM 3906 O O . PHE A 1 496 ? -25.299 -26.033 3.680 1.00 66.44 496 PHE A O 1
ATOM 3913 N N . PRO A 1 497 ? -23.854 -27.136 5.011 1.00 63.84 497 PRO A N 1
ATOM 3914 C CA . PRO A 1 497 ? -22.942 -26.007 5.146 1.00 63.84 497 PRO A CA 1
ATOM 3915 C C . PRO A 1 497 ? -22.234 -25.796 3.806 1.00 63.84 497 PRO A C 1
ATOM 3917 O O . PRO A 1 497 ? -21.655 -26.739 3.263 1.00 63.84 497 PRO A O 1
ATOM 3920 N N . VAL A 1 498 ? -22.323 -24.590 3.243 1.00 63.41 498 VAL A N 1
ATOM 3921 C CA . VAL A 1 498 ? -21.849 -24.294 1.878 1.00 63.41 498 VAL A CA 1
ATOM 3922 C C . VAL A 1 498 ? -20.329 -24.454 1.759 1.00 63.41 498 VAL A C 1
ATOM 3924 O O . VAL A 1 498 ? -19.816 -24.726 0.679 1.00 63.41 498 VAL A O 1
ATOM 3927 N N . GLU A 1 499 ? -19.615 -24.399 2.883 1.00 63.19 499 GLU A N 1
ATOM 3928 C CA . GLU A 1 499 ? -18.189 -24.709 2.993 1.00 63.19 499 GLU A CA 1
ATOM 3929 C C . GLU A 1 499 ? -17.865 -26.138 2.525 1.00 63.19 499 GLU A C 1
ATOM 3931 O O . GLU A 1 499 ? -16.844 -26.347 1.880 1.00 63.19 499 GLU A O 1
ATOM 3936 N N . ARG A 1 500 ? -18.766 -27.111 2.738 1.00 65.00 500 ARG A N 1
ATOM 3937 C CA . ARG A 1 500 ? -18.577 -28.497 2.261 1.00 65.00 500 ARG A CA 1
ATOM 3938 C C . ARG A 1 500 ? -18.613 -28.648 0.746 1.00 65.00 500 ARG A C 1
ATOM 3940 O O . ARG A 1 500 ? -18.299 -29.717 0.244 1.00 65.00 500 ARG A O 1
ATOM 3947 N N . LEU A 1 501 ? -19.074 -27.629 0.031 1.00 64.69 501 LEU A N 1
ATOM 3948 C CA . LEU A 1 501 ? -19.091 -27.628 -1.427 1.00 64.69 501 LEU A CA 1
ATOM 3949 C C . LEU A 1 501 ? -17.716 -27.235 -2.002 1.00 64.69 501 LEU A C 1
ATOM 3951 O O . LEU A 1 501 ? -17.478 -27.395 -3.195 1.00 64.69 501 LEU A O 1
ATOM 3955 N N . ILE A 1 502 ? -16.837 -26.705 -1.146 1.00 59.59 502 ILE A N 1
ATOM 3956 C CA . ILE A 1 502 ? -15.510 -26.183 -1.477 1.00 59.59 502 ILE A CA 1
ATOM 3957 C C . ILE A 1 502 ? -14.394 -27.163 -1.071 1.00 59.59 502 ILE A C 1
ATOM 3959 O O . ILE A 1 502 ? -13.368 -27.194 -1.751 1.00 59.59 502 ILE A O 1
ATOM 3963 N N . ASP A 1 503 ? -14.591 -27.924 0.013 1.00 51.22 503 ASP A N 1
ATOM 3964 C CA . ASP A 1 503 ? -13.708 -29.021 0.462 1.00 51.22 503 ASP A CA 1
ATOM 3965 C C . ASP A 1 503 ? -13.698 -30.201 -0.530 1.00 51.22 503 ASP A C 1
ATOM 3967 O O . ASP A 1 503 ? -12.601 -30.766 -0.769 1.00 51.22 503 ASP A O 1
#

Radius of gyration: 30.01 Å; Cα contacts (8 Å, |Δi|>4): 852; chains: 1; bounding box: 70×82×65 Å

pLDDT: mean 78.62, std 15.19, range [35.12, 98.62]

Solvent-accessible surface area (backbone atoms only — not comparable to full-atom values): 27224 Å² total; per-residue (Å²): 66,74,60,92,52,34,34,50,54,88,72,94,48,72,66,60,52,54,45,33,34,62,48,26,43,89,75,66,32,40,67,34,47,55,88,78,39,102,65,59,85,74,73,58,96,70,90,54,58,56,81,67,63,62,60,78,43,82,34,75,40,78,32,88,78,38,73,65,52,39,47,55,40,45,78,69,54,31,70,38,63,44,48,86,60,57,47,60,59,50,25,52,51,51,45,51,56,52,56,63,63,65,77,62,61,59,30,33,34,40,31,26,72,73,88,79,70,52,76,52,62,51,50,46,56,76,70,58,35,46,74,45,80,16,76,34,69,73,48,35,58,52,44,42,74,54,57,52,47,53,32,39,38,35,48,51,93,44,70,66,60,43,32,51,52,38,38,52,38,56,70,34,86,89,41,45,79,50,42,32,35,34,58,22,89,48,73,72,48,41,54,53,37,44,74,32,60,32,77,44,67,44,58,69,88,60,57,43,29,60,53,48,40,52,52,51,57,52,45,60,74,50,43,66,62,60,55,71,39,31,33,90,69,32,65,26,27,27,39,88,58,41,52,71,49,51,48,50,51,51,56,48,22,65,76,66,77,42,42,31,20,34,34,32,35,35,51,56,63,50,69,59,49,25,76,72,66,33,62,70,51,43,51,51,50,46,28,52,48,29,49,51,53,64,69,76,47,59,83,60,36,47,55,25,40,62,51,96,65,29,33,36,38,36,35,71,73,29,49,36,69,59,51,45,52,54,50,54,56,45,48,63,54,46,47,66,47,69,39,94,93,42,66,83,51,68,52,51,41,18,20,3,21,12,24,56,78,74,50,19,54,47,63,69,50,24,52,53,38,2,44,55,12,21,51,49,15,51,73,75,71,36,69,33,75,27,66,39,72,49,69,90,70,72,47,43,26,35,37,34,40,57,54,64,68,61,43,50,51,53,45,52,54,41,33,69,73,55,41,47,67,48,79,25,57,28,50,74,63,40,49,67,45,48,76,77,55,73,32,51,26,36,40,30,30,40,79,32,70,99,46,44,32,67,61,51,46,70,72,51,64,90,87,57,81,50,42,28,35,39,35,36,78,66,72,78,68,66,58,50,56,51,36,53,75,62,62,38,73,40,80,46,56,54,90,61,68,70,68,69,79,73,112

Secondary structure (DSSP, 8-state):
-EETTEEE---S-HHHHHHHHHHHGGGT-EEE-GGGSTTTTS--SSS---TTSTTSS--EEEE-S-HHHHHHHHHTT-SEEEES--HHHHHHHHHHHHHHTTS-PPEEEEEESSSS--HHHHHHHHTT-EEEEEESHHHHHHHHHHH--SEEEEE-S-HHHHHHHHHHHHHSTTTTTSEEEEEESSHHHHHHHHHTT-SEEEETT--HHHHHHHHHHHHHHHHHHHHHTB-TTT-SEEHHHHHHHHHHHHHHHHHHT--EEEEEEEETTHHHHHHHH-HHHHHHHHHHHHHHHHHHS-TTSEEEE-SSSEEEEEEET--HHHHHHHHHHHHHHHTT--BTTBTT----EEEEEEEBTTTBSSHHHHHHHHHHHHHHHHHTTSS-EEEPPPP----SEEEE-S-HHHHHHHHHHHHHTT--EEEESSHHHHHHHHTTS--SEEEEESB-SSSBHHHHHHTS-TT--PEEEEEESS-TTHHHHHHHHHT--EEEESS--GGGGT-

Foldseek 3Di:
DDDDQEDEDDDPDPVLQVLLQVLQVVLVHHYDYLVRDPPRPQDDPDLCNPLQPLFLDQAEAADQPDPVRQVSCVVSNHNYYHYPDPSNVVNVVVSVRVVLVLLAAAEEEEEEQDDDDDPLRVVCVVSPHHYDYQNADVSVVVCCLQQVGLEYEYDYPDLVRLLVSLLVLCVDPVRVLRAYEYEDADPVSQVSNVVSPHPYYHYPPPHSSVVSSVVVVSSVVSSVVLQVQADPLLSAGEQVNVVVSVQVLLVVCLVVVAKKKKKKKFWPPLVVVCVPQNVVQSSVLNNVLSSLVVVLDDSSWHWYDHDDRMIMIMDIRDDQVRVQVSVLVSQVVQQCDADPSGRNDGIAMFMFMEMDPQAWPGPVRNVVQRVVQSVVCVVVPHRHYGYGDRPPDQQQEEEAAQPPVVQVVLCSVCSNVGGHYDYDNALVVVLVVCVVGNHQEYEHEQDGPPDGSLVSLQSHDPPDNYAYEYEYADDCPPVVVSCVVSRHNHYHYPPDDSVVVVD

Nearest PDB structures (foldseek):
  6zxc-assembly2_D  TM=6.431E-01  e=4.455E-22  Leptospira biflexa serovar Patoc strain 'Patoc 1 (Paris)'
  6zxm-assembly3_E  TM=5.419E-01  e=8.004E-20  Leptospira biflexa serovar Patoc strain 'Patoc 1 (Paris)'
  4urs-assembly1_A  TM=9.200E-01  e=1.250E-13  Thermotoga maritima
  6et7-assembly1_B  TM=7.803E-01  e=7.482E-14  Idiomarina sp. A28L
  5llw-assembly1_B  TM=8.184E-01  e=4.915E-13  Idiomarina sp. A28L